Protein AF-0000000084938677 (afdb_homodimer)

Nearest PDB structures (foldseek):
  5bpi-assembly1_C  TM=6.556E-01  e=1.931E-05  Pyrococcus furiosus
  7clg-assembly1_A  TM=6.211E-01  e=1.150E-04  Staphylococcus aureus subsp. aureus USA300
  5unb-assembly1_B  TM=3.190E-01  e=3.109E-01  Burkholderia thailandensis E264
  5i3e-assembly1_A  TM=2.975E-01  e=4.012E-01  Burkholderia thailandensis E264
  5bpi-assembly1_C  TM=6.558E-01  e=2.193E-05  Pyrococcus furiosus

Foldseek 3Di:
DPPDDDDPVPQKDKDFFDDLVVLLVLQQQFQEKEWDDAFCLVLLPDPNVVSNVVCLVVNSHQAYEYEYADDDPCVVVQLCQQAVPDDPVRSLVRLLSRLVSLVVVCVVRVRHYFYKHFPDDDAWIWMDGQQKIKTWGGDSDNPHGRRGMIMIGHDDDGCVLVCLLVPDDDDPPQDPSRNVVSVRSVSVSVRVVRIDGRDRDD/DPPDDDDPVPQKDKDFFDDLVVLLVLQQQFQEKEWDDAFCLVLLPDPNVVSNVVCLVVNSHQAYEYEYADDDPCVVVQLCQQAVPDDPVRSLVRLLSRLVSLVVVCVVRVRHYAYKHFPDDDAWIWMDGQQKIKTWGGDNDNPHGRRGMIMIGHDDDGCVLVCLLVPDDDDPPQDPSNNVVSVRSVSVSVRVVRIDGRDRDD

pLDDT: mean 92.68, std 7.78, range [37.81, 98.69]

Secondary structure (DSSP, 8-state):
----BPPPTTTEEEEES--HHHHHHHHHT-SEEEEE-S--GGGGGSHHHHHHHHHHHHT---EEEEEEE---TTHHHHHHHH-TTS-HHHHHHHHHHHHHHHHHHHHHTTTTEEEEEE-SPP---EEEETTEEEE----SSSS-GGGSEEEEE--PPTTHHHHHHTT----TTS-HHHHHHHHHHHHHHHHHHTEEE-----/----BPPPTTTEEEEES--HHHHHHHHHT-SEEEEE-S--GGGGGSHHHHHHHHHHHHT---EEEEEEE---TTHHHHHHHH-TTS-HHHHHHHHHHHHHHHHHHHHHTTTTEEEEEE-SPP---EEEETTEEEE----SSSS-GGGSEEEEE--PPTTHHHHHHTT----TTS-HHHHHHHHHHHHHHHHHHTEEE-----

Solvent-accessible surface area (backbone atoms only — not comparable to full-atom values): 20921 Å² total; per-residue (Å²): 125,86,66,57,38,74,59,58,89,83,15,63,44,69,30,29,14,63,38,62,67,60,49,40,52,44,51,73,72,19,45,36,38,37,41,35,44,77,75,49,45,66,37,73,77,33,74,59,34,50,49,52,51,51,31,47,72,72,51,58,30,55,34,37,39,38,39,34,64,46,62,52,71,39,42,67,63,50,53,39,32,70,41,67,86,51,50,74,67,57,47,51,48,46,50,34,47,18,32,46,46,48,50,50,51,24,67,76,35,59,91,32,32,46,49,29,20,13,45,50,85,83,39,49,38,39,35,32,35,53,46,32,39,37,39,46,55,50,44,49,29,87,66,48,58,61,49,19,54,27,35,41,38,44,85,55,56,90,62,47,47,58,42,41,55,72,64,54,69,86,56,90,81,51,47,69,60,54,52,24,52,42,30,61,48,33,30,52,35,48,32,58,71,46,38,44,78,55,71,69,62,131,126,84,66,56,39,74,58,57,90,81,16,64,42,68,30,28,14,64,38,62,66,62,48,39,52,42,52,73,71,19,45,35,37,35,43,36,43,78,76,48,44,65,37,73,78,32,72,58,33,50,48,52,50,52,31,47,72,72,51,56,31,54,33,38,39,39,40,33,66,45,61,54,72,40,41,68,63,49,52,40,31,71,42,65,86,51,50,73,67,56,47,51,48,46,50,32,48,18,30,45,46,48,51,50,51,22,68,78,35,57,91,32,31,46,48,31,23,15,44,51,87,85,40,49,37,40,36,32,35,54,47,32,38,37,40,44,53,52,44,49,29,90,65,48,58,61,48,19,53,27,34,41,38,43,84,54,55,88,61,46,47,58,40,42,56,74,65,54,70,87,54,93,81,52,48,68,58,55,52,24,53,42,31,61,48,34,29,52,34,49,31,58,73,46,39,44,77,55,72,68,63,130

Organism: Ferrimonas balearica (strain DSM 9799 / CCM 4581 / KCTC 23876 / PAT) (NCBI:txid550540)

Structure (mmCIF, N/CA/C/O backbone):
data_AF-0000000084938677-model_v1
#
loop_
_entity.id
_entity.type
_entity.pdbx_description
1 polymer 'Uncharacterized protein'
#
loop_
_atom_site.group_PDB
_atom_site.id
_atom_site.type_symbol
_atom_site.label_atom_id
_atom_site.label_alt_id
_atom_site.label_comp_id
_atom_site.label_asym_id
_atom_site.label_entity_id
_atom_site.label_seq_id
_atom_site.pdbx_PDB_ins_code
_atom_site.Cartn_x
_atom_site.Cartn_y
_atom_site.Cartn_z
_atom_site.occupancy
_atom_site.B_iso_or_equiv
_atom_site.auth_seq_id
_atom_site.auth_comp_id
_atom_site.auth_asym_id
_atom_site.auth_atom_id
_atom_site.pdbx_PDB_model_num
ATOM 1 N N . MET A 1 1 ? -21.875 4.211 7.273 1 37.81 1 MET A N 1
ATOM 2 C CA . MET A 1 1 ? -20.453 3.873 7.23 1 37.81 1 MET A CA 1
ATOM 3 C C . MET A 1 1 ? -20.078 2.959 8.391 1 37.81 1 MET A C 1
ATOM 5 O O . MET A 1 1 ? -20.375 3.262 9.547 1 37.81 1 MET A O 1
ATOM 9 N N . ASN A 1 2 ? -20.062 1.679 8.227 1 46.25 2 ASN A N 1
ATOM 10 C CA . ASN A 1 2 ? -19.766 0.804 9.359 1 46.25 2 ASN A CA 1
ATOM 11 C C . ASN A 1 2 ? -18.516 1.254 10.109 1 46.25 2 ASN A C 1
ATOM 13 O O . ASN A 1 2 ? -17.547 1.682 9.492 1 46.25 2 ASN A O 1
ATOM 17 N N . GLY A 1 3 ? -18.719 1.801 11.234 1 51.94 3 GLY A N 1
ATOM 18 C CA . GLY A 1 3 ? -17.656 2.277 12.102 1 51.94 3 GLY A CA 1
ATOM 19 C C . GLY A 1 3 ? -16.453 1.357 12.133 1 51.94 3 GLY A C 1
ATOM 20 O O . GLY A 1 3 ? -16.484 0.268 11.555 1 51.94 3 GLY A O 1
ATOM 21 N N . PRO A 1 4 ? -15.312 1.854 12.602 1 64.06 4 PRO A N 1
ATOM 22 C CA . PRO A 1 4 ? -14.133 1.015 12.812 1 64.06 4 PRO A CA 1
ATOM 23 C C . PRO A 1 4 ? -14.445 -0.261 13.594 1 64.06 4 PRO A C 1
ATOM 25 O O . PRO A 1 4 ? -15.328 -0.263 14.453 1 64.06 4 PRO A O 1
ATOM 28 N N . ALA A 1 5 ? -14.125 -1.378 13 1 76.5 5 ALA A N 1
ATOM 29 C CA . ALA A 1 5 ? -14.297 -2.66 13.672 1 76.5 5 ALA A CA 1
ATOM 30 C C . ALA A 1 5 ? -12.953 -3.367 13.859 1 76.5 5 ALA A C 1
ATOM 32 O O . ALA A 1 5 ? -11.984 -3.068 13.156 1 76.5 5 ALA A O 1
ATOM 33 N N . THR A 1 6 ? -12.914 -4.043 15 1 82 6 THR A N 1
ATOM 34 C CA . THR A 1 6 ? -11.766 -4.906 15.211 1 82 6 THR A CA 1
ATOM 35 C C . THR A 1 6 ? -11.859 -6.164 14.352 1 82 6 THR A C 1
ATOM 37 O O . THR A 1 6 ? -12.945 -6.734 14.195 1 82 6 THR A O 1
ATOM 40 N N . PRO A 1 7 ? -10.742 -6.473 13.766 1 87.44 7 PRO A N 1
ATOM 41 C CA . PRO A 1 7 ? -10.758 -7.746 13.039 1 87.44 7 PRO A CA 1
ATOM 42 C C . PRO A 1 7 ? -11.172 -8.922 13.922 1 87.44 7 PRO A C 1
ATOM 44 O O . PRO A 1 7 ? -10.992 -8.875 15.141 1 87.44 7 PRO A O 1
ATOM 47 N N . PRO A 1 8 ? -11.781 -9.945 13.32 1 87.69 8 PRO A N 1
ATOM 48 C CA . PRO A 1 8 ? -12.031 -11.156 14.102 1 87.69 8 PRO A CA 1
ATOM 49 C C . PRO A 1 8 ? -10.766 -11.734 14.719 1 87.69 8 PRO A C 1
ATOM 51 O O . PRO A 1 8 ? -9.672 -11.539 14.18 1 87.69 8 PRO A O 1
ATOM 54 N N . GLU A 1 9 ? -10.984 -12.422 15.852 1 86.88 9 GLU A N 1
ATOM 55 C CA . GLU A 1 9 ? -9.844 -12.992 16.562 1 86.88 9 GLU A CA 1
ATOM 56 C C . GLU A 1 9 ? -9.023 -13.898 15.633 1 86.88 9 GLU A C 1
ATOM 58 O O . GLU A 1 9 ? -9.578 -14.781 14.984 1 86.88 9 GLU A O 1
ATOM 63 N N . GLY A 1 10 ? -7.754 -13.531 15.508 1 87.81 10 GLY A N 1
ATOM 64 C CA . GLY A 1 10 ? -6.844 -14.367 14.742 1 87.81 10 GLY A CA 1
ATOM 65 C C . GLY A 1 10 ? -6.883 -14.086 13.258 1 87.81 10 GLY A C 1
ATOM 66 O O . GLY A 1 10 ? -6.094 -14.641 12.492 1 87.81 10 GLY A O 1
ATOM 67 N N . ALA A 1 11 ? -7.715 -13.18 12.836 1 92.88 11 ALA A N 1
ATOM 68 C CA . ALA A 1 11 ? -7.914 -12.953 11.406 1 92.88 11 ALA A CA 1
ATOM 69 C C . ALA A 1 11 ? -6.848 -12.016 10.844 1 92.88 11 ALA A C 1
ATOM 71 O O . ALA A 1 11 ? -6.633 -11.969 9.633 1 92.88 11 ALA A O 1
ATOM 72 N N . LEU A 1 12 ? -6.242 -11.297 11.758 1 92.56 12 LEU A N 1
ATOM 73 C CA . LEU A 1 12 ? -5.195 -10.367 11.344 1 92.56 12 LEU A CA 1
ATOM 74 C C . LEU A 1 12 ? -3.91 -10.617 12.117 1 92.56 12 LEU A C 1
ATOM 76 O O . LEU A 1 12 ? -3.914 -10.625 13.352 1 92.56 12 LEU A O 1
ATOM 80 N N . ALA A 1 13 ? -2.902 -10.867 11.359 1 89.69 13 ALA A N 1
ATOM 81 C CA . ALA A 1 13 ? -1.564 -10.953 11.945 1 89.69 13 ALA A CA 1
ATOM 82 C C . ALA A 1 13 ? -0.579 -10.078 11.18 1 89.69 13 ALA A C 1
ATOM 84 O O . ALA A 1 13 ? -0.734 -9.859 9.977 1 89.69 13 ALA A O 1
ATOM 85 N N . GLY A 1 14 ? 0.285 -9.516 11.883 1 87.81 14 GLY A N 1
ATOM 86 C CA . GLY A 1 14 ? 1.33 -8.695 11.289 1 87.81 14 GLY A CA 1
ATOM 87 C C . GLY A 1 14 ? 2.729 -9.203 11.594 1 87.81 14 GLY A C 1
ATOM 88 O O . GLY A 1 14 ? 3.002 -9.648 12.711 1 87.81 14 GLY A O 1
ATOM 89 N N . TRP A 1 15 ? 3.557 -9.148 10.562 1 87.88 15 TRP A N 1
ATOM 90 C CA . TRP A 1 15 ? 4.957 -9.531 10.703 1 87.88 15 TRP A CA 1
ATOM 91 C C . TRP A 1 15 ? 5.879 -8.453 10.156 1 87.88 15 TRP A C 1
ATOM 93 O O . TRP A 1 15 ? 5.484 -7.676 9.281 1 87.88 15 TRP A O 1
ATOM 103 N N . VAL A 1 16 ? 7.023 -8.531 10.781 1 91.44 16 VAL A N 1
ATOM 104 C CA . VAL A 1 16 ? 8.086 -7.707 10.211 1 91.44 16 VAL A CA 1
ATOM 105 C C . VAL A 1 16 ? 8.93 -8.547 9.25 1 91.44 16 VAL A C 1
ATOM 107 O O . VAL A 1 16 ? 9.555 -9.523 9.664 1 91.44 16 VAL A O 1
ATOM 110 N N . GLY A 1 17 ? 8.852 -8.086 8.07 1 88.75 17 GLY A N 1
ATOM 111 C CA . GLY A 1 17 ? 9.5 -8.875 7.035 1 88.75 17 GLY A CA 1
ATOM 112 C C . GLY A 1 17 ? 8.625 -9.992 6.504 1 88.75 17 GLY A C 1
ATOM 113 O O . GLY A 1 17 ? 7.848 -10.586 7.254 1 88.75 17 GLY A O 1
ATOM 114 N N . LEU A 1 18 ? 8.773 -10.18 5.266 1 83.31 18 LEU A N 1
ATOM 115 C CA . LEU A 1 18 ? 8.125 -11.359 4.711 1 83.31 18 LEU A CA 1
ATOM 116 C C . LEU A 1 18 ? 8.773 -12.641 5.23 1 83.31 18 LEU A C 1
ATOM 118 O O . LEU A 1 18 ? 9.938 -12.906 4.945 1 83.31 18 LEU A O 1
ATOM 122 N N . ASP A 1 19 ? 8.094 -13.406 6.004 1 82.94 19 ASP A N 1
ATOM 123 C CA . ASP A 1 19 ? 8.602 -14.648 6.574 1 82.94 19 ASP A CA 1
ATOM 124 C C . ASP A 1 19 ? 8.617 -15.766 5.535 1 82.94 19 ASP A C 1
ATOM 126 O O . ASP A 1 19 ? 7.562 -16.312 5.199 1 82.94 19 ASP A O 1
ATOM 130 N N . PRO A 1 20 ? 9.781 -16.125 5.148 1 84.88 20 PRO A N 1
ATOM 131 C CA . PRO A 1 20 ? 9.836 -17.156 4.094 1 84.88 20 PRO A CA 1
ATOM 132 C C . PRO A 1 20 ? 9.25 -18.484 4.539 1 84.88 20 PRO A C 1
ATOM 134 O O . PRO A 1 20 ? 8.594 -19.172 3.75 1 84.88 20 PRO A O 1
ATOM 137 N N . GLU A 1 21 ? 9.492 -18.828 5.785 1 87.44 21 GLU A N 1
ATOM 138 C CA . GLU A 1 21 ? 8.984 -20.109 6.27 1 87.44 21 GLU A CA 1
ATOM 139 C C . GLU A 1 21 ? 7.461 -20.109 6.32 1 87.44 21 GLU A C 1
ATOM 141 O O . GLU A 1 21 ? 6.828 -21.094 5.926 1 87.44 21 GLU A O 1
ATOM 146 N N . ALA A 1 22 ? 6.973 -19.031 6.789 1 86.5 22 ALA A N 1
ATOM 147 C CA . ALA A 1 22 ? 5.516 -18.922 6.848 1 86.5 22 ALA A CA 1
ATOM 148 C C . ALA A 1 22 ? 4.91 -18.922 5.449 1 86.5 22 ALA A C 1
ATOM 150 O O . ALA A 1 22 ? 3.863 -19.547 5.223 1 86.5 22 ALA A O 1
ATOM 151 N N . LEU A 1 23 ? 5.574 -18.25 4.574 1 91 23 LEU A N 1
ATOM 152 C CA . LEU A 1 23 ? 5.074 -18.219 3.203 1 91 23 LEU A CA 1
ATOM 153 C C . LEU A 1 23 ? 5.16 -19.594 2.557 1 91 23 LEU A C 1
ATOM 155 O O . LEU A 1 23 ? 4.227 -20.016 1.871 1 91 23 LEU A O 1
ATOM 159 N N . ILE A 1 24 ? 6.219 -20.25 2.811 1 94 24 ILE A N 1
ATOM 160 C CA . ILE A 1 24 ? 6.395 -21.594 2.266 1 94 24 ILE A CA 1
ATOM 161 C C . ILE A 1 24 ? 5.312 -22.516 2.816 1 94 24 ILE A C 1
ATOM 163 O O . ILE A 1 24 ? 4.703 -23.281 2.066 1 94 24 ILE A O 1
ATOM 167 N N . GLU A 1 25 ? 5.098 -22.406 4.051 1 94.12 25 GLU A N 1
ATOM 168 C CA . GLU A 1 25 ? 4.047 -23.219 4.66 1 94.12 25 GLU A CA 1
ATOM 169 C C . GLU A 1 25 ? 2.686 -22.922 4.039 1 94.12 25 GLU A C 1
ATOM 171 O O . GLU A 1 25 ? 1.906 -23.844 3.773 1 94.12 25 GLU A O 1
ATOM 176 N N . ALA A 1 26 ? 2.408 -21.688 3.848 1 94.12 26 ALA A N 1
ATOM 177 C CA . ALA A 1 26 ? 1.154 -21.281 3.213 1 94.12 26 ALA A CA 1
ATOM 178 C C . ALA A 1 26 ? 1.037 -21.875 1.811 1 94.12 26 ALA A C 1
ATOM 180 O O . ALA A 1 26 ? -0.011 -22.406 1.441 1 94.12 26 ALA A O 1
ATOM 181 N N . ILE A 1 27 ? 2.102 -21.797 1.094 1 95.31 27 ILE A N 1
ATOM 182 C CA . ILE A 1 27 ? 2.137 -22.312 -0.27 1 95.31 27 ILE A CA 1
ATOM 183 C C . ILE A 1 27 ? 1.911 -23.828 -0.253 1 95.31 27 ILE A C 1
ATOM 185 O O . ILE A 1 27 ? 1.101 -24.344 -1.021 1 95.31 27 ILE A O 1
ATOM 189 N N . GLU A 1 28 ? 2.525 -24.453 0.633 1 96.19 28 GLU A N 1
ATOM 190 C CA . GLU A 1 28 ? 2.486 -25.906 0.693 1 96.19 28 GLU A CA 1
ATOM 191 C C . GLU A 1 28 ? 1.114 -26.406 1.14 1 96.19 28 GLU A C 1
ATOM 193 O O . GLU A 1 28 ? 0.757 -27.562 0.896 1 96.19 28 GLU A O 1
ATOM 198 N N . SER A 1 29 ? 0.451 -25.578 1.754 1 95.75 29 SER A N 1
ATOM 199 C CA . SER A 1 29 ? -0.869 -25.969 2.244 1 95.75 29 SER A CA 1
ATOM 200 C C . SER A 1 29 ? -1.97 -25.484 1.305 1 95.75 29 SER A C 1
ATOM 202 O O . SER A 1 29 ? -3.154 -25.562 1.636 1 95.75 29 SER A O 1
ATOM 204 N N . SER A 1 30 ? -1.611 -24.984 0.189 1 97.12 30 SER A N 1
ATOM 205 C CA . SER A 1 30 ? -2.596 -24.344 -0.683 1 97.12 30 SER A CA 1
ATOM 206 C C . SER A 1 30 ? -2.729 -25.109 -2.002 1 97.12 30 SER A C 1
ATOM 208 O O . SER A 1 30 ? -1.776 -25.734 -2.459 1 97.12 30 SER A O 1
ATOM 210 N N . CYS A 1 31 ? -3.908 -24.984 -2.557 1 97.5 31 CYS A N 1
ATOM 211 C CA . CYS A 1 31 ? -4.172 -25.547 -3.877 1 97.5 31 CYS A CA 1
ATOM 212 C C . CYS A 1 31 ? -4.02 -24.484 -4.961 1 97.5 31 CYS A C 1
ATOM 214 O O . CYS A 1 31 ? -3.711 -24.812 -6.109 1 97.5 31 CYS A O 1
ATOM 216 N N . THR A 1 32 ? -4.266 -23.297 -4.602 1 98 32 THR A N 1
ATOM 217 C CA . THR A 1 32 ? -4.137 -22.172 -5.516 1 98 32 THR A CA 1
ATOM 218 C C . THR A 1 32 ? -3.309 -21.062 -4.883 1 98 32 THR A C 1
ATOM 220 O O . THR A 1 32 ? -3.488 -20.734 -3.707 1 98 32 THR A O 1
ATOM 223 N N . VAL A 1 33 ? -2.408 -20.516 -5.684 1 98.25 33 VAL A N 1
ATOM 224 C CA . VAL A 1 33 ? -1.573 -19.406 -5.242 1 98.25 33 VAL A CA 1
ATOM 225 C C . VAL A 1 33 ? -1.599 -18.297 -6.289 1 98.25 33 VAL A C 1
ATOM 227 O O . VAL A 1 33 ? -1.567 -18.562 -7.492 1 98.25 33 VAL A O 1
ATOM 230 N N . LEU A 1 34 ? -1.759 -17.109 -5.895 1 98.5 34 LEU A N 1
ATOM 231 C CA . LEU A 1 34 ? -1.642 -15.922 -6.746 1 98.5 34 LEU A CA 1
ATOM 232 C C . LEU A 1 34 ? -0.575 -14.969 -6.211 1 98.5 34 LEU A C 1
ATOM 234 O O . LEU A 1 34 ? -0.59 -14.617 -5.031 1 98.5 34 LEU A O 1
ATOM 238 N N . LEU A 1 35 ? 0.403 -14.648 -7.031 1 97.31 35 LEU A N 1
ATOM 239 C CA . LEU A 1 35 ? 1.441 -13.672 -6.723 1 97.31 35 LEU A CA 1
ATOM 240 C C . LEU A 1 35 ? 1.216 -12.375 -7.492 1 97.31 35 LEU A C 1
ATOM 242 O O . LEU A 1 35 ? 1.209 -12.375 -8.727 1 97.31 35 LEU A O 1
ATOM 246 N N . HIS A 1 36 ? 0.97 -11.32 -6.812 1 97.5 36 HIS A N 1
ATOM 247 C CA . HIS A 1 36 ? 0.874 -9.977 -7.371 1 97.5 36 HIS A CA 1
ATOM 248 C C . HIS A 1 36 ? 1.928 -9.055 -6.77 1 97.5 36 HIS A C 1
ATOM 250 O O . HIS A 1 36 ? 1.699 -8.438 -5.727 1 97.5 36 HIS A O 1
ATOM 256 N N . ALA A 1 37 ? 3.061 -9.008 -7.422 1 91.19 37 ALA A N 1
ATOM 257 C CA . ALA A 1 37 ? 4.191 -8.203 -6.969 1 91.19 37 ALA A CA 1
ATOM 258 C C . ALA A 1 37 ? 4.969 -7.637 -8.156 1 91.19 37 ALA A C 1
ATOM 260 O O . ALA A 1 37 ? 4.672 -7.961 -9.312 1 91.19 37 ALA A O 1
ATOM 261 N N . ALA A 1 38 ? 5.906 -6.789 -7.879 1 83.44 38 ALA A N 1
ATOM 262 C CA . ALA A 1 38 ? 6.605 -6.055 -8.93 1 83.44 38 ALA A CA 1
ATOM 263 C C . ALA A 1 38 ? 7.738 -6.891 -9.523 1 83.44 38 ALA A C 1
ATOM 265 O O . ALA A 1 38 ? 7.883 -6.977 -10.742 1 83.44 38 ALA A O 1
ATOM 266 N N . LEU A 1 39 ? 8.531 -7.508 -8.719 1 84.94 39 LEU A N 1
ATOM 267 C CA . LEU A 1 39 ? 9.711 -8.242 -9.156 1 84.94 39 LEU A CA 1
ATOM 268 C C . LEU A 1 39 ? 9.773 -9.617 -8.508 1 84.94 39 LEU A C 1
ATOM 270 O O . LEU A 1 39 ? 9.562 -9.75 -7.297 1 84.94 39 LEU A O 1
ATOM 274 N N . TYR A 1 40 ? 10.094 -10.594 -9.336 1 86.81 40 TYR A N 1
ATOM 275 C CA . TYR A 1 40 ? 10.156 -11.969 -8.859 1 86.81 40 TYR A CA 1
ATOM 276 C C . TYR A 1 40 ? 11.562 -12.539 -9.023 1 86.81 40 TYR A C 1
ATOM 278 O O . TYR A 1 40 ? 11.758 -13.758 -8.953 1 86.81 40 TYR A O 1
ATOM 286 N N . SER A 1 41 ? 12.445 -11.672 -9.211 1 77.94 41 SER A N 1
ATOM 287 C CA . SER A 1 41 ? 13.805 -12.109 -9.5 1 77.94 41 SER A CA 1
ATOM 288 C C . SER A 1 41 ? 14.367 -12.961 -8.367 1 77.94 41 SER A C 1
ATOM 290 O O . SER A 1 41 ? 15.094 -13.93 -8.602 1 77.94 41 SER A O 1
ATOM 292 N N . ASN A 1 42 ? 13.961 -12.648 -7.223 1 78.81 42 ASN A N 1
ATOM 293 C CA . ASN A 1 42 ? 14.492 -13.367 -6.07 1 78.81 42 ASN A CA 1
ATOM 294 C C . ASN A 1 42 ? 13.875 -14.758 -5.941 1 78.81 42 ASN A C 1
ATOM 296 O O . ASN A 1 42 ? 14.438 -15.625 -5.273 1 78.81 42 ASN A O 1
ATOM 300 N N . PHE A 1 43 ? 12.758 -15 -6.52 1 80 43 PHE A N 1
ATOM 301 C CA . PHE A 1 43 ? 12.094 -16.297 -6.41 1 80 43 PHE A CA 1
ATOM 302 C C . PHE A 1 43 ? 12.812 -17.344 -7.234 1 80 43 PHE A C 1
ATOM 304 O O . PHE A 1 43 ? 12.664 -18.547 -6.988 1 80 43 PHE A O 1
ATOM 311 N N . ALA A 1 44 ? 13.594 -16.922 -8.188 1 72.81 44 ALA A N 1
ATOM 312 C CA . ALA A 1 44 ? 14.32 -17.844 -9.062 1 72.81 44 ALA A CA 1
ATOM 313 C C . ALA A 1 44 ? 15.375 -18.625 -8.281 1 72.81 44 ALA A C 1
ATOM 315 O O . ALA A 1 44 ? 15.742 -19.734 -8.664 1 72.81 44 ALA A O 1
ATOM 316 N N . THR A 1 45 ? 15.781 -18.031 -7.188 1 79.38 45 THR A N 1
ATOM 317 C CA . THR A 1 45 ? 16.938 -18.656 -6.555 1 79.38 45 THR A CA 1
ATOM 318 C C . THR A 1 45 ? 16.703 -18.828 -5.059 1 79.38 45 THR A C 1
ATOM 320 O O . THR A 1 45 ? 17.656 -19 -4.293 1 79.38 45 THR A O 1
ATOM 323 N N . ASN A 1 46 ? 15.453 -18.797 -4.73 1 84.75 46 ASN A N 1
ATOM 324 C CA . ASN A 1 46 ? 15.289 -18.891 -3.283 1 84.75 46 ASN A CA 1
ATOM 325 C C . ASN A 1 46 ? 14.32 -20 -2.9 1 84.75 46 ASN A C 1
ATOM 327 O O . ASN A 1 46 ? 13.844 -20.734 -3.766 1 84.75 46 ASN A O 1
ATOM 331 N N . ALA A 1 47 ? 14.234 -20.156 -1.584 1 87.88 47 ALA A N 1
ATOM 332 C CA . ALA A 1 47 ? 13.469 -21.281 -1.031 1 87.88 47 ALA A CA 1
ATOM 333 C C . ALA A 1 47 ? 12 -21.188 -1.423 1 87.88 47 ALA A C 1
ATOM 335 O O . ALA A 1 47 ? 11.312 -22.203 -1.54 1 87.88 47 ALA A O 1
ATOM 336 N N . ILE A 1 48 ? 11.531 -20.031 -1.673 1 89.88 48 ILE A N 1
ATOM 337 C CA . ILE A 1 48 ? 10.133 -19.828 -2.043 1 89.88 48 ILE A CA 1
ATOM 338 C C . ILE A 1 48 ? 9.891 -20.375 -3.453 1 89.88 48 ILE A C 1
ATOM 340 O O . ILE A 1 48 ? 8.938 -21.109 -3.688 1 89.88 48 ILE A O 1
ATOM 344 N N . GLY A 1 49 ? 10.781 -20 -4.332 1 92.12 49 GLY A N 1
ATOM 345 C CA . GLY A 1 49 ? 10.703 -20.531 -5.684 1 92.12 49 GLY A CA 1
ATOM 346 C C . GLY A 1 49 ? 10.781 -22.047 -5.73 1 92.12 49 GLY A C 1
ATOM 347 O O . GLY A 1 49 ? 10.031 -22.688 -6.473 1 92.12 49 GLY A O 1
ATOM 348 N N . GLU A 1 50 ? 11.586 -22.531 -4.953 1 93.06 50 GLU A N 1
ATOM 349 C CA . GLU A 1 50 ? 11.742 -23.984 -4.887 1 93.06 50 GLU A CA 1
ATOM 350 C C . GLU A 1 50 ? 10.469 -24.641 -4.379 1 93.06 50 GLU A C 1
ATOM 352 O O . GLU A 1 50 ? 10.055 -25.688 -4.898 1 93.06 50 GLU A O 1
ATOM 357 N N . ALA A 1 51 ? 9.922 -24.078 -3.391 1 94.94 51 ALA A N 1
ATOM 358 C CA . ALA A 1 51 ? 8.68 -24.609 -2.836 1 94.94 51 ALA A CA 1
ATOM 359 C C . ALA A 1 51 ? 7.562 -24.594 -3.873 1 94.94 51 ALA A C 1
ATOM 361 O O . ALA A 1 51 ? 6.812 -25.562 -4.004 1 94.94 51 ALA A O 1
ATOM 362 N N . LEU A 1 52 ? 7.5 -23.547 -4.605 1 95.81 52 LEU A N 1
ATOM 363 C CA . LEU A 1 52 ? 6.5 -23.438 -5.66 1 95.81 52 LEU A CA 1
ATOM 364 C C . LEU A 1 52 ? 6.668 -24.547 -6.691 1 95.81 52 LEU A C 1
ATOM 366 O O . LEU A 1 52 ? 5.699 -25.219 -7.039 1 95.81 52 LEU A O 1
ATOM 370 N N . GLU A 1 53 ? 7.848 -24.734 -7.07 1 94.88 53 GLU A N 1
ATOM 371 C CA . GLU A 1 53 ? 8.125 -25.734 -8.086 1 94.88 53 GLU A CA 1
ATOM 372 C C . GLU A 1 53 ? 7.832 -27.141 -7.57 1 94.88 53 GLU A C 1
ATOM 374 O O . GLU A 1 53 ? 7.27 -27.969 -8.289 1 94.88 53 GLU A O 1
ATOM 379 N N . ARG A 1 54 ? 8.219 -27.375 -6.402 1 95.81 54 ARG A N 1
ATOM 380 C CA . ARG A 1 54 ? 7.957 -28.672 -5.801 1 95.81 54 ARG A CA 1
ATOM 381 C C . ARG A 1 54 ? 6.461 -28.969 -5.754 1 95.81 54 ARG A C 1
ATOM 383 O O . ARG A 1 54 ? 6.023 -30.062 -6.102 1 95.81 54 ARG A O 1
ATOM 390 N N . GLN A 1 55 ? 5.707 -27.969 -5.336 1 97.06 55 GLN A N 1
ATOM 391 C CA . GLN A 1 55 ? 4.262 -28.141 -5.223 1 97.06 55 GLN A CA 1
ATOM 392 C C . GLN A 1 55 ? 3.617 -28.312 -6.598 1 97.06 55 GLN A C 1
ATOM 394 O O . GLN A 1 55 ? 2.664 -29.078 -6.754 1 97.06 55 GLN A O 1
ATOM 399 N N . LEU A 1 56 ? 4.105 -27.625 -7.551 1 97.06 56 LEU A N 1
ATOM 400 C CA . LEU A 1 56 ? 3.613 -27.75 -8.922 1 97.06 56 LEU A CA 1
ATOM 401 C C . LEU A 1 56 ? 3.916 -29.141 -9.477 1 97.06 56 LEU A C 1
ATOM 403 O O . LEU A 1 56 ? 3.049 -29.781 -10.078 1 97.06 56 LEU A O 1
ATOM 407 N N . ALA A 1 57 ? 5.086 -29.594 -9.211 1 96.19 57 ALA A N 1
ATOM 408 C CA . ALA A 1 57 ? 5.527 -30.891 -9.719 1 96.19 57 ALA A CA 1
ATOM 409 C C . ALA A 1 57 ? 4.738 -32.031 -9.078 1 96.19 57 ALA A C 1
ATOM 411 O O . ALA A 1 57 ? 4.402 -33 -9.742 1 96.19 57 ALA A O 1
ATOM 412 N N . SER A 1 58 ? 4.496 -31.906 -7.836 1 96.19 58 SER A N 1
ATOM 413 C CA . SER A 1 58 ? 3.768 -32.938 -7.125 1 96.19 58 SER A CA 1
ATOM 414 C C . SER A 1 58 ? 2.291 -32.969 -7.508 1 96.19 58 SER A C 1
ATOM 416 O O . SER A 1 58 ? 1.593 -33.938 -7.309 1 96.19 58 SER A O 1
ATOM 418 N N . GLY A 1 59 ? 1.808 -31.812 -7.902 1 95.25 59 GLY A N 1
ATOM 419 C CA . GLY A 1 59 ? 0.4 -31.672 -8.242 1 95.25 59 GLY A CA 1
ATOM 420 C C . GLY A 1 59 ? -0.437 -31.125 -7.094 1 95.25 59 GLY A C 1
ATOM 421 O O . GLY A 1 59 ? -1.632 -30.875 -7.258 1 95.25 59 GLY A O 1
ATOM 422 N N . ASP A 1 60 ? 0.223 -30.891 -6.023 1 96.44 60 ASP A N 1
ATOM 423 C CA . ASP A 1 60 ? -0.494 -30.375 -4.859 1 96.44 60 ASP A CA 1
ATOM 424 C C . ASP A 1 60 ? -0.929 -28.938 -5.078 1 96.44 60 ASP A C 1
ATOM 426 O O . ASP A 1 60 ? -1.947 -28.5 -4.535 1 96.44 60 ASP A O 1
ATOM 430 N N . LEU A 1 61 ? -0.12 -28.219 -5.785 1 97.44 61 LEU A N 1
ATOM 431 C CA . LEU A 1 61 ? -0.531 -26.906 -6.262 1 97.44 61 LEU A CA 1
ATOM 432 C C . LEU A 1 61 ? -1.192 -27 -7.633 1 97.44 61 LEU A C 1
ATOM 434 O O . LEU A 1 61 ? -0.521 -27.266 -8.633 1 97.44 61 LEU A O 1
ATOM 438 N N . ALA A 1 62 ? -2.455 -26.766 -7.664 1 97.56 62 ALA A N 1
ATOM 439 C CA . ALA A 1 62 ? -3.242 -26.969 -8.875 1 97.56 62 ALA A CA 1
ATOM 440 C C . ALA A 1 62 ? -3.158 -25.766 -9.805 1 97.56 62 ALA A C 1
ATOM 442 O O . ALA A 1 62 ? -3.275 -25.891 -11.023 1 97.56 62 ALA A O 1
ATOM 443 N N . ARG A 1 63 ? -2.961 -24.641 -9.195 1 97.94 63 ARG A N 1
ATOM 444 C CA . ARG A 1 63 ? -2.977 -23.422 -10 1 97.94 63 ARG A CA 1
ATOM 445 C C . ARG A 1 63 ? -2.08 -22.359 -9.391 1 97.94 63 ARG A C 1
ATOM 447 O O . ARG A 1 63 ? -2.174 -22.062 -8.195 1 97.94 63 ARG A O 1
ATOM 454 N N . LEU A 1 64 ? -1.221 -21.797 -10.219 1 98.12 64 LEU A N 1
ATOM 455 C CA . LEU A 1 64 ? -0.398 -20.641 -9.875 1 98.12 64 LEU A CA 1
ATOM 456 C C . LEU A 1 64 ? -0.634 -19.5 -10.852 1 98.12 64 LEU A C 1
ATOM 458 O O . LEU A 1 64 ? -0.455 -19.656 -12.062 1 98.12 64 LEU A O 1
ATOM 462 N N . ILE A 1 65 ? -1.065 -18.375 -10.336 1 98.25 65 ILE A N 1
ATOM 463 C CA . ILE A 1 65 ? -1.212 -17.172 -11.133 1 98.25 65 ILE A CA 1
ATOM 464 C C . ILE A 1 65 ? -0.142 -16.156 -10.734 1 98.25 65 ILE A C 1
ATOM 466 O O . ILE A 1 65 ? -0.008 -15.812 -9.555 1 98.25 65 ILE A O 1
ATOM 470 N N . VAL A 1 66 ? 0.619 -15.742 -11.695 1 97.88 66 VAL A N 1
ATOM 471 C CA . VAL A 1 66 ? 1.642 -14.727 -11.445 1 97.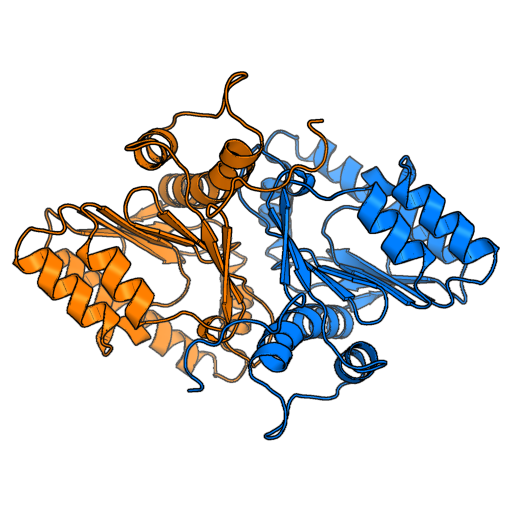88 66 VAL A CA 1
ATOM 472 C C . VAL A 1 66 ? 1.315 -13.461 -12.234 1 97.88 66 VAL A C 1
ATOM 474 O O . VAL A 1 66 ? 1.234 -13.492 -13.469 1 97.88 66 VAL A O 1
ATOM 477 N N . ILE A 1 67 ? 1.13 -12.391 -11.516 1 97.69 67 ILE A N 1
ATOM 478 C CA . ILE A 1 67 ? 0.896 -11.086 -12.125 1 97.69 67 ILE A CA 1
ATOM 479 C C . ILE A 1 67 ? 2.145 -10.219 -11.984 1 97.69 67 ILE A C 1
ATOM 481 O O . ILE A 1 67 ? 2.564 -9.898 -10.867 1 97.69 67 ILE A O 1
ATOM 485 N N . SER A 1 68 ? 2.746 -9.875 -13.07 1 95.69 68 SER A N 1
ATOM 486 C CA . SER A 1 68 ? 3.852 -8.93 -13.078 1 95.69 68 SER A CA 1
ATOM 487 C C . SER A 1 68 ? 3.434 -7.594 -13.688 1 95.69 68 SER A C 1
ATOM 489 O O . SER A 1 68 ? 2.336 -7.477 -14.242 1 95.69 68 SER A O 1
ATOM 491 N N . SER A 1 69 ? 4.32 -6.645 -13.484 1 93.5 69 SER A N 1
ATOM 492 C CA . SER A 1 69 ? 4.016 -5.32 -14.016 1 93.5 69 SER A CA 1
ATOM 493 C C . SER A 1 69 ? 4.172 -5.281 -15.531 1 93.5 69 SER A C 1
ATOM 495 O O . SER A 1 69 ? 5.145 -5.812 -16.078 1 93.5 69 SER A O 1
ATOM 497 N N . GLY A 1 70 ? 3.164 -4.742 -16.125 1 93.06 70 GLY A N 1
ATOM 498 C CA . GLY A 1 70 ? 3.25 -4.477 -17.562 1 93.06 70 GLY A CA 1
ATOM 499 C C . GLY A 1 70 ? 3.836 -3.113 -17.875 1 93.06 70 GLY A C 1
ATOM 500 O O . GLY A 1 70 ? 4.871 -2.732 -17.328 1 93.06 70 GLY A O 1
ATOM 501 N N . VAL A 1 71 ? 3.18 -2.496 -18.844 1 90.31 71 VAL A N 1
ATOM 502 C CA . VAL A 1 71 ? 3.68 -1.201 -19.297 1 90.31 71 VAL A CA 1
ATOM 503 C C . VAL A 1 71 ? 2.652 -0.115 -19 1 90.31 71 VAL A C 1
ATOM 505 O O . VAL A 1 71 ? 1.459 -0.399 -18.859 1 90.31 71 VAL A O 1
ATOM 508 N N . GLY A 1 72 ? 3.182 1.127 -18.734 1 90.56 72 GLY A N 1
ATOM 509 C CA . GLY A 1 72 ? 2.355 2.301 -18.5 1 90.56 72 GLY A CA 1
ATOM 510 C C . GLY A 1 72 ? 3.164 3.543 -18.172 1 90.56 72 GLY A C 1
ATOM 511 O O . GLY A 1 72 ? 4.375 3.465 -17.953 1 90.56 72 GLY A O 1
ATOM 512 N N . PRO A 1 73 ? 2.49 4.68 -18.203 1 93.56 73 PRO A N 1
ATOM 513 C CA . PRO A 1 73 ? 3.209 5.926 -17.938 1 93.56 73 PRO A CA 1
ATOM 514 C C . PRO A 1 73 ? 3.816 5.961 -16.531 1 93.56 73 PRO A C 1
ATOM 516 O O . PRO A 1 73 ? 4.727 6.75 -16.266 1 93.56 73 PRO A O 1
ATOM 519 N N . TRP A 1 74 ? 3.42 5.102 -15.703 1 93.56 74 TRP A N 1
ATOM 520 C CA . TRP A 1 74 ? 3.854 5.035 -14.312 1 93.56 74 TRP A CA 1
ATOM 521 C C . TRP A 1 74 ? 5.074 4.133 -14.164 1 93.56 74 TRP A C 1
ATOM 523 O O . TRP A 1 74 ? 5.73 4.133 -13.117 1 93.56 74 TRP A O 1
ATOM 533 N N . LEU A 1 75 ? 5.477 3.434 -15.133 1 92.19 75 LEU A N 1
ATOM 534 C CA . LEU A 1 75 ? 6.41 2.32 -15.008 1 92.19 75 LEU A CA 1
ATOM 535 C C . LEU A 1 75 ? 7.781 2.807 -14.555 1 92.19 75 LEU A C 1
ATOM 537 O O . LEU A 1 75 ? 8.367 2.242 -13.633 1 92.19 75 LEU A O 1
ATOM 541 N N . ALA A 1 76 ? 8.273 3.834 -15.141 1 89.69 76 ALA A N 1
ATOM 542 C CA . ALA A 1 76 ? 9.602 4.328 -14.805 1 89.69 76 ALA A CA 1
ATOM 543 C C . ALA A 1 76 ? 9.672 4.762 -13.344 1 89.69 76 ALA A C 1
ATOM 545 O O . ALA A 1 76 ? 10.625 4.422 -12.633 1 89.69 76 ALA A O 1
ATOM 546 N N . ALA A 1 77 ? 8.695 5.484 -12.922 1 92.12 77 ALA A N 1
ATOM 547 C CA . ALA A 1 77 ? 8.641 5.941 -11.539 1 92.12 77 ALA A CA 1
ATOM 548 C C . ALA A 1 77 ? 8.523 4.762 -10.57 1 92.12 77 ALA A C 1
ATOM 550 O O . ALA A 1 77 ? 9.148 4.762 -9.508 1 92.12 77 ALA A O 1
ATOM 551 N N . PHE A 1 78 ? 7.801 3.812 -11.008 1 94 78 PHE A N 1
ATOM 552 C CA . PHE A 1 78 ? 7.574 2.641 -10.164 1 94 78 PHE A CA 1
ATOM 553 C C . PHE A 1 78 ? 8.852 1.826 -10.023 1 94 78 PHE A C 1
ATOM 555 O O . PHE A 1 78 ? 9.227 1.433 -8.914 1 94 78 PHE A O 1
ATOM 562 N N . GLU A 1 79 ? 9.539 1.633 -11.062 1 91.38 79 GLU A N 1
ATOM 563 C CA . GLU A 1 79 ? 10.781 0.869 -11.031 1 91.38 79 GLU A CA 1
ATOM 564 C C . GLU A 1 79 ? 11.844 1.59 -10.211 1 91.38 79 GLU A C 1
ATOM 566 O O . GLU A 1 79 ? 12.617 0.953 -9.492 1 91.38 79 GLU A O 1
ATOM 571 N N . GLN A 1 80 ? 11.852 2.832 -10.336 1 91.25 80 GLN A N 1
ATOM 572 C CA . GLN A 1 80 ? 12.797 3.617 -9.547 1 91.25 80 GLN A CA 1
ATOM 573 C C . GLN A 1 80 ? 12.508 3.496 -8.055 1 91.25 80 GLN A C 1
ATOM 575 O O . GLN A 1 80 ? 13.43 3.42 -7.242 1 91.25 80 GLN A O 1
ATOM 580 N N . MET A 1 81 ? 11.305 3.465 -7.766 1 93.75 81 MET A N 1
ATOM 581 C CA . MET A 1 81 ? 10.898 3.322 -6.371 1 93.75 81 MET A CA 1
ATOM 582 C C . MET A 1 81 ? 11.312 1.965 -5.816 1 93.75 81 MET A C 1
ATOM 584 O O . MET A 1 81 ? 11.773 1.869 -4.676 1 93.75 81 MET A O 1
ATOM 588 N N . LEU A 1 82 ? 11.203 0.956 -6.613 1 91.94 82 LEU A N 1
ATOM 589 C CA . LEU A 1 82 ? 11.492 -0.405 -6.172 1 91.94 82 LEU A CA 1
ATOM 590 C C . LEU A 1 82 ? 12.969 -0.57 -5.848 1 91.94 82 LEU A C 1
ATOM 592 O O . LEU A 1 82 ? 13.328 -1.269 -4.895 1 91.94 82 LEU A O 1
ATOM 596 N N . ARG A 1 83 ? 13.758 0.03 -6.648 1 91.06 83 ARG A N 1
ATOM 597 C CA . ARG A 1 83 ? 15.211 -0.09 -6.5 1 91.06 83 ARG A CA 1
ATOM 598 C C . ARG A 1 83 ? 15.898 1.239 -6.781 1 91.06 83 ARG A C 1
ATOM 600 O O . ARG A 1 83 ? 16.547 1.401 -7.816 1 91.06 83 ARG A O 1
ATOM 607 N N . PRO A 1 84 ? 15.852 2.062 -5.801 1 89 84 PRO A N 1
ATOM 608 C CA . PRO A 1 84 ? 16.328 3.428 -6.055 1 89 84 PRO A CA 1
ATOM 609 C C . PRO A 1 84 ? 17.828 3.508 -6.246 1 89 84 PRO A C 1
ATOM 611 O O . PRO A 1 84 ? 18.328 4.457 -6.859 1 89 84 PRO A O 1
ATOM 614 N N . GLN A 1 85 ? 18.531 2.516 -5.832 1 90.31 85 GLN A N 1
ATOM 615 C CA . GLN A 1 85 ? 19.984 2.586 -5.875 1 90.31 85 GLN A CA 1
ATOM 616 C C . GLN A 1 85 ? 20.516 2.014 -7.184 1 90.31 85 GLN A C 1
ATOM 618 O O . GLN A 1 85 ? 21.703 2.189 -7.504 1 90.31 85 GLN A O 1
ATOM 623 N N . LEU A 1 86 ? 19.719 1.376 -7.902 1 90.81 86 LEU A N 1
ATOM 624 C CA . LEU A 1 86 ? 20.172 0.703 -9.117 1 90.81 86 LEU A CA 1
ATOM 625 C C . LEU A 1 86 ? 20.078 1.636 -10.32 1 90.81 86 LEU A C 1
ATOM 627 O O . LEU A 1 86 ? 19.203 2.494 -10.383 1 90.81 86 LEU A O 1
ATOM 631 N N . SER A 1 87 ? 20.969 1.427 -11.219 1 92.81 87 SER A N 1
ATOM 632 C CA . SER A 1 87 ? 20.891 2.121 -12.5 1 92.81 87 SER A CA 1
ATOM 633 C C . SER A 1 87 ? 19.75 1.598 -13.352 1 92.81 87 SER A C 1
ATOM 635 O O . SER A 1 87 ? 19.172 0.551 -13.055 1 92.81 87 SER A O 1
ATOM 637 N N . ASP A 1 88 ? 19.469 2.346 -14.391 1 90.94 88 ASP A N 1
ATOM 638 C CA . ASP A 1 88 ? 18.422 1.926 -15.312 1 90.94 88 ASP A CA 1
ATOM 639 C C . ASP A 1 88 ? 18.734 0.562 -15.922 1 90.94 88 ASP A C 1
ATOM 641 O O . ASP A 1 88 ? 17.844 -0.284 -16.062 1 90.94 88 ASP A O 1
ATOM 645 N N . GLU A 1 89 ? 19.953 0.391 -16.219 1 92 89 GLU A N 1
ATOM 646 C CA . GLU A 1 89 ? 20.375 -0.87 -16.812 1 92 89 GLU A CA 1
ATOM 647 C C . GLU A 1 89 ? 20.234 -2.025 -15.828 1 92 89 GLU A C 1
ATOM 649 O O . GLU A 1 89 ? 19.781 -3.113 -16.203 1 92 89 GLU A O 1
ATOM 654 N N . GLU A 1 90 ? 20.625 -1.76 -14.609 1 92.81 90 GLU A N 1
ATOM 655 C CA . GLU A 1 90 ? 20.531 -2.785 -13.57 1 92.81 90 GLU A CA 1
ATOM 656 C C . GLU A 1 90 ? 19.078 -3.145 -13.289 1 92.81 90 GLU A C 1
ATOM 658 O O . GLU A 1 90 ? 18.75 -4.316 -13.094 1 92.81 90 GLU A O 1
ATOM 663 N N . ARG A 1 91 ? 18.266 -2.154 -13.32 1 90.62 91 ARG A N 1
ATOM 664 C CA . ARG A 1 91 ? 16.844 -2.391 -13.102 1 90.62 91 ARG A CA 1
ATOM 665 C C . ARG A 1 91 ? 16.25 -3.209 -14.242 1 90.62 91 ARG A C 1
ATOM 667 O O . ARG A 1 91 ? 15.484 -4.148 -14.008 1 90.62 91 ARG A O 1
ATOM 674 N N . ALA A 1 92 ? 16.625 -2.85 -15.391 1 89.81 92 ALA A N 1
ATOM 675 C CA . ALA A 1 92 ? 16.156 -3.582 -16.562 1 89.81 92 ALA A CA 1
ATOM 676 C C . ALA A 1 92 ? 16.562 -5.051 -16.5 1 89.81 92 ALA A C 1
ATOM 678 O O . ALA A 1 92 ? 15.797 -5.934 -16.875 1 89.81 92 ALA A O 1
ATOM 679 N N . GLU A 1 93 ? 17.703 -5.246 -16.016 1 91.75 93 GLU A N 1
ATOM 680 C CA . GLU A 1 93 ? 18.188 -6.613 -15.883 1 91.75 93 GLU A CA 1
ATOM 681 C C . GLU A 1 93 ? 17.375 -7.398 -14.859 1 91.75 93 GLU A C 1
ATOM 683 O O . GLU A 1 93 ? 17.078 -8.57 -15.07 1 91.75 93 GLU A O 1
ATOM 688 N N . LEU A 1 94 ? 17.062 -6.777 -13.82 1 90.38 94 LEU A N 1
ATOM 689 C CA . LEU A 1 94 ? 16.25 -7.426 -12.797 1 90.38 94 LEU A CA 1
ATOM 690 C C . LEU A 1 94 ? 14.875 -7.781 -13.336 1 90.38 94 LEU A C 1
ATOM 692 O O . LEU A 1 94 ? 14.344 -8.859 -13.047 1 90.38 94 LEU A O 1
ATOM 696 N N . VAL A 1 95 ? 14.359 -6.926 -14.102 1 90.56 95 VAL A N 1
ATOM 697 C CA . VAL A 1 95 ? 13.055 -7.16 -14.703 1 90.56 95 VAL A CA 1
ATOM 698 C C . VAL A 1 95 ? 13.141 -8.344 -15.672 1 90.56 95 VAL A C 1
ATOM 700 O O . VAL A 1 95 ? 12.273 -9.227 -15.656 1 90.56 95 VAL A O 1
ATOM 703 N N . ARG A 1 96 ? 14.164 -8.375 -16.422 1 92.44 96 ARG A N 1
ATOM 704 C CA . ARG A 1 96 ? 14.359 -9.477 -17.359 1 92.44 96 ARG A CA 1
ATOM 705 C C . ARG A 1 96 ? 14.492 -10.805 -16.625 1 92.44 96 ARG A C 1
ATOM 707 O O . ARG A 1 96 ? 13.922 -11.812 -17.062 1 92.44 96 ARG A O 1
ATOM 714 N N . GLN A 1 97 ? 15.188 -10.797 -15.602 1 92.38 97 GLN A N 1
ATOM 715 C CA . GLN A 1 97 ? 15.344 -12 -14.797 1 92.38 97 GLN A CA 1
ATOM 716 C C . GLN A 1 97 ? 14 -12.469 -14.25 1 92.38 97 GLN A C 1
ATOM 718 O O . GLN A 1 97 ? 13.711 -13.672 -14.234 1 92.38 97 GLN A O 1
ATOM 723 N N . SER A 1 98 ? 13.273 -11.555 -13.812 1 93.12 98 SER A N 1
ATOM 724 C CA . SER A 1 98 ? 11.93 -11.852 -13.312 1 93.12 98 SER A CA 1
ATOM 725 C C . SER A 1 98 ? 11.062 -12.453 -14.414 1 93.12 98 SER A C 1
ATOM 727 O O . SER A 1 98 ? 10.422 -13.492 -14.211 1 93.12 98 SER A O 1
ATOM 729 N N . ASP A 1 99 ? 11.102 -11.805 -15.539 1 94.69 99 ASP A N 1
ATOM 730 C CA . ASP A 1 99 ? 10.312 -12.273 -16.672 1 94.69 99 ASP A CA 1
ATOM 731 C C . ASP A 1 99 ? 10.742 -13.68 -17.094 1 94.69 99 ASP A C 1
ATOM 733 O O . ASP A 1 99 ? 9.898 -14.531 -17.375 1 94.69 99 ASP A O 1
ATOM 737 N N . ASN A 1 100 ? 11.961 -13.852 -17.109 1 95.06 100 ASN A N 1
ATOM 738 C CA . ASN A 1 100 ? 12.477 -15.156 -17.5 1 95.06 100 ASN A CA 1
ATOM 739 C C . ASN A 1 100 ? 12.023 -16.25 -16.547 1 95.06 100 ASN A C 1
ATOM 741 O O . ASN A 1 100 ? 11.656 -17.344 -16.969 1 95.06 100 ASN A O 1
ATOM 745 N N . TRP A 1 101 ? 12.133 -15.945 -15.344 1 95.12 101 TRP A N 1
ATOM 746 C CA . TRP A 1 101 ? 11.688 -16.922 -14.352 1 95.12 101 TRP A CA 1
ATOM 747 C C . TRP A 1 101 ? 10.219 -17.266 -14.555 1 95.12 101 TRP A C 1
ATOM 749 O O . TRP A 1 101 ? 9.844 -18.453 -14.531 1 95.12 101 TRP A O 1
ATOM 759 N N . CYS A 1 102 ? 9.406 -16.281 -14.742 1 95.81 102 CYS A N 1
ATOM 760 C CA . CYS A 1 102 ? 7.977 -16.484 -14.961 1 95.81 102 CYS A CA 1
ATOM 761 C C . CYS A 1 102 ? 7.727 -17.281 -16.234 1 95.81 102 CYS A C 1
ATOM 763 O O . CYS A 1 102 ? 6.926 -18.219 -16.234 1 95.81 102 CYS A O 1
ATOM 765 N N . ALA A 1 103 ? 8.414 -16.906 -17.266 1 96.06 103 ALA A N 1
ATOM 766 C CA . ALA A 1 103 ? 8.266 -17.578 -18.547 1 96.06 103 ALA A CA 1
ATOM 767 C C . ALA A 1 103 ? 8.648 -19.047 -18.453 1 96.06 103 ALA A C 1
ATOM 769 O O . ALA A 1 103 ? 7.957 -19.922 -18.984 1 96.06 103 ALA A O 1
ATOM 770 N N . ASP A 1 104 ? 9.719 -19.266 -17.844 1 95.25 104 ASP A N 1
ATOM 771 C CA . ASP A 1 104 ? 10.203 -20.641 -17.656 1 95.25 104 ASP A CA 1
ATOM 772 C C . ASP A 1 104 ? 9.203 -21.469 -16.859 1 95.25 104 ASP A C 1
ATOM 774 O O . ASP A 1 104 ? 8.883 -22.594 -17.25 1 95.25 104 ASP A O 1
ATOM 778 N N . LEU A 1 105 ? 8.789 -20.922 -15.805 1 95.12 105 LEU A N 1
ATOM 779 C CA . LEU A 1 105 ? 7.824 -21.609 -14.961 1 95.12 105 LEU A CA 1
ATOM 780 C C . LEU A 1 105 ? 6.555 -21.938 -15.742 1 95.12 105 LEU A C 1
ATOM 782 O O . LEU A 1 105 ? 6.047 -23.062 -15.664 1 95.12 105 LEU A O 1
ATOM 786 N N . GLN A 1 106 ? 6.039 -21 -16.453 1 96.62 106 GLN A N 1
ATOM 787 C CA . GLN A 1 106 ? 4.832 -21.188 -17.25 1 96.62 106 GLN A CA 1
ATOM 788 C C . GLN A 1 106 ? 5.051 -22.25 -18.328 1 96.62 106 GLN A C 1
ATOM 790 O O . GLN A 1 106 ? 4.172 -23.094 -18.562 1 96.62 106 GLN A O 1
ATOM 795 N N . SER A 1 107 ? 6.18 -22.219 -18.953 1 96.62 107 SER A N 1
ATOM 796 C CA . SER A 1 107 ? 6.48 -23.188 -20 1 96.62 107 SER A CA 1
ATOM 797 C C . SER A 1 107 ? 6.559 -24.609 -19.453 1 96.62 107 SER A C 1
ATOM 799 O O . SER A 1 107 ? 6.125 -25.562 -20.109 1 96.62 107 SER A O 1
ATOM 801 N N . ARG A 1 108 ? 7.047 -24.781 -18.312 1 95.75 108 ARG A N 1
ATOM 802 C CA . ARG A 1 108 ? 7.258 -26.094 -17.719 1 95.75 108 ARG A CA 1
ATOM 803 C C . ARG A 1 108 ? 5.961 -26.641 -17.141 1 95.75 108 ARG A C 1
ATOM 805 O O . ARG A 1 108 ? 5.77 -27.859 -17.078 1 95.75 108 ARG A O 1
ATOM 812 N N . TYR A 1 109 ? 5.129 -25.688 -16.734 1 96.31 109 TYR A N 1
ATOM 813 C CA . TYR A 1 109 ? 3.883 -26.109 -16.109 1 96.31 109 TYR A CA 1
ATOM 814 C C . TYR A 1 109 ? 2.684 -25.438 -16.75 1 96.31 109 TYR A C 1
ATOM 816 O O . TYR A 1 109 ? 1.836 -24.859 -16.062 1 96.31 109 TYR A O 1
ATOM 824 N N . LEU A 1 110 ? 2.502 -25.516 -18.016 1 90.69 110 LEU A N 1
ATOM 825 C CA . LEU A 1 110 ? 1.609 -24.766 -18.906 1 90.69 110 LEU A CA 1
ATOM 826 C C . LEU A 1 110 ? 0.166 -24.859 -18.422 1 90.69 110 LEU A C 1
ATOM 828 O O . LEU A 1 110 ? -0.567 -23.859 -18.438 1 90.69 110 LEU A O 1
ATOM 832 N N . GLU A 1 111 ? -0.297 -25.938 -17.859 1 93.12 111 GLU A N 1
ATOM 833 C CA . GLU A 1 111 ? -1.695 -26.094 -17.469 1 93.12 111 GLU A CA 1
ATOM 834 C C . GLU A 1 111 ? -1.937 -25.547 -16.062 1 93.12 111 GLU A C 1
ATOM 836 O O . GLU A 1 111 ? -3.08 -25.297 -15.68 1 93.12 111 GLU A O 1
ATOM 841 N N . LYS A 1 112 ? -0.896 -25.312 -15.383 1 97.38 112 LYS A N 1
ATOM 842 C CA . LYS A 1 112 ? -1.043 -24.984 -13.969 1 97.38 112 LYS A CA 1
ATOM 843 C C . LYS A 1 112 ? -0.627 -23.547 -13.695 1 97.38 112 LYS A C 1
ATOM 845 O O . LYS A 1 112 ? -1.046 -22.953 -12.703 1 97.38 112 LYS A O 1
ATOM 850 N N . VAL A 1 113 ? 0.238 -23 -14.594 1 98.19 113 VAL A N 1
ATOM 851 C CA . VAL A 1 113 ? 0.8 -21.688 -14.336 1 98.19 113 VAL A CA 1
ATOM 852 C C . VAL A 1 113 ? 0.28 -20.688 -15.367 1 98.19 113 VAL A C 1
ATOM 854 O O . VAL A 1 113 ? 0.362 -20.922 -16.578 1 98.19 113 VAL A O 1
ATOM 857 N N . MET A 1 114 ? -0.298 -19.672 -14.883 1 98 114 MET A N 1
ATOM 858 C CA . MET A 1 114 ? -0.668 -18.516 -15.703 1 98 114 MET A CA 1
ATOM 859 C C . MET A 1 114 ? 0.172 -17.297 -15.344 1 98 114 MET A C 1
ATOM 861 O O . MET A 1 114 ? 0.115 -16.812 -14.211 1 98 114 MET A O 1
ATOM 865 N N . TRP A 1 115 ? 0.927 -16.859 -16.234 1 97.94 115 TRP A N 1
ATOM 866 C CA . TRP A 1 115 ? 1.694 -15.625 -16.062 1 97.94 115 TRP A CA 1
ATOM 867 C C . TRP A 1 115 ? 1.152 -14.516 -16.953 1 97.94 115 TRP A C 1
ATOM 869 O O . TRP A 1 115 ? 1.043 -14.688 -18.172 1 97.94 115 TRP A O 1
ATOM 879 N N . VAL A 1 116 ? 0.783 -13.414 -16.328 1 97.62 116 VAL A N 1
ATOM 880 C CA . VAL A 1 116 ? 0.272 -12.273 -17.062 1 97.62 116 VAL A CA 1
ATOM 881 C C . VAL A 1 116 ? 1.012 -11.008 -16.641 1 97.62 116 VAL A C 1
ATOM 883 O O . VAL A 1 116 ? 1.633 -10.969 -15.578 1 97.62 116 VAL A O 1
ATOM 886 N N . GLN A 1 117 ? 0.99 -10.031 -17.516 1 97.19 117 GLN A N 1
ATOM 887 C CA . GLN A 1 117 ? 1.505 -8.695 -17.234 1 97.19 117 GLN A CA 1
ATOM 888 C C . GLN A 1 117 ? 0.385 -7.66 -17.266 1 97.19 117 GLN A C 1
ATOM 890 O O . GLN A 1 117 ? -0.364 -7.566 -18.234 1 97.19 117 GLN A O 1
ATOM 895 N N . SER A 1 118 ? 0.305 -6.938 -16.172 1 97.12 118 SER A N 1
ATOM 896 C CA . SER A 1 118 ? -0.784 -5.977 -16.047 1 97.12 118 SER A CA 1
ATOM 897 C C . SER A 1 118 ? -0.302 -4.555 -16.312 1 97.12 118 SER A C 1
ATOM 899 O O . SER A 1 118 ? 0.727 -4.129 -15.789 1 97.12 118 SER A O 1
ATOM 901 N N . ASP A 1 119 ? -1.092 -3.844 -17.062 1 95.25 119 ASP A N 1
ATOM 902 C CA . ASP A 1 119 ? -0.772 -2.453 -17.375 1 95.25 119 ASP A CA 1
ATOM 903 C C . ASP A 1 119 ? -1.389 -1.509 -16.344 1 95.25 119 ASP A C 1
ATOM 905 O O . ASP A 1 119 ? -1.258 -0.288 -16.453 1 95.25 119 ASP A O 1
ATOM 909 N N . GLN A 1 120 ? -1.92 -2.105 -15.383 1 95.31 120 GLN A N 1
ATOM 910 C CA . GLN A 1 120 ? -2.5 -1.335 -14.281 1 95.31 120 GLN A CA 1
ATOM 911 C C . GLN A 1 120 ? -1.415 -0.817 -13.344 1 95.31 120 GLN A C 1
ATOM 913 O O . GLN A 1 120 ? -0.453 -1.527 -13.047 1 95.31 120 GLN A O 1
ATOM 918 N N . LEU A 1 121 ? -1.564 0.44 -12.836 1 95.5 121 LEU A N 1
ATOM 919 C CA . LEU A 1 121 ? -0.685 0.976 -11.805 1 95.5 121 LEU A CA 1
ATOM 920 C C . LEU A 1 121 ? -0.654 0.059 -10.586 1 95.5 121 LEU A C 1
ATOM 922 O O . LEU A 1 121 ? -1.692 -0.2 -9.977 1 95.5 121 LEU A O 1
ATOM 926 N N . PRO A 1 122 ? 0.507 -0.476 -10.25 1 94.38 122 PRO A N 1
ATOM 927 C CA . PRO A 1 122 ? 0.573 -1.305 -9.039 1 94.38 122 PRO A CA 1
ATOM 928 C C . PRO A 1 122 ? 0.445 -0.489 -7.758 1 94.38 122 PRO A C 1
ATOM 930 O O . PRO A 1 122 ? 1.08 0.56 -7.621 1 94.38 122 PRO A O 1
ATOM 933 N N . THR A 1 123 ? -0.319 -1.009 -6.816 1 96.56 123 THR A N 1
ATOM 934 C CA . THR A 1 123 ? -0.545 -0.207 -5.621 1 96.56 123 THR A CA 1
ATOM 935 C C . THR A 1 123 ? -0.011 -0.919 -4.383 1 96.56 123 THR A C 1
ATOM 937 O O . THR A 1 123 ? 0.328 -0.276 -3.385 1 96.56 123 THR A O 1
ATOM 940 N N . GLN A 1 124 ? 0.02 -2.189 -4.395 1 97.06 124 GLN A N 1
ATOM 941 C CA . GLN A 1 124 ? 0.456 -2.988 -3.256 1 97.06 124 GLN A CA 1
ATOM 942 C C . GLN A 1 124 ? 0.865 -4.391 -3.691 1 97.06 124 GLN A C 1
ATOM 944 O O . GLN A 1 124 ? 0.299 -4.945 -4.637 1 97.06 124 GLN A O 1
ATOM 949 N N . PRO A 1 125 ? 1.837 -4.957 -3.004 1 96.69 125 PRO A N 1
ATOM 950 C CA . PRO A 1 125 ? 2.074 -6.387 -3.205 1 96.69 125 PRO A CA 1
ATOM 951 C C . PRO A 1 125 ? 1.067 -7.262 -2.461 1 96.69 125 PRO A C 1
ATOM 953 O O . PRO A 1 125 ? 0.766 -7.004 -1.293 1 96.69 125 PRO A O 1
ATOM 956 N N . VAL A 1 126 ? 0.555 -8.281 -3.129 1 97.81 126 VAL A N 1
ATOM 957 C CA . VAL A 1 126 ? -0.439 -9.188 -2.562 1 97.81 126 VAL A CA 1
ATOM 958 C C . VAL A 1 126 ? -0.1 -10.625 -2.939 1 97.81 126 VAL A C 1
ATOM 960 O O . VAL A 1 126 ? 0.14 -10.93 -4.109 1 97.81 126 VAL A O 1
ATOM 963 N N . LEU A 1 127 ? -0.05 -11.469 -1.971 1 97.12 127 LEU A N 1
ATOM 964 C CA . LEU A 1 127 ? 0.021 -12.914 -2.156 1 97.12 127 LEU A CA 1
ATOM 965 C C . LEU A 1 127 ? -1.237 -13.594 -1.626 1 97.12 127 LEU A C 1
ATOM 967 O O . LEU A 1 127 ? -1.691 -13.297 -0.52 1 97.12 127 LEU A O 1
ATOM 971 N N . ILE A 1 128 ? -1.751 -14.43 -2.439 1 98.31 128 ILE A N 1
ATOM 972 C CA . ILE A 1 128 ? -2.951 -15.164 -2.045 1 98.31 128 ILE A CA 1
ATOM 973 C C . ILE A 1 128 ? -2.662 -16.656 -2.029 1 98.31 128 ILE A C 1
ATOM 975 O O . ILE A 1 128 ? -2.197 -17.219 -3.025 1 98.31 128 ILE A O 1
ATOM 979 N N . CYS A 1 129 ? -2.836 -17.25 -0.965 1 97.75 129 CYS A N 1
ATOM 980 C CA . CYS A 1 129 ? -2.801 -18.688 -0.792 1 97.75 129 CYS A CA 1
ATOM 981 C C . CYS A 1 129 ? -4.164 -19.219 -0.367 1 97.75 129 CYS A C 1
ATOM 983 O O . CYS A 1 129 ? -4.504 -19.203 0.818 1 97.75 129 CYS A O 1
ATOM 985 N N . ASP A 1 130 ? -4.91 -19.688 -1.366 1 97.81 130 ASP A N 1
ATOM 986 C CA . ASP A 1 130 ? -6.316 -20.047 -1.185 1 97.81 130 ASP A CA 1
ATOM 987 C C . ASP A 1 130 ? -7.102 -18.906 -0.564 1 97.81 130 ASP A C 1
ATOM 989 O O . ASP A 1 130 ? -7.289 -17.859 -1.195 1 97.81 130 ASP A O 1
ATOM 993 N N . ASP A 1 131 ? -7.43 -19.016 0.738 1 97.62 131 ASP A N 1
ATOM 994 C CA . ASP A 1 131 ? -8.266 -17.984 1.334 1 97.62 131 ASP A CA 1
ATOM 995 C C . ASP A 1 131 ? -7.48 -17.156 2.34 1 97.62 131 ASP A C 1
ATOM 997 O O . ASP A 1 131 ? -8.062 -16.469 3.176 1 97.62 131 ASP A O 1
ATOM 1001 N N . GLN A 1 132 ? -6.18 -17.203 2.219 1 96.5 132 GLN A N 1
ATOM 1002 C CA . GLN A 1 132 ? -5.289 -16.375 3.02 1 96.5 132 GLN A CA 1
ATOM 1003 C C . GLN A 1 132 ? -4.613 -15.312 2.16 1 96.5 132 GLN A C 1
ATOM 1005 O O . GLN A 1 132 ? -4.109 -15.609 1.076 1 96.5 132 GLN A O 1
ATOM 1010 N N . LEU A 1 133 ? -4.695 -14.109 2.688 1 97.81 133 LEU A N 1
ATOM 1011 C CA . LEU A 1 133 ? -4.047 -13 1.995 1 97.81 133 LEU A CA 1
ATOM 1012 C C . LEU A 1 133 ? -2.799 -12.547 2.744 1 97.81 133 LEU A C 1
ATOM 1014 O O . LEU A 1 133 ? -2.805 -12.453 3.973 1 97.81 133 LEU A O 1
ATOM 1018 N N . ILE A 1 134 ? -1.78 -12.352 2.057 1 96.56 134 ILE A N 1
ATOM 1019 C CA . ILE A 1 134 ? -0.559 -11.742 2.574 1 96.56 134 ILE A CA 1
ATOM 1020 C C . ILE A 1 134 ? -0.281 -10.438 1.834 1 96.56 134 ILE A C 1
ATOM 1022 O O . ILE A 1 134 ? -0.094 -10.43 0.615 1 96.56 134 ILE A O 1
ATOM 1026 N N . VAL A 1 135 ? -0.236 -9.336 2.584 1 97.12 135 VAL A N 1
ATOM 1027 C CA . VAL A 1 135 ? -0.255 -8.023 1.96 1 97.12 135 VAL A CA 1
ATOM 1028 C C . VAL A 1 135 ? 0.871 -7.16 2.531 1 97.12 135 VAL A C 1
ATOM 1030 O O . VAL A 1 135 ? 1.127 -7.184 3.736 1 97.12 135 VAL A O 1
ATOM 1033 N N . GLY A 1 136 ? 1.53 -6.445 1.668 1 96.56 136 GLY A N 1
ATOM 1034 C CA . GLY A 1 136 ? 2.578 -5.523 2.078 1 96.56 136 GLY A CA 1
ATOM 1035 C C . GLY A 1 136 ? 2.373 -4.117 1.551 1 96.56 136 GLY A C 1
ATOM 1036 O O . GLY A 1 136 ? 1.259 -3.74 1.185 1 96.56 136 GLY A O 1
ATOM 1037 N N . HIS A 1 137 ? 3.49 -3.346 1.649 1 97.38 137 HIS A N 1
ATOM 1038 C CA . HIS A 1 137 ? 3.467 -1.963 1.183 1 97.38 137 HIS A CA 1
ATOM 1039 C C . HIS A 1 137 ? 4.648 -1.673 0.261 1 97.38 137 HIS A C 1
ATOM 1041 O O . HIS A 1 137 ? 5.762 -2.141 0.507 1 97.38 137 HIS A O 1
ATOM 1047 N N . TYR A 1 138 ? 4.367 -0.941 -0.763 1 96.94 138 TYR A N 1
ATOM 1048 C CA . TYR A 1 138 ? 5.441 -0.245 -1.459 1 96.94 138 TYR A CA 1
ATOM 1049 C C . TYR A 1 138 ? 5.766 1.077 -0.777 1 96.94 138 TYR A C 1
ATOM 1051 O O . TYR A 1 138 ? 4.922 1.65 -0.084 1 96.94 138 TYR A O 1
ATOM 1059 N N . ALA A 1 139 ? 6.98 1.477 -0.945 1 97.31 139 ALA A N 1
ATOM 1060 C CA . ALA A 1 139 ? 7.418 2.758 -0.396 1 97.31 139 ALA A CA 1
ATOM 1061 C C . ALA A 1 139 ? 8.695 3.238 -1.078 1 97.31 139 ALA A C 1
ATOM 1063 O O . ALA A 1 139 ? 9.531 2.43 -1.479 1 97.31 139 ALA A O 1
ATOM 1064 N N . HIS A 1 140 ? 8.773 4.5 -1.251 1 97.19 140 HIS A N 1
ATOM 1065 C CA . HIS A 1 140 ? 10.047 5.094 -1.633 1 97.19 140 HIS A CA 1
ATOM 1066 C C . HIS A 1 140 ? 11.047 5.047 -0.48 1 97.19 140 HIS A C 1
ATOM 1068 O O . HIS A 1 140 ? 11.141 5.992 0.305 1 97.19 140 HIS A O 1
ATOM 1074 N N . CYS A 1 141 ? 11.742 4.023 -0.5 1 95.69 141 CYS A N 1
ATOM 1075 C CA . CYS A 1 141 ? 12.641 3.762 0.615 1 95.69 141 CYS A CA 1
ATOM 1076 C C . CYS A 1 141 ? 13.789 2.857 0.184 1 95.69 141 CYS A C 1
ATOM 1078 O O . CYS A 1 141 ? 13.625 2.004 -0.688 1 95.69 141 CYS A O 1
ATOM 1080 N N . LEU A 1 142 ? 14.891 3.072 0.855 1 92.31 142 LEU A N 1
ATOM 1081 C CA . LEU A 1 142 ? 16.016 2.189 0.596 1 92.31 142 LEU A CA 1
ATOM 1082 C C . LEU A 1 142 ? 15.805 0.823 1.235 1 92.31 142 LEU A C 1
ATOM 1084 O O . LEU A 1 142 ? 16.344 -0.18 0.769 1 92.31 142 LEU A O 1
ATOM 1088 N N . VAL A 1 143 ? 15.07 0.809 2.342 1 91.31 143 VAL A N 1
ATOM 1089 C CA . VAL A 1 143 ? 14.695 -0.469 2.934 1 91.31 143 VAL A CA 1
ATOM 1090 C C . VAL A 1 143 ? 13.68 -1.175 2.033 1 91.31 143 VAL A C 1
ATOM 1092 O O . VAL A 1 143 ? 12.586 -0.661 1.797 1 91.31 143 VAL A O 1
ATOM 1095 N N . PRO A 1 144 ? 14.008 -2.305 1.52 1 88.69 144 PRO A N 1
ATOM 1096 C CA . PRO A 1 144 ? 13.117 -2.973 0.561 1 88.69 144 PRO A CA 1
ATOM 1097 C C . PRO A 1 144 ? 11.812 -3.441 1.192 1 88.69 144 PRO A C 1
ATOM 1099 O O . PRO A 1 144 ? 11.734 -3.613 2.412 1 88.69 144 PRO A O 1
ATOM 1102 N N . ALA A 1 145 ? 10.859 -3.686 0.352 1 89.69 145 ALA A N 1
ATOM 1103 C CA . ALA A 1 145 ? 9.523 -4.09 0.793 1 89.69 145 ALA A CA 1
ATOM 1104 C C . ALA A 1 145 ? 9.586 -5.383 1.603 1 89.69 145 ALA A C 1
ATOM 1106 O O . ALA A 1 145 ? 8.812 -5.566 2.543 1 89.69 145 ALA A O 1
ATOM 1107 N N . ALA A 1 146 ? 10.484 -6.27 1.314 1 87.81 146 ALA A N 1
ATOM 1108 C CA . ALA A 1 146 ? 10.586 -7.562 1.988 1 87.81 146 ALA A CA 1
ATOM 1109 C C . ALA A 1 146 ? 10.906 -7.383 3.469 1 87.81 146 ALA A C 1
ATOM 1111 O O . ALA A 1 146 ? 10.648 -8.281 4.277 1 87.81 146 ALA A O 1
ATOM 1112 N N . GLU A 1 147 ? 11.414 -6.219 3.83 1 90.12 147 GLU A N 1
ATOM 1113 C CA . GLU A 1 147 ? 11.781 -5.945 5.215 1 90.12 147 GLU A CA 1
ATOM 1114 C C . GLU A 1 147 ? 10.719 -5.109 5.918 1 90.12 147 GLU A C 1
ATOM 1116 O O . GLU A 1 147 ? 10.875 -4.746 7.086 1 90.12 147 GLU A O 1
ATOM 1121 N N . GLY A 1 148 ? 9.68 -4.828 5.223 1 95.19 148 GLY A N 1
ATOM 1122 C CA . GLY A 1 148 ? 8.602 -4.027 5.793 1 95.19 148 GLY A CA 1
ATOM 1123 C C . GLY A 1 148 ? 7.602 -4.852 6.582 1 95.19 148 GLY A C 1
ATOM 1124 O O . GLY A 1 148 ? 7.918 -5.949 7.043 1 95.19 148 GLY A O 1
ATOM 1125 N N . ILE A 1 149 ? 6.48 -4.266 6.797 1 95.38 149 ILE A N 1
ATOM 1126 C CA . ILE A 1 149 ? 5.395 -4.918 7.523 1 95.38 149 ILE A CA 1
ATOM 1127 C C . ILE A 1 149 ? 4.527 -5.707 6.547 1 95.38 149 ILE A C 1
ATOM 1129 O O . ILE A 1 149 ? 4.105 -5.184 5.516 1 95.38 149 ILE A O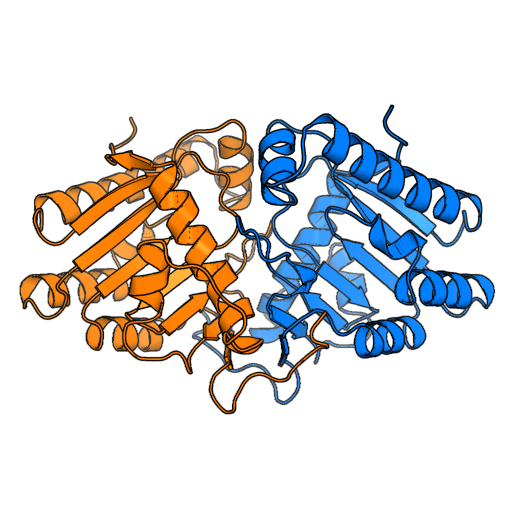 1
ATOM 1133 N N . TRP A 1 150 ? 4.305 -6.918 6.895 1 95.25 150 TRP A N 1
ATOM 1134 C CA . TRP A 1 150 ? 3.438 -7.789 6.109 1 95.25 150 TRP A CA 1
ATOM 1135 C C . TRP A 1 150 ? 2.271 -8.297 6.953 1 95.25 150 TRP A C 1
ATOM 1137 O O . TRP A 1 150 ? 2.457 -8.695 8.102 1 95.25 150 TRP A O 1
ATOM 1147 N N . LEU A 1 151 ? 1.151 -8.227 6.348 1 95.12 151 LEU A N 1
ATOM 1148 C CA . LEU A 1 151 ? -0.067 -8.664 7.023 1 95.12 151 LEU A CA 1
ATOM 1149 C C . LEU A 1 151 ? -0.523 -10.023 6.504 1 95.12 151 LEU A C 1
ATOM 1151 O O . LEU A 1 151 ? -0.453 -10.289 5.301 1 95.12 151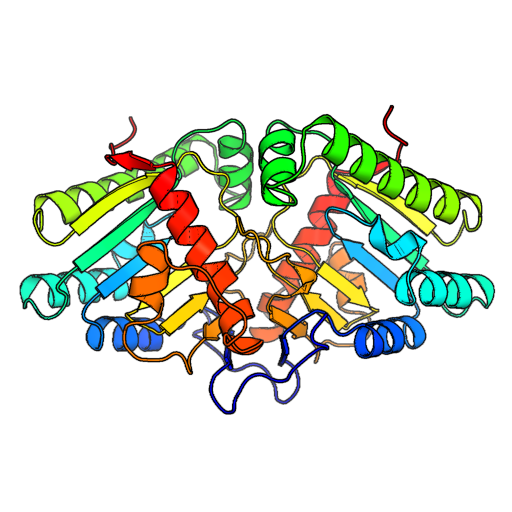 LEU A O 1
ATOM 1155 N N . VAL A 1 152 ? -0.907 -10.789 7.449 1 94.31 152 VAL A N 1
ATOM 1156 C CA . VAL A 1 152 ? -1.591 -12.031 7.105 1 94.31 152 VAL A CA 1
ATOM 1157 C C . VAL A 1 152 ? -3.07 -11.93 7.469 1 94.31 152 VAL A C 1
ATOM 1159 O O . VAL A 1 152 ? -3.416 -11.734 8.633 1 94.31 152 VAL A O 1
ATOM 1162 N N . LEU A 1 153 ? -3.871 -12.008 6.457 1 96.25 153 LEU A N 1
ATOM 1163 C CA . LEU A 1 153 ? -5.312 -11.859 6.621 1 96.25 153 LEU A CA 1
ATOM 1164 C C . LEU A 1 153 ? -6.023 -13.195 6.441 1 96.25 153 LEU A C 1
ATOM 1166 O O . LEU A 1 153 ? -5.926 -13.82 5.379 1 96.25 153 LEU A O 1
ATOM 1170 N N . GLY A 1 154 ? -6.691 -13.578 7.48 1 94.75 154 GLY A N 1
ATOM 1171 C CA . GLY A 1 154 ? -7.449 -14.82 7.477 1 94.75 154 GLY A CA 1
ATOM 1172 C C . GLY A 1 154 ? -8.891 -14.641 7.906 1 94.75 154 GLY A C 1
ATOM 1173 O O . GLY A 1 154 ? -9.453 -13.547 7.781 1 94.75 154 GLY A O 1
ATOM 1174 N N . GLY A 1 155 ? -9.5 -15.719 8.234 1 93 155 GLY A N 1
ATOM 1175 C CA . GLY A 1 155 ? -10.875 -15.68 8.719 1 93 155 GLY A CA 1
ATOM 1176 C C . GLY A 1 155 ? -11.898 -15.594 7.609 1 93 155 GLY A C 1
ATOM 1177 O O . GLY A 1 155 ? -13.047 -15.211 7.844 1 93 155 GLY A O 1
ATOM 1178 N N . LEU A 1 156 ? -11.477 -15.828 6.43 1 96.06 156 LEU A N 1
ATOM 1179 C CA . LEU A 1 156 ? -12.383 -15.867 5.293 1 96.06 156 LEU A CA 1
ATOM 1180 C C . LEU A 1 156 ? -12.914 -17.281 5.07 1 96.06 156 LEU A C 1
ATOM 1182 O O . LEU A 1 156 ? -12.242 -18.266 5.414 1 96.06 156 LEU A O 1
ATOM 1186 N N . ALA A 1 157 ? -14.102 -17.359 4.539 1 95.44 157 ALA A N 1
ATOM 1187 C CA . ALA A 1 157 ? -14.695 -18.656 4.27 1 95.44 157 ALA A CA 1
ATOM 1188 C C . ALA A 1 157 ? -13.969 -19.375 3.131 1 95.44 157 ALA A C 1
ATOM 1190 O O . ALA A 1 157 ? -13.414 -18.719 2.24 1 95.44 157 ALA A O 1
ATOM 1191 N N . GLU A 1 158 ? -14.016 -20.688 3.23 1 96.31 158 GLU A N 1
ATOM 1192 C CA . GLU A 1 158 ? -13.422 -21.5 2.166 1 96.31 158 GLU A CA 1
ATOM 1193 C C . GLU A 1 158 ? -14.008 -21.125 0.806 1 96.31 158 GLU A C 1
ATOM 1195 O O . GLU A 1 158 ? -15.234 -21.094 0.642 1 96.31 158 GLU A O 1
ATOM 1200 N N . GLY A 1 159 ? -13.156 -20.781 -0.203 1 96.94 159 GLY A N 1
ATOM 1201 C CA . GLY A 1 159 ? -13.594 -20.516 -1.562 1 96.94 159 GLY A CA 1
ATOM 1202 C C . GLY A 1 159 ? -13.977 -19.062 -1.785 1 96.94 159 GLY A C 1
ATOM 1203 O O . GLY A 1 159 ? -14.25 -18.656 -2.916 1 96.94 159 GLY A O 1
ATOM 1204 N N . GLN A 1 160 ? -14.016 -18.297 -0.778 1 97.12 160 GLN A N 1
ATOM 1205 C CA . GLN A 1 160 ? -14.477 -16.922 -0.863 1 97.12 160 GLN A CA 1
ATOM 1206 C C . GLN A 1 160 ? -13.555 -16.078 -1.75 1 97.12 160 GLN A C 1
ATOM 1208 O O . GLN A 1 160 ? -14.023 -15.281 -2.561 1 97.12 160 GLN A O 1
ATOM 1213 N N . VAL A 1 161 ? -12.289 -16.25 -1.593 1 98.06 161 VAL A N 1
ATOM 1214 C CA . VAL A 1 161 ? -11.328 -15.484 -2.387 1 98.06 161 VAL A CA 1
ATOM 1215 C C . VAL A 1 161 ? -11.484 -15.844 -3.863 1 98.06 161 VAL A C 1
ATOM 1217 O O . VAL A 1 161 ? -11.469 -14.961 -4.727 1 98.06 161 VAL A O 1
ATOM 1220 N N . GLU A 1 162 ? -11.648 -17.062 -4.152 1 97.44 162 GLU A N 1
ATOM 1221 C CA . GLU A 1 162 ? -11.859 -17.484 -5.531 1 97.44 162 GLU A CA 1
ATOM 1222 C C . GLU A 1 162 ? -13.125 -16.859 -6.113 1 97.44 162 GLU A C 1
ATOM 1224 O O . GLU A 1 162 ? -13.148 -16.453 -7.273 1 97.44 162 GLU A O 1
ATOM 1229 N N . GLU A 1 163 ? -14.117 -16.828 -5.324 1 97.62 163 GLU A N 1
ATOM 1230 C CA . GLU A 1 163 ? -15.359 -16.188 -5.762 1 97.62 163 GLU A CA 1
ATOM 1231 C C . GLU A 1 163 ? -15.141 -14.719 -6.098 1 97.62 163 GLU A C 1
ATOM 1233 O O . GLU A 1 163 ? -15.641 -14.234 -7.113 1 97.62 163 GLU A O 1
ATOM 1238 N N . TRP A 1 164 ? -14.445 -14.07 -5.258 1 98.06 164 TRP A N 1
ATOM 1239 C CA . TRP A 1 164 ? -14.156 -12.656 -5.48 1 98.06 164 TRP A CA 1
ATOM 1240 C C . TRP A 1 164 ? -13.312 -12.469 -6.734 1 98.06 164 TRP A C 1
ATOM 1242 O O . TRP A 1 164 ? -13.57 -11.57 -7.535 1 98.06 164 TRP A O 1
ATOM 1252 N N . LEU A 1 165 ? -12.344 -13.312 -6.918 1 97.69 165 LEU A N 1
ATOM 1253 C CA . LEU A 1 165 ? -11.492 -13.227 -8.094 1 97.69 165 LEU A CA 1
ATOM 1254 C C . LEU A 1 165 ? -12.289 -13.461 -9.367 1 97.69 165 LEU A C 1
ATOM 1256 O O . LEU A 1 165 ? -11.969 -12.906 -10.422 1 97.69 165 LEU A O 1
ATOM 1260 N N . SER A 1 166 ? -13.352 -14.211 -9.211 1 96.56 166 SER A N 1
ATOM 1261 C CA . SER A 1 166 ? -14.172 -14.578 -10.367 1 96.56 166 SER A CA 1
ATOM 1262 C C . SER A 1 166 ? -15.227 -13.516 -10.648 1 96.56 166 SER A C 1
ATOM 1264 O O . SER A 1 166 ? -15.992 -13.633 -11.609 1 96.56 166 SER A O 1
ATOM 1266 N N . GLY A 1 167 ? -15.312 -12.609 -9.766 1 95.56 167 GLY A N 1
ATOM 1267 C CA . GLY A 1 167 ? -16.172 -11.5 -10.141 1 95.56 167 GLY A CA 1
ATOM 1268 C C . GLY A 1 167 ? -17.219 -11.18 -9.094 1 95.56 167 GLY A C 1
ATOM 1269 O O . GLY A 1 167 ? -17.938 -10.18 -9.203 1 95.56 167 GLY A O 1
ATOM 1270 N N . ALA A 1 168 ? -17.328 -11.984 -8.062 1 96.25 168 ALA A N 1
ATOM 1271 C CA . ALA A 1 168 ? -18.297 -11.695 -7.008 1 96.25 168 ALA A CA 1
ATOM 1272 C C . ALA A 1 168 ? -17.906 -10.43 -6.246 1 96.25 168 ALA A C 1
ATOM 1274 O O . ALA A 1 168 ? -16.719 -10.188 -5.996 1 96.25 168 ALA A O 1
ATOM 1275 N N . GLU A 1 169 ? -18.906 -9.695 -5.902 1 95.81 169 GLU A N 1
ATOM 1276 C CA . GLU A 1 169 ? -18.688 -8.477 -5.129 1 95.81 169 GLU A CA 1
ATOM 1277 C C . GLU A 1 169 ? -19.359 -8.57 -3.756 1 95.81 169 GLU A C 1
ATOM 1279 O O . GLU A 1 169 ? -20.312 -9.328 -3.572 1 95.81 169 GLU A O 1
ATOM 1284 N N . PRO A 1 170 ? -18.781 -7.832 -2.816 1 94.38 170 PRO A N 1
ATOM 1285 C CA . PRO A 1 170 ? -19.438 -7.809 -1.508 1 94.38 170 PRO A CA 1
ATOM 1286 C C . PRO A 1 170 ? -20.875 -7.312 -1.58 1 94.38 170 PRO A C 1
ATOM 1288 O O . PRO A 1 170 ? -21.203 -6.441 -2.393 1 94.38 170 PRO A O 1
ATOM 1291 N N . ASP A 1 171 ? -21.672 -7.891 -0.749 1 92.94 171 ASP A N 1
ATOM 1292 C CA . ASP A 1 171 ? -23.078 -7.477 -0.658 1 92.94 171 ASP A CA 1
ATOM 1293 C C . ASP A 1 171 ? -23.422 -7.039 0.762 1 92.94 171 ASP A C 1
ATOM 1295 O O . ASP A 1 171 ? -22.531 -6.789 1.578 1 92.94 171 ASP A O 1
ATOM 1299 N N . GLU A 1 172 ? -24.688 -6.91 1.072 1 91.38 172 GLU A N 1
ATOM 1300 C CA . GLU A 1 172 ? -25.141 -6.375 2.352 1 91.38 172 GLU A CA 1
ATOM 1301 C C . GLU A 1 172 ? -24.797 -7.324 3.498 1 91.38 172 GLU A C 1
ATOM 1303 O O . GLU A 1 172 ? -24.719 -6.902 4.652 1 91.38 172 GLU A O 1
ATOM 1308 N N . GLN A 1 173 ? -24.641 -8.523 3.164 1 91.88 173 GLN A N 1
ATOM 1309 C CA . GLN A 1 173 ? -24.375 -9.531 4.191 1 91.88 173 GLN A CA 1
ATOM 1310 C C . GLN A 1 173 ? -22.875 -9.648 4.469 1 91.88 173 GLN A C 1
ATOM 1312 O O . GLN A 1 173 ? -22.469 -10.273 5.449 1 91.88 173 GLN A O 1
ATOM 1317 N N . THR A 1 174 ? -22.078 -9.023 3.67 1 93.56 174 THR A N 1
ATOM 1318 C CA . THR A 1 174 ? -20.625 -9.094 3.828 1 93.56 174 THR A CA 1
ATOM 1319 C C . THR A 1 174 ? -20.172 -8.289 5.043 1 93.56 174 THR A C 1
ATOM 1321 O O . THR A 1 174 ? -20.531 -7.117 5.184 1 93.56 174 THR A O 1
ATOM 1324 N N . SER A 1 175 ? -19.469 -8.945 5.965 1 93.06 175 SER A N 1
ATOM 1325 C CA . SER A 1 175 ? -19 -8.273 7.176 1 93.06 175 SER A CA 1
ATOM 1326 C C . SER A 1 175 ? -18 -7.168 6.848 1 93.06 175 SER A C 1
ATOM 1328 O O . SER A 1 175 ? -17.438 -7.145 5.758 1 93.06 175 SER A O 1
ATOM 1330 N N . VAL A 1 176 ? -17.734 -6.316 7.832 1 93.25 176 VAL A N 1
ATOM 1331 C CA . VAL A 1 176 ? -16.797 -5.215 7.652 1 93.25 176 VAL A CA 1
ATOM 1332 C C . VAL A 1 176 ? -15.383 -5.762 7.438 1 93.25 176 VAL A C 1
ATOM 1334 O O . VAL A 1 176 ? -14.609 -5.211 6.656 1 93.25 176 VAL A O 1
ATOM 1337 N N . TRP A 1 177 ? -15.07 -6.875 8.094 1 95 177 TRP A N 1
ATOM 1338 C CA . TRP A 1 177 ? -13.766 -7.508 7.93 1 95 177 TRP A CA 1
ATOM 1339 C C . TRP A 1 177 ? -13.602 -8.062 6.52 1 95 177 TRP A C 1
ATOM 1341 O O . TRP A 1 177 ? -12.586 -7.816 5.863 1 95 177 TRP A O 1
ATOM 1351 N N . GLU A 1 178 ? -14.633 -8.719 6.066 1 95.81 178 GLU A N 1
ATOM 1352 C CA . GLU A 1 178 ? -14.594 -9.297 4.727 1 95.81 178 GLU A CA 1
ATOM 1353 C C . GLU A 1 178 ? -14.477 -8.219 3.658 1 95.81 178 GLU A C 1
ATOM 1355 O O . GLU A 1 178 ? -13.75 -8.383 2.676 1 95.81 178 GLU A O 1
ATOM 1360 N N . ARG A 1 179 ? -15.141 -7.172 3.885 1 95.94 179 ARG A N 1
ATOM 1361 C CA . ARG A 1 179 ? -15.094 -6.051 2.949 1 95.94 179 ARG A CA 1
ATOM 1362 C C . ARG A 1 179 ? -13.688 -5.449 2.891 1 95.94 179 ARG A C 1
ATOM 1364 O O . ARG A 1 179 ? -13.203 -5.105 1.812 1 95.94 179 ARG A O 1
ATOM 1371 N N . ALA A 1 180 ? -13.117 -5.324 4.023 1 96.56 180 ALA A N 1
ATOM 1372 C CA . ALA A 1 180 ? -11.75 -4.816 4.074 1 96.56 180 ALA A CA 1
ATOM 1373 C C . ALA A 1 180 ? -10.781 -5.754 3.357 1 96.56 180 ALA A C 1
ATOM 1375 O O . ALA A 1 180 ? -9.906 -5.305 2.619 1 96.56 180 ALA A O 1
ATOM 1376 N N . CYS A 1 181 ? -10.992 -7.039 3.521 1 97.56 181 CYS A N 1
ATOM 1377 C CA . CYS A 1 181 ? -10.156 -8.031 2.857 1 97.56 181 CYS A CA 1
ATOM 1378 C C . CYS A 1 181 ? -10.391 -8.023 1.353 1 97.56 181 CYS A C 1
ATOM 1380 O O . CYS A 1 181 ? -9.453 -8.172 0.571 1 97.56 181 CYS A O 1
ATOM 1382 N N . TYR A 1 182 ? -11.609 -7.812 0.994 1 98.12 182 TYR A N 1
ATOM 1383 C CA . TYR A 1 182 ? -11.992 -7.809 -0.411 1 98.12 182 TYR A CA 1
ATOM 1384 C C . TYR A 1 182 ? -11.18 -6.793 -1.201 1 98.12 182 TYR A C 1
ATOM 1386 O O . TYR A 1 182 ? -10.852 -7.02 -2.367 1 98.12 182 TYR A O 1
ATOM 1394 N N . ARG A 1 183 ? -10.797 -5.695 -0.653 1 98 183 ARG A N 1
ATOM 1395 C CA . ARG A 1 183 ? -10.055 -4.645 -1.338 1 98 183 ARG A CA 1
ATOM 1396 C C . ARG A 1 183 ? -8.766 -5.191 -1.951 1 98 183 ARG A C 1
ATOM 1398 O O . ARG A 1 183 ? -8.391 -4.809 -3.061 1 98 183 ARG A O 1
ATOM 1405 N N . HIS A 1 184 ? -8.141 -6.082 -1.233 1 98.5 184 HIS A N 1
ATOM 1406 C CA . HIS A 1 184 ? -6.879 -6.641 -1.695 1 98.5 184 HIS A CA 1
ATOM 1407 C C . HIS A 1 184 ? -7.098 -7.648 -2.818 1 98.5 184 HIS A C 1
ATOM 1409 O O . HIS A 1 184 ? -6.293 -7.734 -3.748 1 98.5 184 HIS A O 1
ATOM 1415 N N . VAL A 1 185 ? -8.156 -8.359 -2.713 1 98.69 185 VAL A N 1
ATOM 1416 C CA . VAL A 1 185 ? -8.508 -9.297 -3.775 1 98.69 185 VAL A CA 1
ATOM 1417 C C . VAL A 1 185 ? -8.922 -8.531 -5.027 1 98.69 185 VAL A C 1
ATOM 1419 O O . VAL A 1 185 ? -8.562 -8.906 -6.145 1 98.69 185 VAL A O 1
ATOM 1422 N N . ALA A 1 186 ? -9.656 -7.484 -4.809 1 98.25 186 ALA A N 1
ATOM 1423 C CA . ALA A 1 186 ? -10.109 -6.641 -5.914 1 98.25 186 ALA A CA 1
ATOM 1424 C C . ALA A 1 186 ? -8.914 -6.051 -6.668 1 98.25 186 ALA A C 1
ATOM 1426 O O . ALA A 1 186 ? -8.969 -5.898 -7.891 1 98.25 186 ALA A O 1
ATOM 1427 N N . GLU A 1 187 ? -7.91 -5.68 -5.969 1 98.12 187 GLU A N 1
ATOM 1428 C CA . GLU A 1 187 ? -6.676 -5.219 -6.594 1 98.12 187 GLU A CA 1
ATOM 1429 C C . GLU A 1 187 ? -6.129 -6.254 -7.574 1 98.12 187 GLU A C 1
ATOM 1431 O O . GLU A 1 187 ? -5.777 -5.918 -8.711 1 98.12 187 GLU A O 1
ATOM 1436 N N . CYS A 1 188 ? -6.094 -7.453 -7.141 1 98.31 188 CYS A N 1
ATOM 1437 C CA . CYS A 1 188 ? -5.59 -8.539 -7.977 1 98.31 188 CYS A CA 1
ATOM 1438 C C . CYS A 1 188 ? -6.516 -8.789 -9.156 1 98.31 188 CYS A C 1
ATOM 1440 O O . CYS A 1 188 ? -6.055 -8.977 -10.289 1 98.31 188 CYS A O 1
ATOM 1442 N N . ARG A 1 189 ? -7.777 -8.805 -8.867 1 98.19 189 ARG A N 1
ATOM 1443 C CA . ARG A 1 189 ? -8.758 -9.016 -9.93 1 98.19 189 ARG A CA 1
ATOM 1444 C C . ARG A 1 189 ? -8.656 -7.934 -10.992 1 98.19 189 ARG A C 1
ATOM 1446 O O . ARG A 1 189 ? -8.688 -8.227 -12.195 1 98.19 189 ARG A O 1
ATOM 1453 N N . SER A 1 190 ? -8.57 -6.75 -10.531 1 97.5 190 SER A N 1
ATOM 1454 C CA . SER A 1 190 ? -8.43 -5.633 -11.461 1 97.5 190 SER A CA 1
ATOM 1455 C C . SER A 1 190 ? -7.168 -5.777 -12.305 1 97.5 190 SER A C 1
ATOM 1457 O O . SER A 1 190 ? -7.195 -5.535 -13.516 1 97.5 190 SER A O 1
ATOM 1459 N N . ALA A 1 191 ? -6.105 -6.156 -11.695 1 97.5 191 ALA A N 1
ATOM 1460 C CA . ALA A 1 191 ? -4.852 -6.371 -12.414 1 97.5 191 ALA A CA 1
ATOM 1461 C C . ALA A 1 191 ? -5.016 -7.445 -13.484 1 97.5 191 ALA A C 1
ATOM 1463 O O . ALA A 1 191 ? -4.508 -7.305 -14.602 1 97.5 191 ALA A O 1
ATOM 1464 N N . LEU A 1 192 ? -5.723 -8.461 -13.141 1 97.62 192 LEU A N 1
ATOM 1465 C CA . LEU A 1 192 ? -5.969 -9.539 -14.086 1 97.62 192 LEU A CA 1
ATOM 1466 C C . LEU A 1 192 ? -6.805 -9.047 -15.266 1 97.62 192 LEU A C 1
ATOM 1468 O O . LEU A 1 192 ? -6.551 -9.422 -16.406 1 97.62 192 LEU A O 1
ATOM 1472 N N . ASN A 1 193 ? -7.73 -8.219 -14.961 1 96.25 193 ASN A N 1
ATOM 1473 C CA . ASN A 1 193 ? -8.625 -7.703 -15.992 1 96.25 193 ASN A CA 1
ATOM 1474 C C . ASN A 1 193 ? -7.895 -6.781 -16.969 1 96.25 193 ASN A C 1
ATOM 1476 O O . ASN A 1 193 ? -8.305 -6.637 -18.125 1 96.25 193 ASN A O 1
ATOM 1480 N N . CYS A 1 194 ? -6.84 -6.191 -16.531 1 95 194 CYS A N 1
ATOM 1481 C CA . CYS A 1 194 ? -6.07 -5.254 -17.344 1 95 194 CYS A CA 1
ATOM 1482 C C . CYS A 1 194 ? -4.789 -5.906 -17.859 1 95 194 CYS A C 1
ATOM 1484 O O . CYS A 1 194 ? -3.83 -5.211 -18.203 1 95 194 CYS A O 1
ATOM 1486 N N . ALA A 1 195 ? -4.793 -7.211 -17.922 1 96.5 195 ALA A N 1
ATOM 1487 C CA . ALA A 1 195 ? -3.527 -7.891 -18.188 1 96.5 195 ALA A CA 1
ATOM 1488 C C . ALA A 1 195 ? -3.504 -8.461 -19.594 1 96.5 195 ALA A C 1
ATOM 1490 O O . ALA A 1 195 ? -4.551 -8.633 -20.219 1 96.5 195 ALA A O 1
ATOM 1491 N N . ARG A 1 196 ? -2.357 -8.68 -20.062 1 96.5 196 ARG A N 1
ATOM 1492 C CA . ARG A 1 196 ? -2.047 -9.477 -21.25 1 96.5 196 ARG A CA 1
ATOM 1493 C C . ARG A 1 196 ? -1.144 -10.656 -20.891 1 96.5 196 ARG A C 1
ATOM 1495 O O . ARG A 1 196 ? -0.577 -10.703 -19.797 1 96.5 196 ARG A O 1
ATOM 1502 N N . ASN A 1 197 ? -1.022 -11.547 -21.859 1 95.44 197 ASN A N 1
ATOM 1503 C CA . ASN A 1 197 ? -0.104 -12.656 -21.641 1 95.44 197 ASN A CA 1
ATOM 1504 C C . ASN A 1 197 ? 1.32 -12.164 -21.391 1 95.44 197 ASN A C 1
ATOM 1506 O O . ASN A 1 197 ? 1.775 -11.219 -22.031 1 95.44 197 ASN A O 1
ATOM 1510 N N . GLY A 1 198 ? 1.966 -12.844 -20.469 1 94.62 198 GLY A N 1
ATOM 1511 C CA . GLY A 1 198 ? 3.336 -12.469 -20.156 1 94.62 198 GLY A CA 1
ATOM 1512 C C . GLY A 1 198 ? 4.285 -12.656 -21.328 1 94.62 198 GLY A C 1
ATOM 1513 O O . GLY A 1 198 ? 4.152 -13.617 -22.094 1 94.62 198 GLY A O 1
ATOM 1514 N N . GLU A 1 199 ? 5.152 -11.68 -21.453 1 93.94 199 GLU A N 1
ATOM 1515 C CA . GLU A 1 199 ? 6.234 -11.758 -22.422 1 93.94 199 GLU A CA 1
ATOM 1516 C C . GLU A 1 199 ? 7.555 -11.281 -21.828 1 93.94 199 GLU A C 1
ATOM 1518 O O . GLU A 1 199 ? 7.582 -10.32 -21.062 1 93.94 199 GLU A O 1
ATOM 1523 N N . VAL A 1 200 ? 8.609 -11.977 -22.172 1 92.94 200 VAL A N 1
ATOM 1524 C CA . VAL A 1 200 ? 9.922 -11.578 -21.672 1 92.94 200 VAL A CA 1
ATOM 1525 C C . VAL A 1 200 ? 10.352 -10.273 -22.359 1 92.94 200 VAL A C 1
ATOM 1527 O O . VAL A 1 200 ? 10.438 -10.203 -23.578 1 92.94 200 VAL A O 1
ATOM 1530 N N . ARG A 1 201 ? 10.68 -9.406 -21.656 1 86.06 201 ARG A N 1
ATOM 1531 C CA . ARG A 1 201 ? 11.102 -8.117 -22.188 1 86.06 201 ARG A CA 1
ATOM 1532 C C . ARG A 1 201 ? 12.555 -8.148 -22.641 1 86.06 201 ARG A C 1
ATOM 1534 O O . ARG A 1 201 ? 13.391 -8.812 -22 1 86.06 201 ARG A O 1
ATOM 1541 N N . GLU A 1 202 ? 12.773 -7.422 -23.672 1 78.12 202 GLU A N 1
ATOM 1542 C CA . GLU A 1 202 ? 14.094 -7.402 -24.297 1 78.12 202 GLU A CA 1
ATOM 1543 C C . GLU A 1 202 ? 15.023 -6.426 -23.578 1 78.12 202 GLU A C 1
ATOM 1545 O O . GLU A 1 202 ? 14.57 -5.414 -23.047 1 78.12 202 GLU A O 1
ATOM 1550 N N . MET B 1 1 ? 20.109 -10.719 6.539 1 38.12 1 MET B N 1
ATOM 1551 C CA . MET B 1 1 ? 18.703 -10.328 6.422 1 38.12 1 MET B CA 1
ATOM 1552 C C . MET B 1 1 ? 17.938 -10.641 7.703 1 38.12 1 MET B C 1
ATOM 1554 O O . MET B 1 1 ? 18 -11.766 8.203 1 38.12 1 MET B O 1
ATOM 1558 N N . ASN B 1 2 ? 17.781 -9.719 8.625 1 46.59 2 ASN B N 1
ATOM 1559 C CA . ASN B 1 2 ? 17.109 -10.039 9.875 1 46.59 2 ASN B CA 1
ATOM 1560 C C . ASN B 1 2 ? 15.789 -10.766 9.641 1 46.59 2 ASN B C 1
ATOM 1562 O O . ASN B 1 2 ? 15.07 -10.438 8.695 1 46.59 2 ASN B O 1
ATOM 1566 N N . GLY B 1 3 ? 15.789 -12 9.906 1 52.44 3 GLY B N 1
ATOM 1567 C CA . GLY B 1 3 ? 14.617 -12.852 9.766 1 52.44 3 GLY B CA 1
ATOM 1568 C C . GLY B 1 3 ? 13.336 -12.164 10.203 1 52.44 3 GLY B C 1
ATOM 1569 O O . GLY B 1 3 ? 13.367 -11.047 10.727 1 52.44 3 GLY B O 1
ATOM 1570 N N . PRO B 1 4 ? 12.195 -12.703 9.812 1 64.44 4 PRO B N 1
ATOM 1571 C CA . PRO B 1 4 ? 10.898 -12.211 10.281 1 64.44 4 PRO B CA 1
ATOM 1572 C C . PRO B 1 4 ? 10.836 -12.07 11.805 1 64.44 4 PRO B C 1
ATOM 1574 O O . PRO B 1 4 ? 11.484 -12.844 12.523 1 64.44 4 PRO B O 1
ATOM 1577 N N . ALA B 1 5 ? 10.508 -10.883 12.258 1 77 5 ALA B N 1
ATOM 1578 C CA . ALA B 1 5 ? 10.336 -10.648 13.695 1 77 5 ALA B CA 1
ATOM 1579 C C . ALA B 1 5 ? 8.922 -10.188 14.008 1 77 5 ALA B C 1
ATOM 1581 O O . ALA B 1 5 ? 8.211 -9.688 13.133 1 77 5 ALA B O 1
ATOM 1582 N N . THR B 1 6 ? 8.508 -10.641 15.172 1 82.44 6 THR B N 1
ATOM 1583 C CA . THR B 1 6 ? 7.238 -10.133 15.672 1 82.44 6 THR B CA 1
ATOM 1584 C C . THR B 1 6 ? 7.391 -8.695 16.172 1 82.44 6 THR B C 1
ATOM 1586 O O . THR B 1 6 ? 8.398 -8.352 16.797 1 82.44 6 THR B O 1
ATOM 1589 N N . PRO B 1 7 ? 6.422 -7.91 15.789 1 87.81 7 PRO B N 1
ATOM 1590 C CA . PRO B 1 7 ? 6.453 -6.559 16.359 1 87.81 7 PRO B CA 1
ATOM 1591 C C . PRO B 1 7 ? 6.488 -6.566 17.875 1 87.81 7 PRO B C 1
ATOM 1593 O O . PRO B 1 7 ? 6.012 -7.516 18.516 1 87.81 7 PRO B O 1
ATOM 1596 N N . PRO B 1 8 ? 7.102 -5.539 18.484 1 88 8 PRO B N 1
ATOM 1597 C CA . PRO B 1 8 ? 6.992 -5.418 19.938 1 88 8 PRO B CA 1
ATOM 1598 C C . PRO B 1 8 ? 5.543 -5.383 20.422 1 88 8 PRO B C 1
ATOM 1600 O O . PRO B 1 8 ? 4.656 -4.953 19.688 1 88 8 PRO B O 1
ATOM 1603 N N . GLU B 1 9 ? 5.387 -5.863 21.672 1 87.12 9 GLU B N 1
ATOM 1604 C CA . GLU B 1 9 ? 4.039 -5.91 22.234 1 87.12 9 GLU B CA 1
ATOM 1605 C C . GLU B 1 9 ? 3.379 -4.535 22.188 1 87.12 9 GLU B C 1
ATOM 1607 O O . GLU B 1 9 ? 3.965 -3.547 22.641 1 87.12 9 GLU B O 1
ATOM 1612 N N . GLY B 1 10 ? 2.236 -4.508 21.531 1 87.94 10 GLY B N 1
ATOM 1613 C CA . GLY B 1 10 ? 1.452 -3.281 21.5 1 87.94 10 GLY B CA 1
ATOM 1614 C C . GLY B 1 10 ? 1.902 -2.309 20.422 1 87.94 10 GLY B C 1
ATOM 1615 O O . GLY B 1 10 ? 1.271 -1.27 20.219 1 87.94 10 GLY B O 1
ATOM 1616 N N . ALA B 1 11 ? 2.916 -2.643 19.672 1 92.88 11 ALA B N 1
ATOM 1617 C CA . ALA B 1 11 ? 3.498 -1.705 18.719 1 92.88 11 ALA B CA 1
ATOM 1618 C C . ALA B 1 11 ? 2.73 -1.721 17.406 1 92.88 11 ALA B C 1
ATOM 1620 O O . ALA B 1 11 ? 2.834 -0.784 16.609 1 92.88 11 ALA B O 1
ATOM 1621 N N . LEU B 1 12 ? 2.01 -2.795 17.219 1 92.75 12 LEU B N 1
ATOM 1622 C CA . LEU B 1 12 ? 1.223 -2.924 15.992 1 92.75 12 LEU B CA 1
ATOM 1623 C C . LEU B 1 12 ? -0.24 -3.207 16.312 1 92.75 12 LEU B C 1
ATOM 1625 O O . LEU B 1 12 ? -0.548 -4.156 17.047 1 92.75 12 LEU B O 1
ATOM 1629 N N . ALA B 1 13 ? -1.032 -2.342 15.836 1 89.56 13 ALA B N 1
ATOM 1630 C CA . ALA B 1 13 ? -2.475 -2.564 15.898 1 89.56 13 ALA B CA 1
ATOM 1631 C C . ALA B 1 13 ? -3.115 -2.395 14.523 1 89.56 13 ALA B C 1
ATOM 1633 O O . ALA B 1 13 ? -2.615 -1.64 13.688 1 89.56 13 ALA B O 1
ATOM 1634 N N . GLY B 1 14 ? -4.074 -3.17 14.281 1 87.44 14 GLY B N 1
ATOM 1635 C CA . GLY B 1 14 ? -4.816 -3.082 13.031 1 87.44 14 GLY B CA 1
ATOM 1636 C C . GLY B 1 14 ? -6.301 -2.834 13.242 1 87.44 14 GLY B C 1
ATOM 1637 O O . GLY B 1 14 ? -6.906 -3.395 14.156 1 87.44 14 GLY B O 1
ATOM 1638 N N . TRP B 1 15 ? -6.809 -1.959 12.406 1 87.31 15 TRP B N 1
ATOM 1639 C CA . TRP B 1 15 ? -8.234 -1.654 12.422 1 87.31 15 TRP B CA 1
ATOM 1640 C C . TRP B 1 15 ? -8.844 -1.816 11.039 1 87.31 15 TRP B C 1
ATOM 1642 O O . TRP B 1 15 ? -8.148 -1.697 10.031 1 87.31 15 TRP B O 1
ATOM 1652 N N . VAL B 1 16 ? -10.133 -2.121 11.156 1 91.19 16 VAL B N 1
ATOM 1653 C CA . VAL B 1 16 ? -10.906 -2.07 9.922 1 91.19 16 VAL B CA 1
ATOM 1654 C C . VAL B 1 16 ? -11.578 -0.708 9.797 1 91.19 16 VAL B C 1
ATOM 1656 O O . VAL B 1 16 ? -12.422 -0.344 10.617 1 91.19 16 VAL B O 1
ATOM 1659 N N . GLY B 1 17 ? -11.141 -0.073 8.781 1 88.69 17 GLY B N 1
ATOM 1660 C CA . GLY B 1 17 ? -11.602 1.297 8.617 1 88.69 17 GLY B CA 1
ATOM 1661 C C . GLY B 1 17 ? -10.781 2.299 9.406 1 88.69 17 GLY B C 1
ATOM 1662 O O . GLY B 1 17 ? -10.305 1.998 10.5 1 88.69 17 GLY B O 1
ATOM 1663 N N . LEU B 1 18 ? -10.625 3.383 8.797 1 83.31 18 LEU B N 1
ATOM 1664 C CA . LEU B 1 18 ? -10.008 4.465 9.547 1 83.31 18 LEU B CA 1
ATOM 1665 C C . LEU B 1 18 ? -10.922 4.938 10.672 1 83.31 18 LEU B C 1
ATOM 1667 O O . LEU B 1 18 ? -12.016 5.445 10.422 1 83.31 18 LEU B O 1
ATOM 1671 N N . ASP B 1 19 ? -10.555 4.754 11.883 1 83 19 ASP B N 1
ATOM 1672 C CA . ASP B 1 19 ? -11.344 5.152 13.047 1 83 19 ASP B CA 1
ATOM 1673 C C . ASP B 1 19 ? -11.227 6.652 13.305 1 83 19 ASP B C 1
ATOM 1675 O O . ASP B 1 19 ? -10.203 7.125 13.805 1 83 19 ASP B O 1
ATOM 1679 N N . PRO B 1 20 ? -12.312 7.324 13.07 1 84.81 20 PRO B N 1
ATOM 1680 C CA . PRO B 1 20 ? -12.211 8.773 13.227 1 84.81 20 PRO B CA 1
ATOM 1681 C C . PRO B 1 20 ? -11.93 9.195 14.664 1 84.81 20 PRO B C 1
ATOM 1683 O O . PRO B 1 20 ? -11.188 10.148 14.906 1 84.81 20 PRO B O 1
ATOM 1686 N N . GLU B 1 21 ? -12.531 8.477 15.586 1 87.44 21 GLU B N 1
ATOM 1687 C CA . GLU B 1 21 ? -12.328 8.836 16.984 1 87.44 21 GLU B CA 1
ATOM 1688 C C . GLU B 1 21 ? -10.875 8.609 17.406 1 87.44 21 GLU B C 1
ATOM 1690 O O . GLU B 1 21 ? -10.289 9.445 18.094 1 87.44 21 GLU B O 1
ATOM 1695 N N . ALA B 1 22 ? -10.383 7.508 16.969 1 86.44 22 ALA B N 1
ATOM 1696 C CA . ALA B 1 22 ? -8.992 7.215 17.281 1 86.44 22 ALA B CA 1
ATOM 1697 C C . ALA B 1 22 ? -8.055 8.227 16.625 1 86.44 22 ALA B C 1
ATOM 1699 O O . ALA B 1 22 ? -7.07 8.656 17.234 1 86.44 22 ALA B O 1
ATOM 1700 N N . LEU B 1 23 ? -8.391 8.57 15.438 1 90.88 23 LEU B N 1
ATOM 1701 C CA . LEU B 1 23 ? -7.559 9.547 14.734 1 90.88 23 LEU B CA 1
ATOM 1702 C C . LEU B 1 23 ? -7.645 10.914 15.406 1 90.88 23 LEU B C 1
ATOM 1704 O O . LEU B 1 23 ? -6.629 11.594 15.57 1 90.88 23 LEU B O 1
ATOM 1708 N N . ILE B 1 24 ? -8.805 11.25 15.797 1 94.06 24 ILE B N 1
ATOM 1709 C CA . ILE B 1 24 ? -9 12.531 16.469 1 94.06 24 ILE B CA 1
ATOM 1710 C C . ILE B 1 24 ? -8.219 12.547 17.781 1 94.06 24 ILE B C 1
ATOM 1712 O O . ILE B 1 24 ? -7.539 13.523 18.094 1 94.06 24 ILE B O 1
ATOM 1716 N N . GLU B 1 25 ? -8.312 11.492 18.469 1 94 25 GLU B N 1
ATOM 1717 C CA . GLU B 1 25 ? -7.559 11.391 19.703 1 94 25 GLU B CA 1
ATOM 1718 C C . GLU B 1 25 ? -6.059 11.523 19.469 1 94 25 GLU B C 1
ATOM 1720 O O . GLU B 1 25 ? -5.355 12.203 20.219 1 94 25 GLU B O 1
ATOM 1725 N N . ALA B 1 26 ? -5.586 10.859 18.453 1 94.06 26 ALA B N 1
ATOM 1726 C CA . ALA B 1 26 ? -4.172 10.945 18.094 1 94.06 26 ALA B CA 1
ATOM 1727 C C . ALA B 1 26 ? -3.777 12.383 17.766 1 94.06 26 ALA B C 1
ATOM 1729 O O . ALA B 1 26 ? -2.746 12.875 18.234 1 94.06 26 ALA B O 1
ATOM 1730 N N . ILE B 1 27 ? -4.605 13.031 17.031 1 95.19 27 ILE B N 1
ATOM 1731 C CA . ILE B 1 27 ? -4.355 14.414 16.625 1 95.19 27 ILE B CA 1
ATOM 1732 C C . ILE B 1 27 ? -4.336 15.312 17.859 1 95.19 27 ILE B C 1
ATOM 1734 O O . ILE B 1 27 ? -3.426 16.125 18.031 1 95.19 27 ILE B O 1
ATOM 1738 N N . GLU B 1 28 ? -5.219 15.086 18.719 1 96.19 28 GLU B N 1
ATOM 1739 C CA . GLU B 1 28 ? -5.383 15.945 19.891 1 96.19 28 GLU B CA 1
ATOM 1740 C C . GLU B 1 28 ? -4.246 15.742 20.875 1 96.19 28 GLU B C 1
ATOM 1742 O O . GLU B 1 28 ? -3.99 16.594 21.719 1 96.19 28 GLU B O 1
ATOM 1747 N N . SER B 1 29 ? -3.666 14.68 20.75 1 95.69 29 SER B N 1
ATOM 1748 C CA . SER B 1 29 ? -2.57 14.375 21.672 1 95.69 29 SER B CA 1
ATOM 1749 C C . SER B 1 29 ? -1.218 14.664 21.031 1 95.69 29 SER B C 1
ATOM 1751 O O . SER B 1 29 ? -0.175 14.305 21.578 1 95.69 29 SER B O 1
ATOM 1753 N N . SER B 1 30 ? -1.216 15.25 19.906 1 97 30 SER B N 1
ATOM 1754 C CA . SER B 1 30 ? 0.027 15.406 19.156 1 97 30 SER B CA 1
ATOM 1755 C C . SER B 1 30 ? 0.396 16.875 19 1 97 30 SER B C 1
ATOM 1757 O O . SER B 1 30 ? -0.479 17.75 19 1 97 30 SER B O 1
ATOM 1759 N N . CYS B 1 31 ? 1.682 17.094 18.891 1 97.44 31 CYS B N 1
ATOM 1760 C CA . CYS B 1 31 ? 2.201 18.438 18.625 1 97.44 31 CYS B CA 1
ATOM 1761 C C . CYS B 1 31 ? 2.461 18.625 17.141 1 97.44 31 CYS B C 1
ATOM 1763 O O . CYS B 1 31 ? 2.4 19.75 16.641 1 97.44 31 CYS B O 1
ATOM 1765 N N . THR B 1 32 ? 2.758 17.594 16.484 1 97.94 32 THR B N 1
ATOM 1766 C CA . THR B 1 32 ? 3.006 17.609 15.047 1 97.94 32 THR B CA 1
ATOM 1767 C C . THR B 1 32 ? 2.191 16.531 14.352 1 97.94 32 THR B C 1
ATOM 1769 O O . THR B 1 32 ? 2.111 15.391 14.828 1 97.94 32 THR B O 1
ATOM 1772 N N . VAL B 1 33 ? 1.589 16.906 13.242 1 98.25 33 VAL B N 1
ATOM 1773 C CA . VAL B 1 33 ? 0.816 15.977 12.43 1 98.25 33 VAL B CA 1
ATOM 1774 C C . VAL B 1 33 ? 1.24 16.094 10.969 1 98.25 33 VAL B C 1
ATOM 1776 O O . VAL B 1 33 ? 1.483 17.188 10.469 1 98.25 33 VAL B O 1
ATOM 1779 N N . LEU B 1 34 ? 1.442 15.016 10.32 1 98.5 34 LEU B N 1
ATOM 1780 C CA . LEU B 1 34 ? 1.689 14.961 8.891 1 98.5 34 LEU B CA 1
ATOM 1781 C C . LEU B 1 34 ? 0.647 14.086 8.195 1 98.5 34 LEU B C 1
ATOM 1783 O O . LEU B 1 34 ? 0.407 12.953 8.609 1 98.5 34 LEU B O 1
ATOM 1787 N N . LEU B 1 35 ? -0.043 14.633 7.223 1 97.31 35 LEU B N 1
ATOM 1788 C CA . LEU B 1 35 ? -0.997 13.914 6.383 1 97.31 35 LEU B CA 1
ATOM 1789 C C . LEU B 1 35 ? -0.427 13.68 4.992 1 97.31 35 LEU B C 1
ATOM 1791 O O . LEU B 1 35 ? -0.119 14.633 4.27 1 97.31 35 LEU B O 1
ATOM 1795 N N . HIS B 1 36 ? -0.227 12.469 4.633 1 97.5 36 HIS B N 1
ATOM 1796 C CA . HIS B 1 36 ? 0.173 12.055 3.291 1 97.5 36 HIS B CA 1
ATOM 1797 C C . HIS B 1 36 ? -0.875 11.141 2.662 1 97.5 36 HIS B C 1
ATOM 1799 O O . HIS B 1 36 ? -0.836 9.93 2.85 1 97.5 36 HIS B O 1
ATOM 1805 N N . ALA B 1 37 ? -1.788 11.75 1.965 1 90.94 37 ALA B N 1
ATOM 1806 C CA . ALA B 1 37 ? -2.885 11.039 1.318 1 90.94 37 ALA B CA 1
ATOM 1807 C C . ALA B 1 37 ? -3.273 11.703 0.001 1 90.94 37 ALA B C 1
ATOM 1809 O O . ALA B 1 37 ? -2.744 12.758 -0.347 1 90.94 37 ALA B O 1
ATOM 1810 N N . ALA B 1 38 ? -4.152 11.078 -0.726 1 83.31 38 ALA B N 1
ATOM 1811 C CA . ALA B 1 38 ? -4.469 11.516 -2.084 1 83.31 38 ALA B CA 1
ATOM 1812 C C . ALA B 1 38 ? -5.52 12.617 -2.072 1 83.31 38 ALA B C 1
ATOM 1814 O O . ALA B 1 38 ? -5.375 13.625 -2.77 1 83.31 38 ALA B O 1
ATOM 1815 N N . LEU B 1 39 ? -6.543 12.492 -1.324 1 84.75 39 LEU B N 1
ATOM 1816 C CA . LEU B 1 39 ? -7.668 13.414 -1.318 1 84.75 39 LEU B CA 1
ATOM 1817 C C . LEU B 1 39 ? -8.055 13.789 0.108 1 84.75 39 LEU B C 1
ATOM 1819 O O . LEU B 1 39 ? -8.18 12.914 0.971 1 84.75 39 LEU B O 1
ATOM 1823 N N . TYR B 1 40 ? -8.273 15.062 0.284 1 86.31 40 TYR B N 1
ATOM 1824 C CA . TYR B 1 40 ? -8.625 15.57 1.606 1 86.31 40 TYR B CA 1
ATOM 1825 C C . TYR B 1 40 ? -10 16.219 1.593 1 86.31 40 TYR B C 1
ATOM 1827 O O . TYR B 1 40 ? -10.352 16.953 2.52 1 86.31 40 TYR B O 1
ATOM 1835 N N . SER B 1 41 ? -10.688 15.945 0.587 1 77.69 41 SER B N 1
ATOM 1836 C CA . SER B 1 41 ? -11.977 16.609 0.418 1 77.69 41 SER B CA 1
ATOM 1837 C C . SER B 1 41 ? -12.906 16.328 1.595 1 77.69 41 SER B C 1
ATOM 1839 O O . SER B 1 41 ? -13.664 17.203 2.016 1 77.69 41 SER B O 1
ATOM 1841 N N . ASN B 1 42 ? -12.758 15.195 2.117 1 78.69 42 ASN B N 1
ATOM 1842 C CA . ASN B 1 42 ? -13.641 14.812 3.211 1 78.69 42 ASN B CA 1
ATOM 1843 C C . ASN B 1 42 ? -13.266 15.508 4.516 1 78.69 42 ASN B C 1
ATOM 1845 O O . ASN B 1 42 ? -14.07 15.602 5.438 1 78.69 42 ASN B O 1
ATOM 1849 N N . PHE B 1 43 ? -12.062 15.961 4.645 1 79.81 43 PHE B N 1
ATOM 1850 C CA . PHE B 1 43 ? -11.609 16.609 5.875 1 79.81 43 PHE B CA 1
ATOM 1851 C C . PHE B 1 43 ? -12.227 18 6.02 1 79.81 43 PHE B C 1
ATOM 1853 O O . PHE B 1 43 ? -12.289 18.531 7.125 1 79.81 43 PHE B O 1
ATOM 1860 N N . ALA B 1 44 ? -12.68 18.562 4.949 1 72.44 44 ALA B N 1
ATOM 1861 C CA . ALA B 1 44 ? -13.258 19.906 4.957 1 72.44 44 ALA B CA 1
ATOM 1862 C C . ALA B 1 44 ? -14.562 19.938 5.75 1 72.44 44 ALA B C 1
ATOM 1864 O O . ALA B 1 44 ? -14.945 20.984 6.285 1 72.44 44 ALA B O 1
ATOM 1865 N N . THR B 1 45 ? -15.164 18.781 5.863 1 79.44 45 THR B N 1
ATOM 1866 C CA . THR B 1 45 ? -16.5 18.844 6.426 1 79.44 45 THR B CA 1
ATOM 1867 C C . THR B 1 45 ? -16.688 17.766 7.492 1 79.44 45 THR B C 1
ATOM 1869 O O . THR B 1 45 ? -17.828 17.422 7.852 1 79.44 45 THR B O 1
ATOM 1872 N N . ASN B 1 46 ? -15.578 17.312 7.949 1 84.75 46 ASN B N 1
ATOM 1873 C CA . ASN B 1 46 ? -15.797 16.234 8.898 1 84.75 46 ASN B CA 1
ATOM 1874 C C . ASN B 1 46 ? -15.117 16.516 10.234 1 84.75 46 ASN B C 1
ATOM 1876 O O . ASN B 1 46 ? -14.523 17.578 10.422 1 84.75 46 ASN B O 1
ATOM 1880 N N . ALA B 1 47 ? -15.367 15.586 11.141 1 87.94 47 ALA B N 1
ATOM 1881 C CA . ALA B 1 47 ? -14.914 15.766 12.516 1 87.94 47 ALA B CA 1
ATOM 1882 C C . ALA B 1 47 ? -13.391 15.82 12.594 1 87.94 47 ALA B C 1
ATOM 1884 O O . ALA B 1 47 ? -12.836 16.469 13.484 1 87.94 47 ALA B O 1
ATOM 1885 N N . ILE B 1 48 ? -12.742 15.227 11.672 1 89.88 48 ILE B N 1
ATOM 1886 C CA . ILE B 1 48 ? -11.289 15.219 11.664 1 89.88 48 ILE B CA 1
ATOM 1887 C C . ILE B 1 48 ? -10.766 1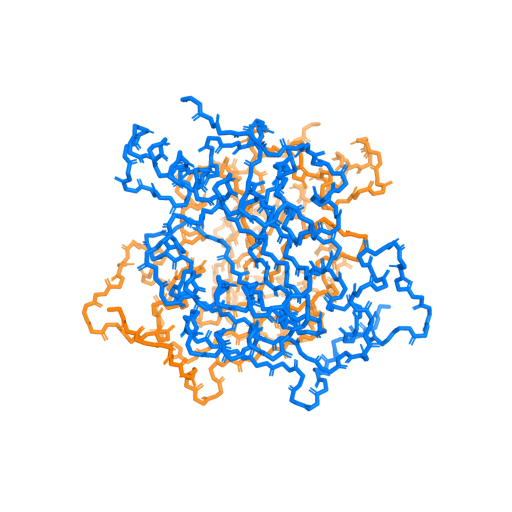6.609 11.32 1 89.88 48 ILE B C 1
ATOM 1889 O O . ILE B 1 48 ? -9.883 17.141 12 1 89.88 48 ILE B O 1
ATOM 1893 N N . GLY B 1 49 ? -11.352 17.172 10.289 1 92.25 49 GLY B N 1
ATOM 1894 C CA . GLY B 1 49 ? -10.992 18.531 9.938 1 92.25 49 GLY B CA 1
ATOM 1895 C C . GLY B 1 49 ? -11.242 19.531 11.062 1 92.25 49 GLY B C 1
ATOM 1896 O O . GLY B 1 49 ? -10.422 20.406 11.312 1 92.25 49 GLY B O 1
ATOM 1897 N N . GLU B 1 50 ? -12.273 19.328 11.695 1 93.25 50 GLU B N 1
ATOM 1898 C CA . GLU B 1 50 ? -12.617 20.203 12.812 1 93.25 50 GLU B CA 1
ATOM 1899 C C . GLU B 1 50 ? -11.602 20.062 13.945 1 93.25 50 GLU B C 1
ATOM 1901 O O . GLU B 1 50 ? -11.211 21.062 14.555 1 93.25 50 GLU B O 1
ATOM 1906 N N . ALA B 1 51 ? -11.258 18.875 14.211 1 94.94 51 ALA B N 1
ATOM 1907 C CA . ALA B 1 51 ? -10.273 18.625 15.266 1 94.94 51 ALA B CA 1
ATOM 1908 C C . ALA B 1 51 ? -8.938 19.281 14.93 1 94.94 51 ALA B C 1
ATOM 1910 O O . ALA B 1 51 ? -8.305 19.891 15.789 1 94.94 51 ALA B O 1
ATOM 1911 N N . LEU B 1 52 ? -8.562 19.188 13.711 1 95.81 52 LEU B N 1
ATOM 1912 C CA . LEU B 1 52 ? -7.316 19.812 13.258 1 95.81 52 LEU B CA 1
ATOM 1913 C C . LEU B 1 52 ? -7.355 21.312 13.477 1 95.81 52 LEU B C 1
ATOM 1915 O O . LEU B 1 52 ? -6.422 21.891 14.039 1 95.81 52 LEU B O 1
ATOM 1919 N N . GLU B 1 53 ? -8.414 21.859 13.117 1 94.88 53 GLU B N 1
ATOM 1920 C CA . GLU B 1 53 ? -8.547 23.312 13.234 1 94.88 53 GLU B CA 1
ATOM 1921 C C . GLU B 1 53 ? -8.57 23.75 14.695 1 94.88 53 GLU B C 1
ATOM 1923 O O . GLU B 1 53 ? -7.953 24.75 15.062 1 94.88 53 GLU B O 1
ATOM 1928 N N . ARG B 1 54 ? -9.273 23.047 15.453 1 95.88 54 ARG B N 1
ATOM 1929 C CA . ARG B 1 54 ? -9.328 23.359 16.875 1 95.88 54 ARG B CA 1
ATOM 1930 C C . ARG B 1 54 ? -7.938 23.312 17.5 1 95.88 54 ARG B C 1
ATOM 1932 O O . ARG B 1 54 ? -7.562 24.219 18.25 1 95.88 54 ARG B O 1
ATOM 1939 N N . GLN B 1 55 ? -7.199 22.281 17.172 1 97.12 55 GLN B N 1
ATOM 1940 C CA . GLN B 1 55 ? -5.859 22.125 17.719 1 97.12 55 GLN B CA 1
ATOM 1941 C C . GLN B 1 55 ? -4.914 23.203 17.203 1 97.12 55 GLN B C 1
ATOM 1943 O O . GLN B 1 55 ? -4.051 23.688 17.938 1 97.12 55 GLN B O 1
ATOM 1948 N N . LEU B 1 56 ? -5.062 23.578 16 1 97.12 56 LEU B N 1
ATOM 1949 C CA . LEU B 1 56 ? -4.262 24.641 15.43 1 97.12 56 LEU B CA 1
ATOM 1950 C C . LEU B 1 56 ? -4.582 25.984 16.109 1 97.12 56 LEU B C 1
ATOM 1952 O O . LEU B 1 56 ? -3.672 26.734 16.453 1 97.12 56 LEU B O 1
ATOM 1956 N N . ALA B 1 57 ? -5.824 26.203 16.312 1 96.19 57 ALA B N 1
ATOM 1957 C CA . ALA B 1 57 ? -6.281 27.453 16.906 1 96.19 57 ALA B CA 1
ATOM 1958 C C . ALA B 1 57 ? -5.824 27.578 18.359 1 96.19 57 ALA B C 1
ATOM 1960 O O . ALA B 1 57 ? -5.453 28.656 18.812 1 96.19 57 ALA B O 1
ATOM 1961 N N . SER B 1 58 ? -5.898 26.516 19.047 1 96.19 58 SER B N 1
ATOM 1962 C CA . SER B 1 58 ? -5.504 26.531 20.453 1 96.19 58 SER B CA 1
ATOM 1963 C C . SER B 1 58 ? -3.992 26.641 20.609 1 96.19 58 SER B C 1
ATOM 1965 O O . SER B 1 58 ? -3.492 27.016 21.672 1 96.19 58 SER B O 1
ATOM 1967 N N . GLY B 1 59 ? -3.287 26.172 19.609 1 95.19 59 GLY B N 1
ATOM 1968 C CA . GLY B 1 59 ? -1.834 26.156 19.656 1 95.19 59 GLY B CA 1
ATOM 1969 C C . GLY B 1 59 ? -1.256 24.844 20.125 1 95.19 59 GLY B C 1
ATOM 1970 O O . GLY B 1 59 ? -0.037 24.656 20.125 1 95.19 59 GLY B O 1
ATOM 1971 N N . ASP B 1 60 ? -2.137 23.938 20.406 1 96.44 60 ASP B N 1
ATOM 1972 C CA . ASP B 1 60 ? -1.684 22.625 20.859 1 96.44 60 ASP B CA 1
ATOM 1973 C C . ASP B 1 60 ? -1.032 21.844 19.719 1 96.44 60 ASP B C 1
ATOM 1975 O O . ASP B 1 60 ? -0.143 21.016 19.969 1 96.44 60 ASP B O 1
ATOM 1979 N N . LEU B 1 61 ? -1.534 22.062 18.547 1 97.5 61 LEU B N 1
ATOM 1980 C CA . LEU B 1 61 ? -0.855 21.562 17.359 1 97.5 61 LEU B CA 1
ATOM 1981 C C . LEU B 1 61 ? 0.11 22.609 16.812 1 97.5 61 LEU B C 1
ATOM 1983 O O . LEU B 1 61 ? -0.317 23.625 16.266 1 97.5 61 LEU B O 1
ATOM 1987 N N . ALA B 1 62 ? 1.355 22.328 16.906 1 97.56 62 ALA B N 1
ATOM 1988 C CA . ALA B 1 62 ? 2.389 23.297 16.562 1 97.56 62 ALA B CA 1
ATOM 1989 C C . ALA B 1 62 ? 2.695 23.266 15.062 1 97.56 62 ALA B C 1
ATOM 1991 O O . ALA B 1 62 ? 3.105 24.281 14.484 1 97.56 62 ALA B O 1
ATOM 1992 N N . ARG B 1 63 ? 2.484 22.125 14.516 1 97.94 63 ARG B N 1
ATOM 1993 C CA . ARG B 1 63 ? 2.859 21.984 13.109 1 97.94 63 ARG B CA 1
ATOM 1994 C C . ARG B 1 63 ? 1.978 20.953 12.406 1 97.94 63 ARG B C 1
ATOM 1996 O O . ARG B 1 63 ? 1.804 19.844 12.906 1 97.94 63 ARG B O 1
ATOM 2003 N N . LEU B 1 64 ? 1.428 21.359 11.289 1 98.12 64 LEU B N 1
ATOM 2004 C CA . LEU B 1 64 ? 0.696 20.484 10.391 1 98.12 64 LEU B CA 1
ATOM 2005 C C . LEU B 1 64 ? 1.311 20.484 9 1 98.12 64 LEU B C 1
ATOM 2007 O O . LEU B 1 64 ? 1.419 21.547 8.367 1 98.12 64 LEU B O 1
ATOM 2011 N N . ILE B 1 65 ? 1.737 19.344 8.555 1 98.19 65 ILE B N 1
ATOM 2012 C CA . ILE B 1 65 ? 2.23 19.188 7.188 1 98.19 65 ILE B CA 1
ATOM 2013 C C . ILE B 1 65 ? 1.229 18.375 6.367 1 98.19 65 ILE B C 1
ATOM 2015 O O . ILE B 1 65 ? 0.849 17.266 6.754 1 98.19 65 ILE B O 1
ATOM 2019 N N . VAL B 1 66 ? 0.79 18.953 5.289 1 97.88 66 VAL B N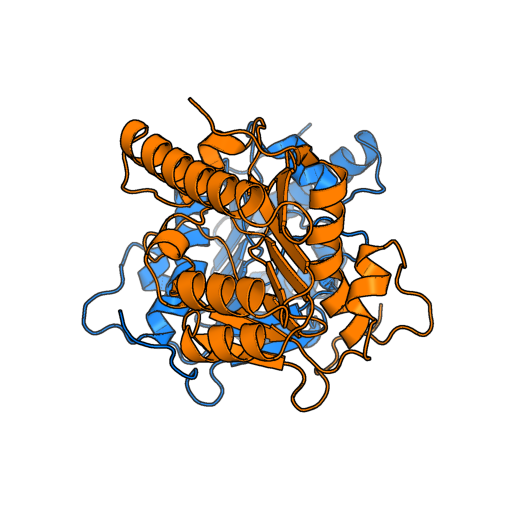 1
ATOM 2020 C CA . VAL B 1 66 ? -0.127 18.25 4.391 1 97.88 66 VAL B CA 1
ATOM 2021 C C . VAL B 1 66 ? 0.544 18.031 3.039 1 97.88 66 VAL B C 1
ATOM 2023 O O . VAL B 1 66 ? 0.93 18.984 2.365 1 97.88 66 VAL B O 1
ATOM 2026 N N . ILE B 1 67 ? 0.679 16.781 2.682 1 97.69 67 ILE B N 1
ATOM 2027 C CA . ILE B 1 67 ? 1.223 16.406 1.379 1 97.69 67 ILE B CA 1
ATOM 2028 C C . ILE B 1 67 ? 0.099 15.914 0.474 1 97.69 67 ILE B C 1
ATOM 2030 O O . ILE B 1 67 ? -0.54 14.898 0.768 1 97.69 67 ILE B O 1
ATOM 2034 N N . SER B 1 68 ? -0.167 16.625 -0.567 1 95.69 68 SER B N 1
ATOM 2035 C CA . SER B 1 68 ? -1.108 16.172 -1.586 1 95.69 68 SER B CA 1
ATOM 2036 C C . SER B 1 68 ? -0.385 15.773 -2.867 1 95.69 68 SER B C 1
ATOM 2038 O O . SER B 1 68 ? 0.822 15.984 -2.998 1 95.69 68 SER B O 1
ATOM 2040 N N . SER B 1 69 ? -1.175 15.141 -3.707 1 93.62 69 SER B N 1
ATOM 2041 C CA . SER B 1 69 ? -0.582 14.688 -4.961 1 93.62 69 SER B CA 1
ATOM 2042 C C . SER B 1 69 ? -0.339 15.859 -5.91 1 93.62 69 SER B C 1
ATOM 2044 O O . SER B 1 69 ? -1.195 16.734 -6.059 1 93.62 69 SER B O 1
ATOM 2046 N N . GLY B 1 70 ? 0.852 15.859 -6.426 1 93.31 70 GLY B N 1
ATOM 2047 C CA . GLY B 1 70 ? 1.167 16.797 -7.484 1 93.31 70 GLY B CA 1
ATOM 2048 C C . GLY B 1 70 ? 0.859 16.266 -8.875 1 93.31 70 GLY B C 1
ATOM 2049 O O . GLY B 1 70 ? -0.232 15.75 -9.117 1 93.31 70 GLY B O 1
ATOM 2050 N N . VAL B 1 71 ? 1.817 16.531 -9.75 1 90.62 71 VAL B N 1
ATOM 2051 C CA . VAL B 1 71 ? 1.616 16.141 -11.141 1 90.62 71 VAL B CA 1
ATOM 2052 C C . VAL B 1 71 ? 2.66 15.094 -11.531 1 90.62 71 VAL B C 1
ATOM 2054 O O . VAL B 1 71 ? 3.73 15.016 -10.922 1 90.62 71 VAL B O 1
ATOM 2057 N N . GLY B 1 72 ? 2.244 14.18 -12.469 1 90.94 72 GLY B N 1
ATOM 2058 C CA . GLY B 1 72 ? 3.125 13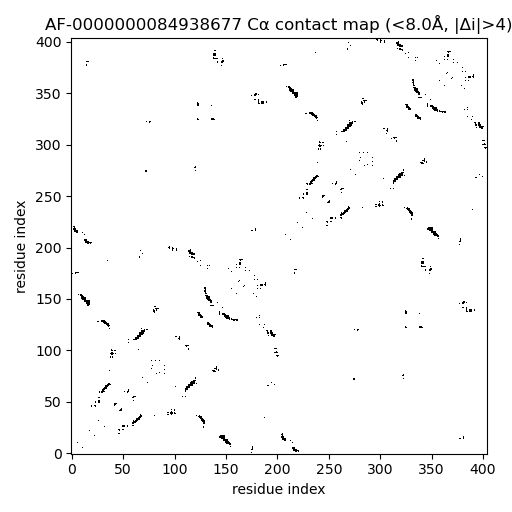.164 -13.023 1 90.94 72 GLY B CA 1
ATOM 2059 C C . GLY B 1 72 ? 2.424 12.234 -14 1 90.94 72 GLY B C 1
ATOM 2060 O O . GLY B 1 72 ? 1.198 12.266 -14.125 1 90.94 72 GLY B O 1
ATOM 2061 N N . PRO B 1 73 ? 3.217 11.469 -14.719 1 93.69 73 PRO B N 1
ATOM 2062 C CA . PRO B 1 73 ? 2.615 10.57 -15.703 1 93.69 73 PRO B CA 1
ATOM 2063 C C . PRO B 1 73 ? 1.682 9.539 -15.07 1 93.69 73 PRO B C 1
ATOM 2065 O O . PRO B 1 73 ? 0.849 8.945 -15.758 1 93.69 73 PRO B O 1
ATOM 2068 N N . TRP B 1 74 ? 1.735 9.398 -13.82 1 93.69 74 TRP B N 1
ATOM 2069 C CA . TRP B 1 74 ? 0.955 8.422 -13.062 1 93.69 74 TRP B CA 1
ATOM 2070 C C . TRP B 1 74 ? -0.368 9.023 -12.602 1 93.69 74 TRP B C 1
ATOM 2072 O O . TRP B 1 74 ? -1.266 8.297 -12.164 1 93.69 74 TRP B O 1
ATOM 2082 N N . LEU B 1 75 ? -0.594 10.258 -12.75 1 92.38 75 LEU B N 1
ATOM 2083 C CA . LEU B 1 75 ? -1.658 10.977 -12.055 1 92.38 75 LEU B CA 1
ATOM 2084 C C . LEU B 1 75 ? -3.029 10.492 -12.516 1 92.38 75 LEU B C 1
ATOM 2086 O O . LEU B 1 75 ? -3.9 10.203 -11.695 1 92.38 75 LEU B O 1
ATOM 2090 N N . ALA B 1 76 ? -3.215 10.375 -13.766 1 89.75 76 ALA B N 1
ATOM 2091 C CA . ALA B 1 76 ? -4.516 9.969 -14.297 1 89.75 76 ALA B CA 1
ATOM 2092 C C . ALA B 1 76 ? -4.906 8.586 -13.797 1 89.75 76 ALA B C 1
ATOM 2094 O O . ALA B 1 76 ? -6.039 8.367 -13.367 1 89.75 76 ALA B O 1
ATOM 2095 N N . ALA B 1 77 ? -3.99 7.676 -13.867 1 92.25 77 ALA B N 1
ATOM 2096 C CA . ALA B 1 77 ? -4.234 6.316 -13.398 1 92.25 77 ALA B CA 1
ATOM 2097 C C . ALA B 1 77 ? -4.516 6.293 -11.898 1 92.25 77 ALA B C 1
ATOM 2099 O O . ALA B 1 77 ? -5.379 5.547 -11.438 1 92.25 77 ALA B O 1
ATOM 2100 N N . PHE B 1 78 ? -3.828 7.137 -11.234 1 94.06 78 PHE B N 1
ATOM 2101 C CA . PHE B 1 78 ? -3.973 7.191 -9.781 1 94.06 78 PHE B CA 1
ATOM 2102 C C . PHE B 1 78 ? -5.34 7.746 -9.391 1 94.06 78 PHE B C 1
ATOM 2104 O O . PHE B 1 78 ? -6.023 7.176 -8.539 1 94.06 78 PHE B O 1
ATOM 2111 N N . GLU B 1 79 ? -5.742 8.75 -10.016 1 91.5 79 GLU B N 1
ATOM 2112 C CA . GLU B 1 79 ? -7.039 9.359 -9.719 1 91.5 79 GLU B CA 1
ATOM 2113 C C . GLU B 1 79 ? -8.18 8.406 -10.07 1 91.5 79 GLU B C 1
ATOM 2115 O O . GLU B 1 79 ? -9.188 8.352 -9.359 1 91.5 79 GLU B O 1
ATOM 2120 N N . GLN B 1 80 ? -8.008 7.727 -11.102 1 91.5 80 GLN B N 1
ATOM 2121 C CA . GLN B 1 80 ? -9.023 6.75 -11.492 1 91.5 80 GLN B CA 1
ATOM 2122 C C . GLN B 1 80 ? -9.133 5.633 -10.461 1 91.5 80 GLN B C 1
ATOM 2124 O O . GLN B 1 80 ? -10.234 5.168 -10.156 1 91.5 80 GLN B O 1
ATOM 2129 N N . MET B 1 81 ? -8.055 5.281 -9.961 1 93.88 81 MET B N 1
ATOM 2130 C CA . MET B 1 81 ? -8.031 4.238 -8.938 1 93.88 81 MET B CA 1
ATOM 2131 C C . MET B 1 81 ? -8.734 4.707 -7.668 1 93.88 81 MET B C 1
ATOM 2133 O O . MET B 1 81 ? -9.469 3.943 -7.043 1 93.88 81 MET B O 1
ATOM 2137 N N . LEU B 1 82 ? -8.547 5.941 -7.332 1 92.12 82 LEU B N 1
ATOM 2138 C CA . LEU B 1 82 ? -9.102 6.48 -6.094 1 92.12 82 LEU B CA 1
ATOM 2139 C C . LEU B 1 82 ? -10.625 6.516 -6.148 1 92.12 82 LEU B C 1
ATOM 2141 O O . LEU B 1 82 ? -11.297 6.266 -5.145 1 92.12 82 LEU B O 1
ATOM 2145 N N . ARG B 1 83 ? -11.109 6.852 -7.277 1 91.12 83 ARG B N 1
ATOM 2146 C CA . ARG B 1 83 ? -12.555 6.988 -7.469 1 91.12 83 ARG B CA 1
ATOM 2147 C C . ARG B 1 83 ? -12.977 6.457 -8.836 1 91.12 83 ARG B C 1
ATOM 2149 O O . ARG B 1 83 ? -13.312 7.234 -9.727 1 91.12 83 ARG B O 1
ATOM 2156 N N . PRO B 1 84 ? -13.086 5.191 -8.883 1 88.94 84 PRO B N 1
ATOM 2157 C CA . PRO B 1 84 ? -13.297 4.59 -10.203 1 88.94 84 PRO B CA 1
ATOM 2158 C C . PRO B 1 84 ? -14.688 4.871 -10.766 1 88.94 84 PRO B C 1
ATOM 2160 O O . PRO B 1 84 ? -14.891 4.809 -11.977 1 88.94 84 PRO B O 1
ATOM 2163 N N . GLN B 1 85 ? -15.586 5.262 -9.938 1 90.5 85 GLN B N 1
ATOM 2164 C CA . GLN B 1 85 ? -16.969 5.43 -10.391 1 90.5 85 GLN B CA 1
ATOM 2165 C C . GLN B 1 85 ? -17.219 6.863 -10.844 1 90.5 85 GLN B C 1
ATOM 2167 O O . GLN B 1 85 ? -18.25 7.145 -11.461 1 90.5 85 GLN B O 1
ATOM 2172 N N . LEU B 1 86 ? -16.359 7.719 -10.562 1 90.94 86 LEU B N 1
ATOM 2173 C CA . LEU B 1 86 ? -16.562 9.133 -10.867 1 90.94 86 LEU B CA 1
ATOM 2174 C C . LEU B 1 86 ? -16.062 9.469 -12.266 1 90.94 86 LEU B C 1
ATOM 2176 O O . LEU B 1 86 ? -15.094 8.875 -12.742 1 90.94 86 LEU B O 1
ATOM 2180 N N . SER B 1 87 ? -16.703 10.391 -12.859 1 92.88 87 SER B N 1
ATOM 2181 C CA . SER B 1 87 ? -16.234 10.938 -14.125 1 92.88 87 SER B CA 1
ATOM 2182 C C . SER B 1 87 ? -14.977 11.781 -13.93 1 92.88 87 SER B C 1
ATOM 2184 O O . SER B 1 87 ? -14.625 12.133 -12.797 1 92.88 87 SER B O 1
ATOM 2186 N N . ASP B 1 88 ? -14.359 12.094 -15.039 1 91 88 ASP B N 1
ATOM 2187 C CA . ASP B 1 88 ? -13.172 12.938 -14.984 1 91 88 ASP B CA 1
ATOM 2188 C C . ASP B 1 88 ? -13.484 14.297 -14.367 1 91 88 ASP B C 1
ATOM 2190 O O . ASP B 1 88 ? -12.695 14.812 -13.562 1 91 88 ASP B O 1
ATOM 2194 N N . GLU B 1 89 ? -14.586 14.773 -14.703 1 92.12 89 GLU B N 1
ATOM 2195 C CA . GLU B 1 89 ? -15 16.078 -14.18 1 92.12 89 GLU B CA 1
ATOM 2196 C C . GLU B 1 89 ? -15.258 16.016 -12.68 1 92.12 89 GLU B C 1
ATOM 2198 O O . GLU B 1 89 ? -14.867 16.922 -11.938 1 92.12 89 GLU B O 1
ATOM 2203 N N . GLU B 1 90 ? -15.914 14.953 -12.273 1 92.81 90 GLU B N 1
ATOM 2204 C CA . GLU B 1 90 ? -16.203 14.773 -10.859 1 92.81 90 GLU B CA 1
ATOM 2205 C C . GLU B 1 90 ? -14.922 14.602 -10.047 1 92.81 90 GLU B C 1
ATOM 2207 O O . GLU B 1 90 ? -14.805 15.133 -8.945 1 92.81 90 GLU B O 1
ATOM 2212 N N . ARG B 1 91 ? -14.023 13.898 -10.625 1 90.75 91 ARG B N 1
ATOM 2213 C CA . ARG B 1 91 ? -12.742 13.703 -9.961 1 90.75 91 ARG B CA 1
ATOM 2214 C C . ARG B 1 91 ? -11.984 15.016 -9.836 1 90.75 91 ARG B C 1
ATOM 2216 O O . ARG B 1 91 ? -11.43 15.328 -8.781 1 90.75 91 ARG B O 1
ATOM 2223 N N . ALA B 1 92 ? -12.016 15.734 -10.875 1 89.81 92 ALA B N 1
ATOM 2224 C CA . ALA B 1 92 ? -11.352 17.031 -10.867 1 89.81 92 ALA B CA 1
ATOM 2225 C C . ALA B 1 92 ? -11.945 17.953 -9.805 1 89.81 92 ALA B C 1
ATOM 2227 O O . ALA B 1 92 ? -11.227 18.703 -9.141 1 89.81 92 ALA B O 1
ATOM 2228 N N . GLU B 1 93 ? -13.18 17.844 -9.656 1 91.75 93 GLU B N 1
ATOM 2229 C CA . GLU B 1 93 ? -13.859 18.656 -8.656 1 91.75 93 GLU B CA 1
ATOM 2230 C C . GLU B 1 93 ? -13.438 18.25 -7.242 1 91.75 93 GLU B C 1
ATOM 2232 O O . GLU B 1 93 ? -13.242 19.109 -6.379 1 91.75 93 GLU B O 1
ATOM 2237 N N . LEU B 1 94 ? -13.32 17.031 -7.039 1 90.44 94 LEU B N 1
ATOM 2238 C CA . LEU B 1 94 ? -12.883 16.531 -5.734 1 90.44 94 LEU B CA 1
ATOM 2239 C C . LEU B 1 94 ? -11.461 17.016 -5.422 1 90.44 94 LEU B C 1
ATOM 2241 O O . LEU B 1 94 ? -11.172 17.391 -4.289 1 90.44 94 LEU B O 1
ATOM 2245 N N . VAL B 1 95 ? -10.672 17 -6.395 1 90.69 95 VAL B N 1
ATOM 2246 C CA . VAL B 1 95 ? -9.289 17.453 -6.23 1 90.69 95 VAL B CA 1
ATOM 2247 C C . VAL B 1 95 ? -9.281 18.953 -5.902 1 90.69 95 VAL B C 1
ATOM 2249 O O . VAL B 1 95 ? -8.562 19.391 -4.996 1 90.69 95 VAL B O 1
ATOM 2252 N N . ARG B 1 96 ? -10.07 19.672 -6.562 1 92.38 96 ARG B N 1
ATOM 2253 C CA . ARG B 1 96 ? -10.156 21.109 -6.312 1 92.38 96 ARG B CA 1
ATOM 2254 C C . ARG B 1 96 ? -10.641 21.391 -4.895 1 92.38 96 ARG B C 1
ATOM 2256 O O . ARG B 1 96 ? -10.117 22.281 -4.223 1 92.38 96 ARG B O 1
ATOM 2263 N N . GLN B 1 97 ? -11.578 20.672 -4.5 1 92.44 97 GLN B N 1
ATOM 2264 C CA . GLN B 1 97 ? -12.078 20.828 -3.139 1 92.44 97 GLN B CA 1
ATOM 2265 C C . GLN B 1 97 ? -10.992 20.531 -2.111 1 92.44 97 GLN B C 1
ATOM 2267 O O . GLN B 1 97 ? -10.867 21.234 -1.108 1 92.44 97 GLN B O 1
ATOM 2272 N N . SER B 1 98 ? -10.289 19.531 -2.383 1 93.19 98 SER B N 1
ATOM 2273 C CA . SER B 1 98 ? -9.164 19.172 -1.52 1 93.19 98 SER B CA 1
ATOM 2274 C C . SER B 1 98 ? -8.125 20.297 -1.477 1 93.19 98 SER B C 1
ATOM 2276 O O . SER B 1 98 ? -7.695 20.703 -0.398 1 93.19 98 SER B O 1
ATOM 2278 N N . ASP B 1 99 ? -7.797 20.766 -2.639 1 94.69 99 ASP B N 1
ATOM 2279 C CA . ASP B 1 99 ? -6.812 21.844 -2.738 1 94.69 99 ASP B CA 1
ATOM 2280 C C . ASP B 1 99 ? -7.293 23.094 -2.014 1 94.69 99 ASP B C 1
ATOM 2282 O O . ASP B 1 99 ? -6.516 23.734 -1.306 1 94.69 99 ASP B O 1
ATOM 2286 N N . ASN B 1 100 ? -8.469 23.359 -2.199 1 95.06 100 ASN B N 1
ATOM 2287 C CA . ASN B 1 100 ? -9.031 24.531 -1.552 1 95.06 100 ASN B CA 1
ATOM 2288 C C . ASN B 1 100 ? -8.969 24.422 -0.031 1 95.06 100 ASN B C 1
ATOM 2290 O O . ASN B 1 100 ? -8.656 25.391 0.656 1 95.06 100 ASN B O 1
ATOM 2294 N N . TRP B 1 101 ? -9.359 23.328 0.406 1 95.19 101 TRP B N 1
ATOM 2295 C CA . TRP B 1 101 ? -9.305 23.109 1.848 1 95.19 101 TRP B CA 1
ATOM 2296 C C . TRP B 1 101 ? -7.883 23.312 2.373 1 95.19 101 TRP B C 1
ATOM 2298 O O . TRP B 1 101 ? -7.68 23.984 3.387 1 95.19 101 TRP B O 1
ATOM 2308 N N . CYS B 1 102 ? -6.926 22.734 1.702 1 95.88 102 CYS B N 1
ATOM 2309 C CA . CYS B 1 102 ? -5.527 22.844 2.096 1 95.88 102 CYS B CA 1
ATOM 2310 C C . CYS B 1 102 ? -5.062 24.297 2.033 1 95.88 102 CYS B C 1
ATOM 2312 O O . CYS B 1 102 ? -4.41 24.781 2.959 1 95.88 102 CYS B O 1
ATOM 2314 N N . ALA B 1 103 ? -5.406 24.953 0.98 1 96.12 103 ALA B N 1
ATOM 2315 C CA . ALA B 1 103 ? -5.02 26.359 0.786 1 96.12 103 ALA B CA 1
ATOM 2316 C C . ALA B 1 103 ? -5.602 27.25 1.883 1 96.12 103 ALA B C 1
ATOM 2318 O O . ALA B 1 103 ? -4.91 28.109 2.422 1 96.12 103 ALA B O 1
ATOM 2319 N N . ASP B 1 104 ? -6.809 27.031 2.137 1 95.31 104 ASP B N 1
ATOM 2320 C CA . ASP B 1 104 ? -7.488 27.797 3.17 1 95.31 104 ASP B CA 1
ATOM 2321 C C . ASP B 1 104 ? -6.836 27.578 4.535 1 95.31 104 ASP B C 1
ATOM 2323 O O . ASP B 1 104 ? -6.566 28.547 5.258 1 95.31 104 ASP B O 1
ATOM 2327 N N . LEU B 1 105 ? -6.645 26.375 4.836 1 95.12 105 LEU B N 1
ATOM 2328 C CA . LEU B 1 105 ? -6.023 26.031 6.109 1 95.12 105 LEU B CA 1
ATOM 2329 C C . LEU B 1 105 ? -4.648 26.688 6.234 1 95.12 105 LEU B C 1
ATOM 2331 O O . LEU B 1 105 ? -4.32 27.25 7.273 1 95.12 105 LEU B O 1
ATOM 2335 N N . GLN B 1 106 ? -3.848 26.578 5.211 1 96.62 106 GLN B N 1
ATOM 2336 C CA . GLN B 1 106 ? -2.514 27.156 5.215 1 96.62 106 GLN B CA 1
ATOM 2337 C C . GLN B 1 106 ? -2.582 28.672 5.352 1 96.62 106 GLN B C 1
ATOM 2339 O O . GLN B 1 106 ? -1.781 29.281 6.07 1 96.62 106 GLN B O 1
ATOM 2344 N N . SER B 1 107 ? -3.506 29.281 4.672 1 96.69 107 SER B N 1
ATOM 2345 C CA . SER B 1 107 ? -3.645 30.734 4.723 1 96.69 107 SER B CA 1
ATOM 2346 C C . SER B 1 107 ? -4.039 31.203 6.117 1 96.69 107 SER B C 1
ATOM 2348 O O . SER B 1 107 ? -3.574 32.25 6.582 1 96.69 107 SER B O 1
ATOM 2350 N N . ARG B 1 108 ? -4.824 30.5 6.801 1 95.75 108 ARG B N 1
ATOM 2351 C CA . ARG B 1 108 ? -5.34 30.875 8.109 1 95.75 108 ARG B CA 1
ATOM 2352 C C . ARG B 1 108 ? -4.312 30.609 9.203 1 95.75 108 ARG B C 1
ATOM 2354 O O . ARG B 1 108 ? -4.293 31.297 10.227 1 95.75 108 ARG B O 1
ATOM 2361 N N . TYR B 1 109 ? -3.494 29.609 8.922 1 96.38 109 TYR B N 1
ATOM 2362 C CA . TYR B 1 109 ? -2.51 29.219 9.93 1 96.38 109 TYR B CA 1
ATOM 2363 C C . TYR B 1 109 ? -1.111 29.156 9.328 1 96.38 109 TYR B C 1
ATOM 2365 O O . TYR B 1 109 ? -0.403 28.172 9.492 1 96.38 109 TYR B O 1
ATOM 2373 N N . LEU B 1 110 ? -0.629 30.156 8.68 1 90.69 110 LEU B N 1
ATOM 2374 C CA . LEU B 1 110 ? 0.542 30.266 7.816 1 90.69 110 LEU B CA 1
ATOM 2375 C C . LEU B 1 110 ? 1.794 29.781 8.531 1 90.69 110 LEU B C 1
ATOM 2377 O O . LEU B 1 110 ? 2.627 29.094 7.938 1 90.69 110 LEU B O 1
ATOM 2381 N N . GLU B 1 111 ? 1.957 29.969 9.805 1 93 111 GLU B N 1
ATOM 2382 C CA . GLU B 1 111 ? 3.182 29.594 10.508 1 93 111 GLU B CA 1
ATOM 2383 C C . GLU B 1 111 ? 3.125 28.141 10.969 1 93 111 GLU B C 1
ATOM 2385 O O . GLU B 1 111 ? 4.156 27.547 11.281 1 93 111 GLU B O 1
ATOM 2390 N N . LYS B 1 112 ? 1.985 27.578 10.922 1 97.38 112 LYS B N 1
ATOM 2391 C CA . LYS B 1 112 ? 1.809 26.266 11.523 1 97.38 112 LYS B CA 1
ATOM 2392 C C . LYS B 1 112 ? 1.515 25.203 10.469 1 97.38 112 LYS B C 1
ATOM 2394 O O . LYS B 1 112 ? 1.733 24.016 10.695 1 97.38 112 LYS B O 1
ATOM 2399 N N . VAL B 1 113 ? 0.979 25.672 9.312 1 98.12 113 VAL B N 1
ATOM 2400 C CA . VAL B 1 113 ? 0.536 24.719 8.305 1 98.12 113 VAL B CA 1
ATOM 2401 C C . VAL B 1 113 ? 1.419 24.828 7.062 1 98.12 113 VAL B C 1
ATOM 2403 O O . VAL B 1 113 ? 1.613 25.922 6.527 1 98.12 113 VAL B O 1
ATOM 2406 N N . MET B 1 114 ? 1.986 23.766 6.703 1 98 114 MET B N 1
ATOM 2407 C CA . MET B 1 114 ? 2.689 23.625 5.43 1 98 114 MET B CA 1
ATOM 2408 C C . MET B 1 114 ? 1.943 22.688 4.488 1 98 114 MET B C 1
ATOM 2410 O O . MET B 1 114 ? 1.773 21.516 4.789 1 98 114 MET B O 1
ATOM 2414 N N . TRP B 1 115 ? 1.5 23.203 3.424 1 97.88 115 TRP B N 1
ATOM 2415 C CA . TRP B 1 115 ? 0.873 22.406 2.383 1 97.88 115 TRP B CA 1
ATOM 2416 C C . TRP B 1 115 ? 1.757 22.328 1.142 1 97.88 115 TRP B C 1
ATOM 2418 O O . TRP B 1 115 ? 2.148 23.359 0.593 1 97.88 115 TRP B O 1
ATOM 2428 N N . VAL B 1 116 ? 2.084 21.109 0.754 1 97.62 116 VAL B N 1
ATOM 2429 C CA . VAL B 1 116 ? 2.904 20.906 -0.435 1 97.62 116 VAL B CA 1
ATOM 2430 C C . VAL B 1 116 ? 2.246 19.875 -1.352 1 97.62 116 VAL B C 1
ATOM 2432 O O . VAL B 1 116 ? 1.384 19.109 -0.917 1 97.62 116 VAL B O 1
ATOM 2435 N N . GLN B 1 117 ? 2.617 19.938 -2.602 1 97.19 117 GLN B N 1
ATOM 2436 C CA . GLN B 1 117 ? 2.219 18.953 -3.607 1 97.19 117 GLN B CA 1
ATOM 2437 C C . GLN B 1 117 ? 3.426 18.188 -4.137 1 97.19 117 GLN B C 1
ATOM 2439 O O . GLN B 1 117 ? 4.398 18.797 -4.598 1 97.19 117 GLN B O 1
ATOM 2444 N N . SER B 1 118 ? 3.314 16.891 -4.023 1 97.12 118 SER B N 1
ATOM 2445 C CA . SER B 1 118 ? 4.445 16.062 -4.414 1 97.12 118 SER B CA 1
ATOM 2446 C C . SER B 1 118 ? 4.23 15.445 -5.797 1 97.12 118 SER B C 1
ATOM 2448 O O . SER B 1 118 ? 3.162 14.906 -6.082 1 97.12 118 SER B O 1
ATOM 2450 N N . ASP B 1 119 ? 5.281 15.484 -6.586 1 95.38 119 ASP B N 1
ATOM 2451 C CA . ASP B 1 119 ? 5.227 14.898 -7.922 1 95.38 119 ASP B CA 1
ATOM 2452 C C . ASP B 1 119 ? 5.676 13.445 -7.898 1 95.38 119 ASP B C 1
ATOM 2454 O O . ASP B 1 119 ? 5.73 12.789 -8.945 1 95.38 119 ASP B O 1
ATOM 2458 N N . GLN B 1 120 ? 5.867 13 -6.742 1 95.31 120 GLN B N 1
ATOM 2459 C CA . GLN B 1 120 ? 6.246 11.602 -6.555 1 95.31 120 GLN B CA 1
ATOM 2460 C C . GLN B 1 120 ? 5.035 10.68 -6.68 1 95.31 120 GLN B C 1
ATOM 2462 O O . GLN B 1 120 ? 3.951 11.008 -6.195 1 95.31 120 GLN B O 1
ATOM 2467 N N . LEU B 1 121 ? 5.215 9.492 -7.324 1 95.56 121 LEU B N 1
ATOM 2468 C CA . LEU B 1 121 ? 4.18 8.461 -7.363 1 95.56 121 LEU B CA 1
ATOM 2469 C C . LEU B 1 121 ? 3.721 8.102 -5.957 1 95.56 121 LEU B C 1
ATOM 2471 O O . LEU B 1 121 ? 4.527 7.672 -5.129 1 95.56 121 LEU B O 1
ATOM 2475 N N . PRO B 1 122 ? 2.453 8.312 -5.641 1 94.56 122 PRO B N 1
ATOM 2476 C CA . PRO B 1 122 ? 1.976 7.902 -4.316 1 94.56 122 PRO B CA 1
ATOM 2477 C C . PRO B 1 122 ? 1.883 6.387 -4.164 1 94.56 122 PRO B C 1
ATOM 2479 O O . PRO B 1 122 ? 1.379 5.703 -5.055 1 94.56 122 PRO B O 1
ATOM 2482 N N . THR B 1 123 ? 2.307 5.891 -3.016 1 96.62 123 THR B N 1
ATOM 2483 C CA . THR B 1 123 ? 2.326 4.438 -2.875 1 96.62 123 THR B CA 1
ATOM 2484 C C . THR B 1 123 ? 1.409 3.992 -1.739 1 96.62 123 THR B C 1
ATOM 2486 O O . THR B 1 123 ? 0.917 2.863 -1.739 1 96.62 123 THR B O 1
ATOM 2489 N N . GLN B 1 124 ? 1.223 4.797 -0.78 1 97.12 124 GLN B N 1
ATOM 2490 C CA . GLN B 1 124 ? 0.418 4.469 0.391 1 97.12 124 GLN B CA 1
ATOM 2491 C C . GLN B 1 124 ? -0.043 5.73 1.114 1 97.12 124 GLN B C 1
ATOM 2493 O O . GLN B 1 124 ? 0.671 6.738 1.137 1 97.12 124 GLN B O 1
ATOM 2498 N N . PRO B 1 125 ? -1.219 5.676 1.708 1 96.75 125 PRO B N 1
ATOM 2499 C CA . PRO B 1 125 ? -1.574 6.754 2.637 1 96.75 125 PRO B CA 1
ATOM 2500 C C . PRO B 1 125 ? -0.908 6.598 4 1 96.75 125 PRO B C 1
ATOM 2502 O O . PRO B 1 125 ? -0.886 5.5 4.559 1 96.75 125 PRO B O 1
ATOM 2505 N N . VAL B 1 126 ? -0.373 7.672 4.527 1 97.81 126 VAL B N 1
ATOM 2506 C CA . VAL B 1 126 ? 0.324 7.676 5.809 1 97.81 126 VAL B CA 1
ATOM 2507 C C . VAL B 1 126 ? -0.084 8.906 6.617 1 97.81 126 VAL B C 1
ATOM 2509 O O . VAL B 1 126 ? -0.049 10.031 6.109 1 97.81 126 VAL B O 1
ATOM 2512 N N . LEU B 1 127 ? -0.482 8.703 7.824 1 97.12 127 LEU B N 1
ATOM 2513 C CA . LEU B 1 127 ? -0.687 9.75 8.812 1 97.12 127 LEU B CA 1
ATOM 2514 C C . LEU B 1 127 ? 0.3 9.609 9.969 1 97.12 127 LEU B C 1
ATOM 2516 O O . LEU B 1 127 ? 0.481 8.516 10.508 1 97.12 127 LEU B O 1
ATOM 2520 N N . ILE B 1 128 ? 0.903 10.688 10.258 1 98.31 128 ILE B N 1
ATOM 2521 C CA . ILE B 1 128 ? 1.864 10.695 11.359 1 98.31 128 ILE B CA 1
ATOM 2522 C C . ILE B 1 128 ? 1.396 11.648 12.453 1 98.31 128 ILE B C 1
ATOM 2524 O O . ILE B 1 128 ? 1.137 12.828 12.188 1 98.31 128 ILE B O 1
ATOM 2528 N N . CYS B 1 129 ? 1.212 11.172 13.57 1 97.75 129 CYS B N 1
ATOM 2529 C CA . CYS B 1 129 ? 0.955 11.945 14.781 1 97.75 129 CYS B CA 1
ATOM 2530 C C . CYS B 1 129 ? 2.092 11.781 15.781 1 97.75 129 CYS B C 1
ATOM 2532 O O . CYS B 1 129 ? 2.129 10.805 16.531 1 97.75 129 CYS B O 1
ATOM 2534 N N . ASP B 1 130 ? 2.99 12.75 15.75 1 97.81 130 ASP B N 1
ATOM 2535 C CA . ASP B 1 130 ? 4.246 12.656 16.484 1 97.81 130 ASP B CA 1
ATOM 2536 C C . ASP B 1 130 ? 4.984 11.359 16.156 1 97.81 130 ASP B C 1
ATOM 2538 O O . ASP B 1 130 ? 5.441 11.172 15.023 1 97.81 130 ASP B O 1
ATOM 2542 N N . ASP B 1 131 ? 4.973 10.398 17.094 1 97.62 131 ASP B N 1
ATOM 2543 C CA . ASP B 1 131 ? 5.754 9.188 16.844 1 97.62 131 ASP B CA 1
ATOM 2544 C C . ASP B 1 131 ? 4.844 7.988 16.594 1 97.62 131 ASP B C 1
ATOM 2546 O O . ASP B 1 131 ? 5.281 6.84 16.672 1 97.62 131 ASP B O 1
ATOM 2550 N N . GLN B 1 132 ? 3.615 8.281 16.25 1 96.5 132 GLN B N 1
ATOM 2551 C CA . GLN B 1 132 ? 2.66 7.254 15.852 1 96.5 132 GLN B CA 1
ATOM 2552 C C . GLN B 1 132 ? 2.367 7.336 14.352 1 96.5 132 GLN B C 1
ATOM 2554 O O . GLN B 1 132 ? 2.119 8.422 13.82 1 96.5 132 GLN B O 1
ATOM 2559 N N . LEU B 1 133 ? 2.457 6.168 13.742 1 97.75 133 LEU B N 1
ATOM 2560 C CA . LEU B 1 133 ? 2.152 6.09 12.32 1 97.75 133 LEU B CA 1
ATOM 2561 C C . LEU B 1 133 ? 0.822 5.383 12.086 1 97.75 133 LEU B C 1
ATOM 2563 O O . LEU B 1 133 ? 0.532 4.371 12.727 1 97.75 133 LEU B O 1
ATOM 2567 N N . ILE B 1 134 ? 0.045 5.922 11.289 1 96.5 134 ILE B N 1
ATOM 2568 C CA . ILE B 1 134 ? -1.182 5.293 10.805 1 96.5 134 ILE B CA 1
ATOM 2569 C C . ILE B 1 134 ? -1.099 5.086 9.297 1 96.5 134 ILE B C 1
ATOM 2571 O O . ILE B 1 134 ? -0.973 6.051 8.539 1 96.5 134 ILE B O 1
ATOM 2575 N N . VAL B 1 135 ? -1.185 3.83 8.875 1 97.12 135 VAL B N 1
ATOM 2576 C CA . VAL B 1 135 ? -0.842 3.49 7.496 1 97.12 135 VAL B CA 1
ATOM 2577 C C . VAL B 1 135 ? -1.959 2.652 6.879 1 97.12 135 VAL B C 1
ATOM 2579 O O . VAL B 1 135 ? -2.516 1.768 7.531 1 97.12 135 VAL B O 1
ATOM 2582 N N . GLY B 1 136 ? -2.287 2.955 5.664 1 96.56 136 GLY B N 1
ATOM 2583 C CA . GLY B 1 136 ? -3.279 2.191 4.926 1 96.56 136 GLY B CA 1
ATOM 2584 C C . GLY B 1 136 ? -2.775 1.698 3.584 1 96.56 136 GLY B C 1
ATOM 2585 O O . GLY B 1 136 ? -1.566 1.604 3.365 1 96.56 136 GLY B O 1
ATOM 2586 N N . HIS B 1 137 ? -3.773 1.282 2.75 1 97.38 137 HIS B N 1
ATOM 2587 C CA . HIS B 1 137 ? -3.463 0.78 1.417 1 97.38 137 HIS B CA 1
ATOM 2588 C C . HIS B 1 137 ? -4.328 1.454 0.358 1 97.38 137 HIS B C 1
ATOM 2590 O O . HIS B 1 137 ? -5.516 1.693 0.582 1 97.38 137 HIS B O 1
ATOM 2596 N N . TYR B 1 138 ? -3.705 1.756 -0.737 1 97 138 TYR B N 1
ATOM 2597 C CA . TYR B 1 138 ? -4.477 1.997 -1.95 1 97 138 TYR B CA 1
ATOM 2598 C C . TYR B 1 138 ? -4.797 0.688 -2.662 1 97 138 TYR B C 1
ATOM 2600 O O . TYR B 1 138 ? -4.086 -0.307 -2.496 1 97 138 TYR B O 1
ATOM 2608 N N . ALA B 1 139 ? -5.875 0.72 -3.373 1 97.31 139 ALA B N 1
ATOM 2609 C CA . ALA B 1 139 ? -6.277 -0.447 -4.156 1 97.31 139 ALA B CA 1
ATOM 2610 C C . ALA B 1 139 ? -7.273 -0.062 -5.242 1 97.31 139 ALA B C 1
ATOM 2612 O O . ALA B 1 139 ? -8.086 0.849 -5.059 1 97.31 139 ALA B O 1
ATOM 2613 N N . HIS B 1 140 ? -7.145 -0.7 -6.336 1 97.25 140 HIS B N 1
ATOM 2614 C CA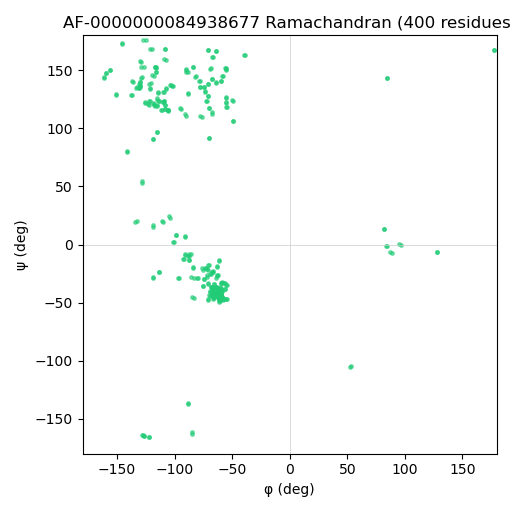 . HIS B 1 140 ? -8.203 -0.619 -7.34 1 97.25 140 HIS B CA 1
ATOM 2615 C C . HIS B 1 140 ? -9.453 -1.361 -6.879 1 97.25 140 HIS B C 1
ATOM 2617 O O . HIS B 1 140 ? -9.617 -2.547 -7.176 1 97.25 140 HIS B O 1
ATOM 2623 N N . CYS B 1 141 ? -10.242 -0.631 -6.285 1 95.81 141 CYS B N 1
ATOM 2624 C CA . CYS B 1 141 ? -11.422 -1.221 -5.66 1 95.81 141 CYS B CA 1
ATOM 2625 C C . CYS B 1 141 ? -12.531 -0.187 -5.508 1 95.81 141 CYS B C 1
ATOM 2627 O O . CYS B 1 141 ? -12.258 0.999 -5.312 1 95.81 141 CYS B O 1
ATOM 2629 N N . LEU B 1 142 ? -13.734 -0.692 -5.562 1 92.69 142 LEU B N 1
ATOM 2630 C CA . LEU B 1 142 ? -14.867 0.193 -5.32 1 92.69 142 LEU B CA 1
ATOM 2631 C C . LEU B 1 142 ? -14.992 0.524 -3.838 1 92.69 142 LEU B C 1
ATOM 2633 O O . LEU B 1 142 ? -15.531 1.571 -3.475 1 92.69 142 LEU B O 1
ATOM 2637 N N . VAL B 1 143 ? -14.562 -0.412 -2.992 1 91.62 143 VAL B N 1
ATOM 2638 C CA . VAL B 1 143 ? -14.5 -0.12 -1.564 1 91.62 143 VAL B CA 1
ATOM 2639 C C . VAL B 1 143 ? -13.391 0.888 -1.286 1 91.62 143 VAL B C 1
ATOM 2641 O O . VAL B 1 143 ? -12.219 0.614 -1.548 1 91.62 143 VAL B O 1
ATOM 2644 N N . PRO B 1 144 ? -13.711 2.035 -0.786 1 88.94 144 PRO B N 1
ATOM 2645 C CA . PRO B 1 144 ? -12.695 3.082 -0.605 1 88.94 144 PRO B CA 1
ATOM 2646 C C . PRO B 1 144 ? -11.656 2.721 0.454 1 88.94 144 PRO B C 1
ATOM 2648 O O . PRO B 1 144 ? -11.914 1.874 1.313 1 88.94 144 PRO B O 1
ATOM 2651 N N . ALA B 1 145 ? -10.562 3.396 0.394 1 90 145 ALA B N 1
ATOM 2652 C CA . ALA B 1 145 ? -9.445 3.145 1.302 1 90 145 ALA B CA 1
ATOM 2653 C C . ALA B 1 145 ? -9.867 3.326 2.756 1 90 145 ALA B C 1
ATOM 2655 O O . ALA B 1 145 ? -9.391 2.613 3.643 1 90 145 ALA B O 1
ATOM 2656 N N . ALA B 1 146 ? -10.773 4.219 3.045 1 88 146 ALA B N 1
ATOM 2657 C CA . ALA B 1 146 ? -11.203 4.512 4.41 1 88 146 ALA B CA 1
ATOM 2658 C C . ALA B 1 146 ? -11.867 3.299 5.047 1 88 146 ALA B C 1
ATOM 2660 O O . ALA B 1 146 ? -11.945 3.201 6.277 1 88 146 ALA B O 1
ATOM 2661 N N . GLU B 1 147 ? -12.297 2.355 4.23 1 90.31 147 GLU B N 1
ATOM 2662 C CA . GLU B 1 147 ? -12.969 1.162 4.73 1 90.31 147 GLU B CA 1
ATOM 2663 C C . GLU B 1 147 ? -12.023 -0.035 4.762 1 90.31 147 GLU B C 1
ATOM 2665 O O . GLU B 1 147 ? -12.43 -1.142 5.125 1 90.31 147 GLU B O 1
ATOM 2670 N N . GLY B 1 148 ? -10.82 0.198 4.402 1 95.25 148 GLY B N 1
ATOM 2671 C CA . GLY B 1 148 ? -9.836 -0.873 4.391 1 95.25 148 GLY B CA 1
ATOM 2672 C C . GLY B 1 148 ? -9.18 -1.089 5.738 1 95.25 148 GLY B C 1
ATOM 2673 O O . GLY B 1 148 ? -9.734 -0.723 6.773 1 95.25 148 GLY B O 1
ATOM 2674 N N . ILE B 1 149 ? -8.07 -1.746 5.691 1 95.38 149 ILE B N 1
ATOM 2675 C CA . ILE B 1 149 ? -7.289 -2.031 6.891 1 95.38 149 ILE B CA 1
ATOM 2676 C C . ILE B 1 149 ? -6.316 -0.887 7.16 1 95.38 149 ILE B C 1
ATOM 2678 O O . ILE B 1 149 ? -5.602 -0.447 6.254 1 95.38 149 ILE B O 1
ATOM 2682 N N . TRP B 1 150 ? -6.332 -0.435 8.359 1 95.25 150 TRP B N 1
ATOM 268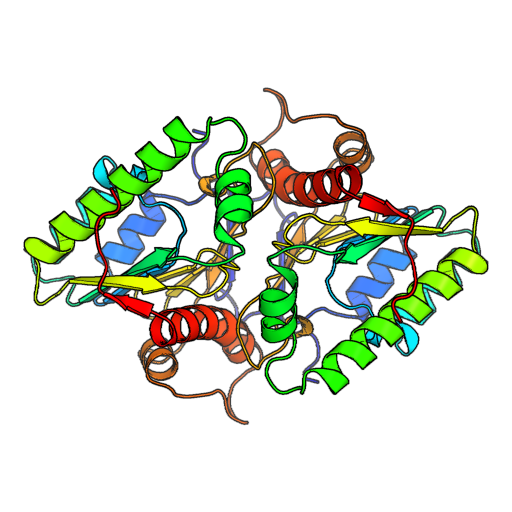3 C CA . TRP B 1 150 ? -5.41 0.606 8.797 1 95.25 150 TRP B CA 1
ATOM 2684 C C . TRP B 1 150 ? -4.566 0.127 9.977 1 95.25 150 TRP B C 1
ATOM 2686 O O . TRP B 1 150 ? -5.086 -0.486 10.914 1 95.25 150 TRP B O 1
ATOM 2696 N N . LEU B 1 151 ? -3.328 0.403 9.852 1 95.12 151 LEU B N 1
ATOM 2697 C CA . LEU B 1 151 ? -2.385 -0.001 10.891 1 95.12 151 LEU B CA 1
ATOM 2698 C C . LEU B 1 151 ? -1.995 1.188 11.758 1 95.12 151 LEU B C 1
ATOM 2700 O O . LEU B 1 151 ? -1.799 2.295 11.258 1 95.12 151 LEU B O 1
ATOM 2704 N N . VAL B 1 152 ? -1.961 0.892 13.008 1 94.25 152 VAL B N 1
ATOM 2705 C CA . VAL B 1 152 ? -1.374 1.844 13.945 1 94.25 152 VAL B CA 1
ATOM 2706 C C . VAL B 1 152 ? -0.033 1.314 14.445 1 94.25 152 VAL B C 1
ATOM 2708 O O . VAL B 1 152 ? 0.028 0.252 15.07 1 94.25 152 VAL B O 1
ATOM 2711 N N . LEU B 1 153 ? 0.975 2.039 14.117 1 96.25 153 LEU B N 1
ATOM 2712 C CA . LEU B 1 153 ? 2.336 1.642 14.453 1 96.25 153 LEU B CA 1
ATOM 2713 C C . LEU B 1 153 ? 2.902 2.525 15.562 1 96.25 153 LEU B C 1
ATOM 2715 O O . LEU B 1 153 ? 3.004 3.744 15.398 1 96.25 153 LEU B O 1
ATOM 2719 N N . GLY B 1 154 ? 3.242 1.877 16.625 1 94.69 154 GLY B N 1
ATOM 2720 C CA . GLY B 1 154 ? 3.82 2.564 17.781 1 94.69 154 GLY B CA 1
ATOM 2721 C C . GLY B 1 154 ? 5.117 1.938 18.25 1 94.69 154 GLY B C 1
ATOM 2722 O O . GLY B 1 154 ? 5.809 1.267 17.484 1 94.69 154 GLY B O 1
ATOM 2723 N N . GLY B 1 155 ? 5.48 2.289 19.438 1 93.06 155 GLY B N 1
ATOM 2724 C CA . GLY B 1 155 ? 6.672 1.719 20.031 1 93.06 155 GLY B CA 1
ATOM 2725 C C . GLY B 1 155 ? 7.953 2.395 19.578 1 93.06 155 GLY B C 1
ATOM 2726 O O . GLY B 1 155 ? 9.039 1.828 19.719 1 93.06 155 GLY B O 1
ATOM 2727 N N . LEU B 1 156 ? 7.82 3.5 18.969 1 96.06 156 LEU B N 1
ATOM 2728 C CA . LEU B 1 156 ? 8.977 4.293 18.578 1 96.06 156 LEU B CA 1
ATOM 2729 C C . LEU B 1 156 ? 9.367 5.273 19.672 1 96.06 156 LEU B C 1
ATOM 2731 O O . LEU B 1 156 ? 8.523 5.695 20.469 1 96.06 156 LEU B O 1
ATOM 2735 N N . ALA B 1 157 ? 10.641 5.574 19.703 1 95.38 157 ALA B N 1
ATOM 2736 C CA . ALA B 1 157 ? 11.125 6.523 20.703 1 95.38 157 ALA B CA 1
ATOM 2737 C C . ALA B 1 157 ? 10.617 7.934 20.422 1 95.38 157 ALA B C 1
ATOM 2739 O O . ALA B 1 157 ? 10.375 8.289 19.266 1 95.38 157 ALA B O 1
ATOM 2740 N N . GLU B 1 158 ? 10.492 8.672 21.5 1 96.19 158 GLU B N 1
ATOM 2741 C CA . GLU B 1 158 ? 10.094 10.07 21.359 1 96.19 158 GLU B CA 1
ATOM 2742 C C . GLU B 1 158 ? 11.039 10.82 20.422 1 96.19 158 GLU B C 1
ATOM 2744 O O . GLU B 1 158 ? 12.258 10.781 20.609 1 96.19 158 GLU B O 1
ATOM 2749 N N . GLY B 1 159 ? 10.5 11.5 19.375 1 96.88 159 GLY B N 1
ATOM 2750 C CA . GLY B 1 159 ? 11.289 12.328 18.469 1 96.88 159 GLY B CA 1
ATOM 2751 C C . GLY B 1 159 ? 11.891 11.547 17.312 1 96.88 159 GLY B C 1
ATOM 2752 O O . GLY B 1 159 ? 12.484 12.133 16.422 1 96.88 159 GLY B O 1
ATOM 2753 N N . GLN B 1 160 ? 11.758 10.289 17.328 1 97.06 160 GLN B N 1
ATOM 2754 C CA . GLN B 1 160 ? 12.391 9.438 16.328 1 97.06 160 GLN B CA 1
ATOM 2755 C C . GLN B 1 160 ? 11.836 9.727 14.938 1 97.06 160 GLN B C 1
ATOM 2757 O O . GLN B 1 160 ? 12.586 9.797 13.961 1 97.06 160 GLN B O 1
ATOM 2762 N N . VAL B 1 161 ? 10.57 9.859 14.836 1 98.06 161 VAL B N 1
ATOM 2763 C CA . VAL B 1 161 ? 9.938 10.117 13.547 1 98.06 161 VAL B CA 1
ATOM 2764 C C . VAL B 1 161 ? 10.422 11.461 13 1 98.06 161 VAL B C 1
ATOM 2766 O O . VAL B 1 161 ? 10.734 11.586 11.812 1 98.06 161 VAL B O 1
ATOM 2769 N N . GLU B 1 162 ? 10.5 12.422 13.82 1 97.38 162 GLU B N 1
ATOM 2770 C CA . GLU B 1 162 ? 11 13.727 13.398 1 97.38 162 GLU B CA 1
ATOM 2771 C C . GLU B 1 162 ? 12.438 13.633 12.898 1 97.38 162 GLU B C 1
ATOM 2773 O O . GLU B 1 162 ? 12.805 14.273 11.914 1 97.38 162 GLU B O 1
ATOM 2778 N N . GLU B 1 163 ? 13.195 12.867 13.578 1 97.56 163 GLU B N 1
ATOM 2779 C CA . GLU B 1 163 ? 14.578 12.664 13.148 1 97.56 163 GLU B CA 1
ATOM 2780 C C . GLU B 1 163 ? 14.633 12.031 11.758 1 97.56 163 GLU B C 1
ATOM 2782 O O . GLU B 1 163 ? 15.43 12.453 10.914 1 97.56 163 GLU B O 1
ATOM 2787 N N . TRP B 1 164 ? 13.836 11.078 11.562 1 98 164 TRP B N 1
ATOM 2788 C CA . TRP B 1 164 ? 13.789 10.406 10.266 1 98 164 TRP B CA 1
ATOM 2789 C C . TRP B 1 164 ? 13.312 11.367 9.18 1 98 164 TRP B C 1
ATOM 2791 O O . TRP B 1 164 ? 13.875 11.391 8.078 1 98 164 TRP B O 1
ATOM 2801 N N . LEU B 1 165 ? 12.344 12.141 9.484 1 97.62 165 LEU B N 1
ATOM 2802 C CA . LEU B 1 165 ? 11.828 13.102 8.516 1 97.62 165 LEU B CA 1
ATOM 2803 C C . LEU B 1 165 ? 12.891 14.133 8.156 1 97.62 165 LEU B C 1
ATOM 2805 O O . LEU B 1 165 ? 12.906 14.648 7.039 1 97.62 165 LEU B O 1
ATOM 2809 N N . SER B 1 166 ? 13.766 14.367 9.109 1 96.5 166 SER B N 1
ATOM 2810 C CA . SER B 1 166 ? 14.797 15.383 8.93 1 96.5 166 SER B CA 1
ATOM 2811 C C . SER B 1 166 ? 16.016 14.812 8.203 1 96.5 166 SER B C 1
ATOM 2813 O O . SER B 1 166 ? 16.969 15.539 7.926 1 96.5 166 SER B O 1
ATOM 2815 N N . GLY B 1 167 ? 15.984 13.555 8.039 1 95.5 167 GLY B N 1
ATOM 2816 C CA . GLY B 1 167 ? 17.047 13.047 7.18 1 95.5 167 GLY B CA 1
ATOM 2817 C C . GLY B 1 167 ? 17.828 11.906 7.805 1 95.5 167 GLY B C 1
ATOM 2818 O O . GLY B 1 167 ? 18.656 11.281 7.141 1 95.5 167 GLY B O 1
ATOM 2819 N N . ALA B 1 168 ? 17.562 11.602 9.055 1 96.19 168 ALA B N 1
ATOM 2820 C CA . ALA B 1 168 ? 18.266 10.484 9.688 1 96.19 168 ALA B CA 1
ATOM 2821 C C . ALA B 1 168 ? 17.859 9.156 9.055 1 96.19 168 ALA B C 1
ATOM 2823 O O . ALA B 1 168 ? 16.688 8.953 8.711 1 96.19 168 ALA B O 1
ATOM 2824 N N . GLU B 1 169 ? 18.828 8.312 8.945 1 95.81 169 GLU B N 1
ATOM 2825 C CA . GLU B 1 169 ? 18.578 6.98 8.398 1 95.81 169 GLU B CA 1
ATOM 2826 C C . GLU B 1 169 ? 18.859 5.898 9.438 1 95.81 169 GLU B C 1
ATOM 2828 O O . GLU B 1 169 ? 19.625 6.109 10.375 1 95.81 169 GLU B O 1
ATOM 2833 N N . PRO B 1 170 ? 18.156 4.777 9.258 1 94.25 170 PRO B N 1
ATOM 2834 C CA . PRO B 1 170 ? 18.453 3.668 10.172 1 94.25 170 PRO B CA 1
ATOM 2835 C C . PRO B 1 170 ? 19.922 3.238 10.109 1 94.25 170 PRO B C 1
ATOM 2837 O O . PRO B 1 170 ? 20.547 3.281 9.047 1 94.25 170 PRO B O 1
ATOM 2840 N N . ASP B 1 171 ? 20.391 2.865 11.25 1 92.88 171 ASP B N 1
ATOM 2841 C CA . ASP B 1 171 ? 21.766 2.371 11.336 1 92.88 171 ASP B CA 1
ATOM 2842 C C . ASP B 1 171 ? 21.812 0.957 11.914 1 92.88 171 ASP B C 1
ATOM 2844 O O . ASP B 1 171 ? 20.781 0.275 11.961 1 92.88 171 ASP B O 1
ATOM 2848 N N . GLU B 1 172 ? 22.938 0.48 12.32 1 91.38 172 GLU B N 1
ATOM 2849 C CA . GLU B 1 172 ? 23.125 -0.896 12.773 1 91.38 172 GLU B CA 1
ATOM 2850 C C . GLU B 1 172 ? 22.391 -1.153 14.086 1 91.38 172 GLU B C 1
ATOM 2852 O O . GLU B 1 172 ? 22.062 -2.299 14.406 1 91.38 172 GLU B O 1
ATOM 2857 N N . GLN B 1 173 ? 22.172 -0.132 14.773 1 91.75 173 GLN B N 1
ATOM 2858 C CA . GLN B 1 173 ? 21.531 -0.269 16.078 1 91.75 173 GLN B CA 1
ATOM 2859 C C . GLN B 1 173 ? 20.016 -0.23 15.945 1 91.75 173 GLN B C 1
ATOM 2861 O O . GLN B 1 173 ? 19.297 -0.552 16.906 1 91.75 173 GLN B O 1
ATOM 2866 N N . THR B 1 174 ? 19.531 0.097 14.805 1 93.56 174 THR B N 1
ATOM 2867 C CA . THR B 1 174 ? 18.094 0.198 14.578 1 93.56 174 THR B CA 1
ATOM 2868 C C . THR B 1 174 ? 17.453 -1.187 14.547 1 93.56 174 THR B C 1
ATOM 2870 O O . THR B 1 174 ? 17.906 -2.068 13.812 1 93.56 174 THR B O 1
ATOM 2873 N N . SER B 1 175 ? 16.453 -1.401 15.414 1 93 175 SER B N 1
ATOM 2874 C CA . SER B 1 175 ? 15.789 -2.697 15.484 1 93 175 SER B CA 1
ATOM 2875 C C . SER B 1 175 ? 15.055 -3.01 14.18 1 93 175 SER B C 1
ATOM 2877 O O . SER B 1 175 ? 14.789 -2.109 13.383 1 93 175 SER B O 1
ATOM 2879 N N . VAL B 1 176 ? 14.648 -4.273 14.008 1 93.31 176 VAL B N 1
ATOM 2880 C CA . VAL B 1 176 ? 13.938 -4.703 12.812 1 93.31 176 VAL B CA 1
ATOM 2881 C C . VAL B 1 176 ? 12.57 -4.023 12.75 1 93.31 176 VAL B C 1
ATOM 2883 O O . VAL B 1 176 ? 12.094 -3.664 11.672 1 93.31 176 VAL B O 1
ATOM 2886 N N . TRP B 1 177 ? 11.961 -3.797 13.93 1 95.06 177 TRP B N 1
ATOM 2887 C CA . TRP B 1 177 ? 10.672 -3.115 13.992 1 95.06 177 TRP B CA 1
ATOM 2888 C C . TRP B 1 177 ? 10.805 -1.66 13.555 1 95.06 177 TRP B C 1
ATOM 2890 O O . TRP B 1 177 ? 10.023 -1.18 12.727 1 95.06 177 TRP B O 1
ATOM 2900 N N . GLU B 1 178 ? 11.836 -1.021 14.062 1 95.75 178 GLU B N 1
ATOM 2901 C CA . GLU B 1 178 ? 12.062 0.379 13.719 1 95.75 178 GLU B CA 1
ATOM 2902 C C . GLU B 1 178 ? 12.359 0.543 12.234 1 95.75 178 GLU B C 1
ATOM 2904 O O . GLU B 1 178 ? 11.883 1.492 11.602 1 95.75 178 GLU B O 1
ATOM 2909 N N . ARG B 1 179 ? 13.055 -0.364 11.719 1 95.81 179 ARG B N 1
ATOM 2910 C CA . ARG B 1 179 ? 13.391 -0.333 10.305 1 95.81 179 ARG B CA 1
ATOM 2911 C C . ARG B 1 179 ? 12.141 -0.493 9.445 1 95.81 179 ARG B C 1
ATOM 2913 O O . ARG B 1 179 ? 11.984 0.188 8.43 1 95.81 179 ARG B O 1
ATOM 2920 N N . ALA B 1 180 ? 11.312 -1.369 9.859 1 96.5 180 ALA B N 1
ATOM 2921 C CA . ALA B 1 180 ? 10.055 -1.56 9.148 1 96.5 180 ALA B CA 1
ATOM 2922 C C . ALA B 1 180 ? 9.188 -0.301 9.211 1 96.5 180 ALA B C 1
ATOM 2924 O O . ALA B 1 180 ? 8.594 0.1 8.211 1 96.5 180 ALA B O 1
ATOM 2925 N N . CYS B 1 181 ? 9.18 0.339 10.359 1 97.56 181 CYS B N 1
ATOM 2926 C CA . CYS B 1 181 ? 8.422 1.57 10.531 1 97.56 181 CYS B CA 1
ATOM 2927 C C . CYS B 1 181 ? 9.023 2.703 9.711 1 97.56 181 CYS B C 1
ATOM 2929 O O . CYS B 1 181 ? 8.297 3.516 9.133 1 97.56 181 CYS B O 1
ATOM 2931 N N . TYR B 1 182 ? 10.305 2.701 9.648 1 98.12 182 TYR B N 1
ATOM 2932 C CA . TYR B 1 182 ? 11.031 3.74 8.93 1 98.12 182 TYR B CA 1
ATOM 2933 C C . TYR B 1 182 ? 10.578 3.818 7.473 1 98.12 182 TYR B C 1
ATOM 2935 O O . TYR B 1 182 ? 10.531 4.902 6.891 1 98.12 182 TYR B O 1
ATOM 2943 N N . ARG B 1 183 ? 10.203 2.758 6.844 1 98 183 ARG B N 1
ATOM 2944 C CA . ARG B 1 183 ? 9.789 2.727 5.441 1 98 183 ARG B CA 1
ATOM 2945 C C . ARG B 1 183 ? 8.641 3.697 5.188 1 98 183 ARG B C 1
ATOM 2947 O O . ARG B 1 183 ? 8.609 4.363 4.152 1 98 183 ARG B O 1
ATOM 2954 N N . HIS B 1 184 ? 7.758 3.77 6.137 1 98.5 184 HIS B N 1
ATOM 2955 C CA . HIS B 1 184 ? 6.59 4.633 5.984 1 98.5 184 HIS B CA 1
ATOM 2956 C C . HIS B 1 184 ? 6.965 6.102 6.164 1 98.5 184 HIS B C 1
ATOM 2958 O O . HIS B 1 184 ? 6.414 6.973 5.484 1 98.5 184 HIS B O 1
ATOM 2964 N N . VAL B 1 185 ? 7.867 6.344 7.039 1 98.69 185 VAL B N 1
ATOM 2965 C CA . VAL B 1 185 ? 8.359 7.707 7.234 1 98.69 185 VAL B CA 1
ATOM 2966 C C . VAL B 1 185 ? 9.172 8.141 6.016 1 98.69 185 VAL B C 1
ATOM 2968 O O . VAL B 1 185 ? 9.062 9.281 5.566 1 98.69 185 VAL B O 1
ATOM 2971 N N . ALA B 1 186 ? 9.945 7.23 5.52 1 98.25 186 ALA B N 1
ATOM 2972 C CA . ALA B 1 186 ? 10.758 7.504 4.336 1 98.25 186 ALA B CA 1
ATOM 2973 C C . ALA B 1 186 ? 9.883 7.871 3.141 1 98.25 186 ALA B C 1
ATOM 2975 O O . ALA B 1 186 ? 10.25 8.719 2.324 1 98.25 186 ALA B O 1
ATOM 2976 N N . GLU B 1 187 ? 8.781 7.215 3.016 1 98.12 187 GLU B N 1
ATOM 2977 C CA . GLU B 1 187 ? 7.812 7.562 1.978 1 98.12 187 GLU B CA 1
ATOM 2978 C C . GLU B 1 187 ? 7.41 9.031 2.07 1 98.12 187 GLU B C 1
ATOM 2980 O O . GLU B 1 187 ? 7.398 9.742 1.063 1 98.12 187 GLU B O 1
ATOM 2985 N N . CYS B 1 188 ? 7.113 9.461 3.244 1 98.31 188 CYS B N 1
ATOM 2986 C CA . CYS B 1 188 ? 6.703 10.844 3.465 1 98.31 188 CYS B CA 1
ATOM 2987 C C . CYS B 1 188 ? 7.859 11.805 3.209 1 98.31 188 CYS B C 1
ATOM 2989 O O . CYS B 1 188 ? 7.68 12.844 2.578 1 98.31 188 CYS B O 1
ATOM 2991 N N . ARG B 1 189 ? 8.992 11.43 3.707 1 98.19 189 ARG B N 1
ATOM 2992 C CA . ARG B 1 189 ? 10.172 12.258 3.506 1 98.19 189 ARG B CA 1
ATOM 2993 C C . ARG B 1 189 ? 10.484 12.422 2.02 1 98.19 189 ARG B C 1
ATOM 2995 O O . ARG B 1 189 ? 10.773 13.531 1.561 1 98.19 189 ARG B O 1
ATOM 3002 N N . SER B 1 190 ? 10.438 11.328 1.352 1 97.44 190 SER B N 1
ATOM 3003 C CA . SER B 1 190 ? 10.68 11.367 -0.088 1 97.44 190 SER B CA 1
ATOM 3004 C C . SER B 1 190 ? 9.664 12.266 -0.789 1 97.44 190 SER B C 1
ATOM 3006 O O . SER B 1 190 ? 10.023 13.047 -1.676 1 97.44 190 SER B O 1
ATOM 3008 N N . ALA B 1 191 ? 8.43 12.164 -0.404 1 97.56 191 ALA B N 1
ATOM 3009 C CA . ALA B 1 191 ? 7.387 13.008 -0.973 1 97.56 191 ALA B CA 1
ATOM 3010 C C . ALA B 1 191 ? 7.676 14.484 -0.722 1 97.56 191 ALA B C 1
ATOM 3012 O O . ALA B 1 191 ? 7.492 15.32 -1.61 1 97.56 191 ALA B O 1
ATOM 3013 N N . LEU B 1 192 ? 8.141 14.766 0.442 1 97.62 192 LEU B N 1
ATOM 3014 C CA . LEU B 1 192 ? 8.484 16.141 0.789 1 97.62 192 LEU B CA 1
ATOM 3015 C C . LEU B 1 192 ? 9.641 16.641 -0.066 1 97.62 192 LEU B C 1
ATOM 3017 O O . LEU B 1 192 ? 9.633 17.797 -0.51 1 97.62 192 LEU B O 1
ATOM 3021 N N . ASN B 1 193 ? 10.555 15.766 -0.306 1 96.25 193 ASN B N 1
ATOM 3022 C CA . ASN B 1 193 ? 11.742 16.141 -1.077 1 96.25 193 ASN B CA 1
ATOM 3023 C C . ASN B 1 193 ? 11.398 16.406 -2.539 1 96.25 193 ASN B C 1
ATOM 3025 O O . ASN B 1 193 ? 12.102 17.156 -3.221 1 96.25 193 ASN B O 1
ATOM 3029 N N . CYS B 1 194 ? 10.352 15.828 -3.006 1 95.12 194 CYS B N 1
ATOM 3030 C CA . CYS B 1 194 ? 9.93 15.969 -4.398 1 95.12 194 CYS B CA 1
ATOM 3031 C C . CYS B 1 194 ? 8.734 16.906 -4.516 1 95.12 194 CYS B C 1
ATOM 3033 O O . CYS B 1 194 ? 7.969 16.828 -5.477 1 95.12 194 CYS B O 1
ATOM 3035 N N . ALA B 1 195 ? 8.602 17.781 -3.561 1 96.56 195 ALA B N 1
ATOM 3036 C CA . ALA B 1 195 ? 7.371 18.562 -3.514 1 96.56 195 ALA B CA 1
ATOM 3037 C C . ALA B 1 195 ? 7.637 20.016 -3.895 1 96.56 195 ALA B C 1
ATOM 3039 O O . ALA B 1 195 ? 8.781 20.484 -3.871 1 96.56 195 ALA B O 1
ATOM 3040 N N . ARG B 1 196 ? 6.625 20.672 -4.273 1 96.5 196 ARG B N 1
ATOM 3041 C CA . ARG B 1 196 ? 6.531 22.109 -4.426 1 96.5 196 ARG B CA 1
ATOM 3042 C C . ARG B 1 196 ? 5.43 22.688 -3.541 1 96.5 196 ARG B C 1
ATOM 3044 O O . ARG B 1 196 ? 4.602 21.938 -3.01 1 96.5 196 ARG B O 1
ATOM 3051 N N . ASN B 1 197 ? 5.449 24.016 -3.451 1 95.38 197 ASN B N 1
ATOM 3052 C CA . ASN B 1 197 ? 4.371 24.641 -2.693 1 95.38 197 ASN B CA 1
ATOM 3053 C C . ASN B 1 197 ? 3.004 24.328 -3.287 1 95.38 197 ASN B C 1
ATOM 3055 O O . ASN B 1 197 ? 2.846 24.281 -4.508 1 95.38 197 ASN B O 1
ATOM 3059 N N . GLY B 1 198 ? 2.084 24.109 -2.393 1 94.5 198 GLY B N 1
ATOM 3060 C CA . GLY B 1 198 ? 0.737 23.797 -2.848 1 94.5 198 GLY B CA 1
ATOM 3061 C C . GLY B 1 198 ? 0.093 24.938 -3.615 1 94.5 198 GLY B C 1
ATOM 3062 O O . GLY B 1 198 ? 0.294 26.109 -3.285 1 94.5 198 GLY B O 1
ATOM 3063 N N . GLU B 1 199 ? -0.591 24.531 -4.66 1 93.81 199 GLU B N 1
ATOM 3064 C CA . GLU B 1 199 ? -1.398 25.469 -5.438 1 93.81 199 GLU B CA 1
ATOM 3065 C C . GLU B 1 199 ? -2.756 24.875 -5.789 1 93.81 199 GLU B C 1
ATOM 3067 O O . GLU B 1 199 ? -2.854 23.688 -6.094 1 93.81 199 GLU B O 1
ATOM 3072 N N . VAL B 1 200 ? -3.768 25.703 -5.727 1 92.81 200 VAL B N 1
ATOM 3073 C CA . VAL B 1 200 ? -5.102 25.219 -6.086 1 92.81 200 VAL B CA 1
ATOM 3074 C C . VAL B 1 200 ? -5.176 24.984 -7.594 1 92.81 200 VAL B C 1
ATOM 3076 O O . VAL B 1 200 ? -4.934 25.906 -8.383 1 92.81 200 VAL B O 1
ATOM 3079 N N . ARG B 1 201 ? -5.555 23.953 -7.938 1 85.94 201 ARG B N 1
ATOM 3080 C CA . ARG B 1 201 ? -5.656 23.594 -9.352 1 85.94 201 ARG B CA 1
ATOM 3081 C C . ARG B 1 201 ? -6.949 24.141 -9.953 1 85.94 201 ARG B C 1
ATOM 3083 O O . ARG B 1 201 ? -7.988 24.172 -9.297 1 85.94 201 ARG B O 1
ATOM 3090 N N . GLU B 1 202 ? -6.793 24.531 -11.18 1 77.75 202 GLU B N 1
ATOM 3091 C CA . GLU B 1 202 ? -7.906 25.156 -11.898 1 77.75 202 GLU B CA 1
ATOM 3092 C C . GLU B 1 202 ? -8.812 24.109 -12.531 1 77.75 202 GLU B C 1
ATOM 3094 O O . GLU B 1 202 ? -8.352 23.031 -12.906 1 77.75 202 GLU B O 1
#

Radius of gyration: 20.75 Å; Cα contacts (8 Å, |Δi|>4): 813; chains: 2; bounding box: 48×64×46 Å

Sequence (404 aa):
MNGPATPPEGALAGWVGLDPEALIEAIESSCTVLLHAALYSNFATNAIGEALERQLASGDLARLIVISSGVGPWLAAFEQMLRPQLSDEERAELVRQSDNWCADLQSRYLEKVMWVQSDQLPTQPVLICDDQLIVGHYAHCLVPAAEGIWLVLGGLAEGQVEEWLSGAEPDEQTSVWERACYRHVAECRSALNCARNGEVREMNGPATPPEGALAGWVGLDPEALIEAIESSCTVLLHAALYSNFATNAIGEALERQLASGDLARLIVISSGVGPWLAAFEQMLRPQLSDEERAELVRQSDNWCADLQSRYLEKVMWVQSDQLPTQPVLICDDQLIVGHYAHCLVPAAEGIWLVLGGLAEGQVEEWLSGAEPDEQTSVWERACYRHVAECRSALNCARNGEVRE

=== Feature glossary ===
The record interleaves many kinds of information about one protein. Here is each kind framed as the question it answers.

Q: Are the domains correctly placed relative to each other?
A: Predicted aligned error is AlphaFold's pairwise confidence. Unlike pLDDT (per-residue), PAE is per-residue-pair and captures whether two parts of the structure are correctly placed relative to each other. Units are ångströms of expected positional error.

Q: Which residues are in helices, strands, or loops?
A: Eight-state secondary structure (DSSP): H is the canonical α-helix, G the tighter 3₁₀-helix, I the wider π-helix; E/B are β-structure, T and S are turns and bends, and '-' is everything else. DSSP derives these from the pattern of main-chain N–H···O=C hydrogen bonds, not from the sequence.

Q: What if only a Cα trace is available?
A: P-SEA three-state annotation labels each residue as helix, strand, or coil based purely on the geometry of the Cα trace. It serves as a fallback when the full backbone (and thus DSSP) is unavailable.

Q: What are the backbone torsion angles?
A: φ (phi) and ψ (psi) are the two rotatable backbone dihedrals per residue: φ is the C(i-1)–N–Cα–C torsion, ψ is the N–Cα–C–N(i+1) torsion, both in degrees on (−180°, 180°]. α-helical residues cluster near (−60°, −45°); β-strand residues near (−120°, +130°). A Ramachandran plot is simply a scatter of (φ, ψ) for every residue.

Q: What known structures does this most resemble?
A: Structural nearest neighbors (via Foldseek easy-search vs the PDB). Reported per hit: target PDB id, E-value, and alignment TM-score. A TM-score above ~0.5 is the conventional threshold for 'same fold'.

Q: What family and function is it annotated with?
A: Database cross-references. InterPro integrates a dozen domain/family signature databases into unified entries with residue-range hits. GO terms attach function/process/location labels with evidence codes. CATH codes position the fold in a four-level structural taxonomy. Organism is the NCBI-taxonomy species name.

Q: Which residues are buried vs exposed?
A: Solvent accessibility: the surface area of each residue that a 1.4 Å water probe can touch, in Å². When only backbone atoms are present the absolute values are lower than full-atom SASA (side chains contribute most of the area) and are flagged as backbone-only.

Q: What do the diagnostic plots show?
A: Three diagnostic plots accompany the record. The Cα contact map visualizes the tertiary structure as a 2D adjacency matrix (8 Å cutoff, sequence-local contacts suppressed). The Ramachandran plot shows the distribution of backbone (φ, ψ) torsions, with points in the α and β basins reflecting secondary structure content. The PAE plot shows AlphaFold's inter-residue confidence as a color matrix.

Q: What is the amino-acid chain?
A: The amino-acid sequence is the protein's primary structure: the linear order of residues from the N-terminus to the C-terminus, written in one-letter code. Everything else here — the 3D coordinates, the secondary structure, the domain annotations — is ultimately a consequence of this string.

Q: What do the rendered images show?
A: The six renders are orthographic views along the three Cartesian axes in both directions. Representation (cartoon, sticks, or surface) and color scheme (sequence-rainbow or by-chain) vary across proteins so the training set covers all the common visualization conventions.

Q: Where is each backbone atom in 3D?
A: The mmCIF table is the protein's shape written out atom by atom. For each backbone N, Cα, C, and carbonyl O, it records an (x, y, z) coordinate triple in Å plus the residue type, chain letter, and residue number.

Q: How mobile is each atom in the crystal?
A: For experimental (PDB) structures, the B-factor (temperature factor) quantifies the positional spread of each atom in the crystal — a combination of thermal vibration and static disorder — in units of Å². High B-factors mark flexible loops or poorly resolved regions; low B-factors mark the rigid, well-ordered core.

Q: How big and how compact is the whole molecule?
A: Three whole-structure scalars: the radius of gyration (RMS distance of Cα from centroid, in Å), the count of Cα–Cα contacts (pairs closer than 8 Å and separated by more than four residues in sequence — i.e. tertiary, not local, contacts), and the bounding-box dimensions. Together they distinguish compact globular folds from extended fibres or disordered chains.

Q: What does the local fold look like, residue by residue?
A: A 3Di character summarizes, for each residue, the relative orientation of the Cα frame of its nearest spatial neighbor. Because it encodes fold topology rather than chemistry, 3Di alignments detect remote structural similarity that sequence alignment misses.

Q: How confident is the AlphaFold model at each residue?
A: For AlphaFold models, the B-factor field carries pLDDT — the model's own estimate of local accuracy on a 0–100 scale. Regions with pLDDT<50 should be treated as essentially unmodeled; they often correspond to intrinsically disordered segments.